Protein AF-A0A063YMW3-F1 (afdb_monomer_lite)

Secondary structure (DSSP, 8-state):
--SSEEEE-S--HHHHHHIIIIIS-TTSSS-TTEEEEEEEEE--GGGHHHH---STT---EEEEEEEEEEEEEE-TTS-EEEEEEEEEEEEEEEEEHHHHHHHHHHHHHHHHHHTPEEEEEETTEEEEEETTEEEEEEEES--HHHHHTT----TTEEEEEEEEEETT----HHHHHHHHHHHHT-PPPPPPPPS--EE--HHHHGGG-SEEEEE-SHHHHTTTPPPHHHHHHHTT-B-TTT--B--STTT--HHHHHHHTHHHHHHHHHHHHHHHHH----HHHHHHHHHHHTT-B-SPEEES--S-HHHHTT--EEE---GGGTT--------TT--EEEEES----TT-HHHHHHHTTPEEEEE--SEEEETTEEEE---SS--TT-EEE-S-HHHHHHHHHHHHHHHHHHH--

Sequence (417 aa):
MKFPFIVYSNLSPKLIERWEKYYNNPTNEYERKVEEGLWRRTQNEENKEESGWKSDLDARRRMLHYRHHYDVITDSNGNRHLALVSTYLWLHLCFPEDELEDYKKSISVGLEMGGWNLLSSSPRLSFYEKGDLLLKIELFNQKEQDIKSSRTFPESYRILEATIHNKAYTIDQEFESRPWAILDSGIRKKDVRSEKFEEISYQKILDYLPAQFEIGCGPSIEAGIPPLHFLHHVYYVTNKKDHTFILGSKEDRLLYEILSNTEGKYINMVEMYLKCFISEPTPFYKGLKILEEMGCLVGPIITNNFDGLVTRVGLKEKYIRRFEETHIIPEIDFHPDARSLIVVGSHADRRKVRAAARKKGLKIIYIDPEGYSEDEEFIPYPLESLEADDILIRESASIAMENIIAAIKGKRALINV

pLDDT: mean 92.22, std 7.63, range [45.25, 98.69]

Foldseek 3Di:
DAPQAFLFWQDDPVLVCLCVPFQVDPPDPDRLQKDKDKFKDWQDPVCCLQNVHDDLQGTKIKMKIKMWGWDWDADPVRGITITGHKIKMKIKIKDQQVLVVVLVVLLVVLQVLQVWAWPDDDPAWTWTDDHQKIKIKGKAQDDPLCVVLVNDHPSRMIMIMMMMIGNPDDDDPVNVCLRSVVVSVDDDDFFAADPAEDADALLVVVVQFLAEEEEECQQVVVQVQDDPVLVCVLQVQADPPSRHGRRTSVSGCNSSCCRNPVSVSVSSVCVNSVSLSPTARDLLLLLQLVCVVVRRYDDAHEYCDSSCNNVVNVGHYDHDNDNSPQPDLDPDDTDPPGQAYEYEAHQGPSSCPVVVCVVVVHAYEYEELQFDDDPNDTDGHHRRHHDNHHYYDNHGSNVSSVSNVVSVVVVVVVVVD

Radius of gyration: 23.58 Å; chains: 1; bounding box: 58×45×70 Å

Structure (mmCIF, N/CA/C/O backbone):
data_AF-A0A063YMW3-F1
#
_entry.id   AF-A0A063YMW3-F1
#
loop_
_atom_site.group_PDB
_atom_site.id
_atom_site.type_symbol
_atom_site.label_atom_id
_atom_site.label_alt_id
_atom_site.label_comp_id
_atom_site.label_asym_id
_atom_site.label_entity_id
_atom_site.label_seq_id
_atom_site.pdbx_PDB_ins_code
_atom_site.Cartn_x
_atom_site.Cartn_y
_atom_site.Cartn_z
_atom_site.occupancy
_atom_site.B_iso_or_equiv
_atom_site.auth_seq_id
_atom_site.auth_comp_id
_atom_site.auth_asym_id
_atom_site.auth_atom_id
_atom_site.pdbx_PDB_model_num
ATOM 1 N N . MET A 1 1 ? 20.290 11.398 -7.989 1.00 91.31 1 MET A N 1
ATOM 2 C CA . MET A 1 1 ? 19.791 11.286 -6.608 1.00 91.31 1 MET A CA 1
ATOM 3 C C . MET A 1 1 ? 20.896 10.796 -5.692 1.00 91.31 1 MET A C 1
ATOM 5 O O . MET A 1 1 ? 21.609 9.866 -6.059 1.00 91.31 1 MET A O 1
ATOM 9 N N . LYS A 1 2 ? 21.073 11.453 -4.545 1.00 94.50 2 LYS A N 1
ATOM 10 C CA . LYS A 1 2 ? 22.000 11.022 -3.492 1.00 94.50 2 LYS A CA 1
ATOM 11 C C . LYS A 1 2 ? 21.218 10.399 -2.346 1.00 94.50 2 LYS A C 1
ATOM 13 O O . LYS A 1 2 ? 20.095 10.828 -2.084 1.00 94.50 2 LYS A O 1
ATOM 18 N N . PHE A 1 3 ? 21.824 9.422 -1.688 1.00 95.75 3 PHE A N 1
ATOM 19 C CA . PHE A 1 3 ? 21.297 8.785 -0.494 1.00 95.75 3 PHE A CA 1
ATOM 20 C C . PHE A 1 3 ? 22.179 9.142 0.712 1.00 95.75 3 PHE A C 1
ATOM 22 O O . PHE A 1 3 ? 23.401 9.215 0.576 1.00 95.75 3 PHE A O 1
ATOM 29 N N . PRO A 1 4 ? 21.590 9.377 1.895 1.00 96.50 4 PRO A N 1
ATOM 30 C CA . PRO A 1 4 ? 20.153 9.371 2.183 1.00 96.50 4 PRO A CA 1
ATOM 31 C C . PRO A 1 4 ? 19.411 10.554 1.529 1.00 96.50 4 PRO A C 1
ATOM 33 O O . PRO A 1 4 ? 19.926 11.670 1.470 1.00 96.50 4 PRO A O 1
ATOM 36 N N . PHE A 1 5 ? 18.200 10.308 1.023 1.00 97.12 5 PHE A N 1
ATOM 37 C CA . PHE A 1 5 ? 17.360 11.334 0.399 1.00 97.12 5 PHE A CA 1
ATOM 38 C C . PHE A 1 5 ? 16.386 11.910 1.424 1.00 97.12 5 PHE A C 1
ATOM 40 O O . PHE A 1 5 ? 15.543 11.186 1.950 1.00 97.12 5 PHE A O 1
ATOM 47 N N . ILE A 1 6 ? 16.510 13.203 1.730 1.00 97.56 6 ILE A N 1
ATOM 48 C CA . ILE A 1 6 ? 15.676 13.865 2.740 1.00 97.56 6 ILE A CA 1
ATOM 49 C C . ILE A 1 6 ? 14.231 13.935 2.240 1.00 97.56 6 ILE A C 1
ATOM 51 O O . ILE A 1 6 ? 13.938 14.608 1.257 1.00 97.56 6 ILE A O 1
ATOM 55 N N . VAL A 1 7 ? 13.339 13.257 2.960 1.00 96.81 7 VAL A N 1
ATOM 56 C CA . VAL A 1 7 ? 11.892 13.238 2.708 1.00 96.81 7 VAL A CA 1
ATOM 57 C C . VAL A 1 7 ? 11.208 14.356 3.486 1.00 96.81 7 VAL A C 1
ATOM 59 O O . VAL A 1 7 ? 10.283 14.991 2.990 1.00 96.81 7 VAL A O 1
ATOM 62 N N . TYR A 1 8 ? 11.672 14.616 4.710 1.00 98.00 8 TYR A N 1
ATOM 63 C CA . TYR A 1 8 ? 11.142 15.685 5.544 1.00 98.00 8 TYR A CA 1
ATOM 64 C C . TYR A 1 8 ? 12.231 16.268 6.436 1.00 98.00 8 TYR A C 1
ATOM 66 O O . TYR A 1 8 ? 12.837 15.567 7.252 1.00 98.00 8 TYR A O 1
ATOM 74 N N . SER A 1 9 ? 12.476 17.564 6.275 1.00 97.25 9 SER A N 1
ATOM 75 C CA . SER A 1 9 ? 13.552 18.265 6.967 1.00 97.25 9 SER A CA 1
ATOM 76 C C . SER A 1 9 ? 13.128 18.822 8.323 1.00 97.25 9 SER A C 1
ATOM 78 O O . SER A 1 9 ? 11.982 19.236 8.484 1.00 97.25 9 SER A O 1
ATOM 80 N N . ASN A 1 10 ? 14.085 18.957 9.243 1.00 96.88 10 ASN A N 1
ATOM 81 C CA . ASN A 1 10 ? 13.942 19.674 10.514 1.00 96.88 10 ASN A CA 1
ATOM 82 C C . ASN A 1 10 ? 12.792 19.132 11.376 1.00 96.88 10 ASN A C 1
ATOM 84 O O . ASN A 1 10 ? 11.813 19.821 11.672 1.00 96.88 10 ASN A O 1
ATOM 88 N N . LEU A 1 11 ? 12.912 17.867 11.775 1.00 98.31 11 LEU A N 1
ATOM 89 C CA . LEU A 1 11 ? 11.939 17.208 12.635 1.00 98.31 11 LEU A CA 1
ATOM 90 C C . LEU A 1 11 ? 11.804 17.931 13.976 1.00 98.31 11 LEU A C 1
ATOM 92 O O . LEU A 1 11 ? 12.788 18.228 14.654 1.00 98.31 11 LEU A O 1
ATOM 96 N N . SER A 1 12 ? 10.557 18.149 14.392 1.00 98.12 12 SER A N 1
ATOM 97 C CA . SER A 1 12 ? 10.262 18.634 15.736 1.00 98.12 12 SER A CA 1
ATOM 98 C C . SER A 1 12 ? 10.591 17.563 16.787 1.00 98.12 12 SER A C 1
ATOM 100 O O . SER A 1 12 ? 10.556 16.366 16.474 1.00 98.12 12 SER A O 1
ATOM 102 N N . PRO A 1 13 ? 10.817 17.946 18.059 1.00 97.62 13 PRO A N 1
ATOM 103 C CA . PRO A 1 13 ? 11.012 16.984 19.147 1.00 97.62 13 PRO A CA 1
ATOM 104 C C . PRO A 1 13 ? 9.906 15.922 19.221 1.00 97.62 13 PRO A C 1
ATOM 106 O O . PRO A 1 13 ? 10.190 14.743 19.407 1.00 97.62 13 PRO A O 1
ATOM 109 N N . LYS A 1 14 ? 8.651 16.322 18.966 1.00 97.00 14 LYS A N 1
ATOM 110 C CA . LYS A 1 14 ? 7.491 15.420 18.924 1.00 97.00 14 LYS A CA 1
ATOM 111 C C . LYS A 1 14 ? 7.609 14.356 17.825 1.00 97.00 14 LYS A C 1
ATOM 113 O O . LYS A 1 14 ? 7.249 13.202 18.044 1.00 97.00 14 LYS A O 1
ATOM 118 N N . LEU A 1 15 ? 8.084 14.728 16.633 1.00 97.62 15 LEU A N 1
ATOM 119 C CA . LEU A 1 15 ? 8.264 13.785 15.523 1.00 97.62 15 LEU A CA 1
ATOM 120 C C . LEU A 1 15 ? 9.456 12.851 15.753 1.00 97.62 15 LEU A C 1
ATOM 122 O O . LEU A 1 15 ? 9.390 11.682 15.385 1.00 97.62 15 LEU A O 1
ATOM 126 N N . ILE A 1 16 ? 10.511 13.341 16.406 1.00 97.75 16 ILE A N 1
ATOM 127 C CA . ILE A 1 16 ? 11.649 12.510 16.815 1.00 97.75 16 ILE A CA 1
ATOM 128 C C . ILE A 1 16 ? 11.195 11.469 17.845 1.00 97.75 16 ILE A C 1
ATOM 130 O O . ILE A 1 16 ? 11.444 10.283 17.661 1.00 97.75 16 ILE A O 1
ATOM 134 N N . GLU A 1 17 ? 10.465 11.876 18.887 1.00 96.56 17 GLU A N 1
ATOM 135 C CA . GLU A 1 17 ? 9.915 10.942 19.878 1.00 96.56 17 GLU A CA 1
ATOM 136 C C . GLU A 1 17 ? 8.990 9.906 19.222 1.00 96.56 17 GLU A C 1
ATOM 138 O O . GLU A 1 17 ? 9.068 8.713 19.516 1.00 96.56 17 GLU A O 1
ATOM 143 N N . ARG A 1 18 ? 8.143 10.345 18.282 1.00 95.69 18 ARG A N 1
ATOM 144 C CA . ARG A 1 18 ? 7.286 9.449 17.495 1.00 95.69 18 ARG A CA 1
ATOM 145 C C . ARG A 1 18 ? 8.101 8.405 16.737 1.00 95.69 18 ARG A C 1
ATOM 147 O O . ARG A 1 18 ? 7.703 7.240 16.731 1.00 95.69 18 ARG A O 1
ATOM 154 N N . TRP A 1 19 ? 9.193 8.814 16.093 1.00 96.62 19 TRP A N 1
ATOM 155 C CA . TRP A 1 19 ? 10.081 7.899 15.384 1.00 96.62 19 TRP A CA 1
ATOM 156 C C . TRP A 1 19 ? 10.616 6.820 16.323 1.00 96.62 19 TRP A C 1
ATOM 158 O O . TRP A 1 19 ? 10.386 5.637 16.079 1.00 96.62 19 TRP A O 1
ATOM 168 N N . GLU A 1 20 ? 11.239 7.222 17.431 1.00 95.56 20 GLU A N 1
ATOM 169 C CA . GLU A 1 20 ? 11.846 6.279 18.375 1.00 95.56 20 GLU A CA 1
ATOM 170 C C . GLU A 1 20 ? 10.815 5.324 18.980 1.00 95.56 20 GLU A C 1
ATOM 172 O O . GLU A 1 20 ? 11.039 4.121 19.078 1.00 95.56 20 GLU A O 1
ATOM 177 N N . LYS A 1 21 ? 9.643 5.850 19.342 1.00 94.25 21 LYS A N 1
ATOM 178 C CA . LYS A 1 21 ? 8.621 5.071 20.039 1.00 94.25 21 LYS A CA 1
ATOM 179 C C . LYS A 1 21 ? 7.894 4.075 19.137 1.00 94.25 21 LYS A C 1
ATOM 181 O O . LYS A 1 21 ? 7.566 2.977 19.591 1.00 94.25 21 LYS A O 1
ATOM 186 N N . TYR A 1 22 ? 7.589 4.464 17.898 1.00 93.06 22 TYR A N 1
ATOM 187 C CA . TYR A 1 22 ? 6.651 3.717 17.051 1.00 93.06 22 TYR A CA 1
ATOM 188 C C . TYR A 1 22 ? 7.260 3.152 15.771 1.00 93.06 22 TYR A C 1
ATOM 190 O O . TYR A 1 22 ? 6.701 2.192 15.249 1.00 93.06 22 TYR A O 1
ATOM 198 N N . TYR A 1 23 ? 8.357 3.712 15.261 1.00 93.56 23 TYR A N 1
ATOM 199 C CA . TYR A 1 23 ? 8.994 3.272 14.013 1.00 93.56 23 TYR A CA 1
ATOM 200 C C . TYR A 1 23 ? 10.288 2.508 14.288 1.00 93.56 23 TYR A C 1
ATOM 202 O O . TYR A 1 23 ? 10.460 1.394 13.804 1.00 93.56 23 TYR A O 1
ATOM 210 N N . ASN A 1 24 ? 11.160 3.064 15.129 1.00 92.56 24 ASN A N 1
ATOM 211 C CA . ASN A 1 24 ? 12.429 2.469 15.546 1.00 92.56 24 ASN A CA 1
ATOM 212 C C . ASN A 1 24 ? 12.289 1.558 16.776 1.00 92.56 24 ASN A C 1
ATOM 214 O O . ASN A 1 24 ? 13.146 1.546 17.656 1.00 92.56 24 ASN A O 1
ATOM 218 N N . ASN A 1 25 ? 11.190 0.807 16.854 1.00 86.12 25 ASN A N 1
ATOM 219 C CA . ASN A 1 25 ? 10.915 -0.057 17.992 1.00 86.12 25 ASN A CA 1
ATOM 220 C C . ASN A 1 25 ? 11.035 -1.537 17.589 1.00 86.12 25 ASN A C 1
ATOM 222 O O . ASN A 1 25 ? 10.212 -2.013 16.802 1.00 86.12 25 ASN A O 1
ATOM 226 N N . PRO A 1 26 ? 12.018 -2.284 18.126 1.00 81.19 26 PRO A N 1
ATOM 227 C CA . PRO A 1 26 ? 12.240 -3.683 17.762 1.00 81.19 26 PRO A CA 1
ATOM 228 C C . PRO A 1 26 ? 11.132 -4.626 18.255 1.00 81.19 26 PRO A C 1
ATOM 230 O O . PRO A 1 26 ? 11.107 -5.782 17.850 1.00 81.19 26 PRO A O 1
ATOM 233 N N . THR A 1 27 ? 10.222 -4.167 19.124 1.00 81.88 27 THR A N 1
ATOM 234 C CA . THR A 1 27 ? 9.083 -4.976 19.593 1.00 81.88 27 THR A CA 1
ATOM 235 C C . THR A 1 27 ? 7.857 -4.887 18.685 1.00 81.88 27 THR A C 1
ATOM 237 O O . THR A 1 27 ? 6.845 -5.533 18.961 1.00 81.88 27 THR A O 1
ATOM 240 N N . ASN A 1 28 ? 7.925 -4.101 17.608 1.00 81.69 28 ASN A N 1
ATOM 241 C CA . ASN A 1 28 ? 6.852 -4.032 16.626 1.00 81.69 28 ASN A CA 1
ATOM 242 C C . ASN A 1 28 ? 6.639 -5.399 15.950 1.00 81.69 28 ASN A C 1
ATOM 244 O O . ASN A 1 28 ? 7.594 -6.081 15.591 1.00 81.69 28 ASN A O 1
ATOM 248 N N . GLU A 1 29 ? 5.375 -5.767 15.710 1.00 77.12 29 GLU A N 1
ATOM 249 C CA . GLU A 1 29 ? 5.016 -7.009 14.998 1.00 77.12 29 GLU A CA 1
ATOM 250 C C . GLU A 1 29 ? 5.511 -7.013 13.534 1.00 77.12 29 GLU A C 1
ATOM 252 O O . GLU A 1 29 ? 5.629 -8.069 12.917 1.00 77.12 29 GLU A O 1
ATOM 257 N N . TYR A 1 30 ? 5.797 -5.835 12.972 1.00 82.12 30 TYR A N 1
ATOM 258 C CA . TYR A 1 30 ? 6.327 -5.645 11.624 1.00 82.12 30 TYR A CA 1
ATOM 259 C C . TYR A 1 30 ? 7.257 -4.427 11.551 1.00 82.12 30 TYR A C 1
ATOM 261 O O . TYR A 1 30 ? 7.187 -3.504 12.368 1.00 82.12 30 TYR A O 1
ATOM 269 N N . GLU A 1 31 ? 8.121 -4.409 10.537 1.00 86.81 31 GLU A N 1
ATOM 270 C CA . GLU A 1 31 ? 9.111 -3.354 10.329 1.00 86.81 31 GLU A CA 1
ATOM 271 C C . GLU A 1 31 ? 8.466 -2.077 9.766 1.00 86.81 31 GLU A C 1
ATOM 273 O O . GLU A 1 31 ? 8.335 -1.888 8.561 1.00 86.81 31 GLU A O 1
ATOM 278 N N . ARG A 1 32 ? 8.075 -1.157 10.651 1.00 91.19 32 ARG A N 1
ATOM 279 C CA . ARG A 1 32 ? 7.428 0.116 10.275 1.00 91.19 32 ARG A CA 1
ATOM 280 C C . ARG A 1 32 ? 8.331 1.109 9.554 1.00 91.19 32 ARG A C 1
ATOM 282 O O . ARG A 1 32 ? 7.823 2.072 8.993 1.00 91.19 32 ARG A O 1
ATOM 289 N N . LYS A 1 33 ? 9.647 0.892 9.577 1.00 93.50 33 LYS A N 1
ATOM 290 C CA . LYS A 1 33 ? 10.616 1.672 8.796 1.00 93.50 33 LYS A CA 1
ATOM 291 C C . LYS A 1 33 ? 10.616 1.307 7.314 1.00 93.50 33 LYS A C 1
ATOM 293 O O . LYS A 1 33 ? 11.285 1.976 6.528 1.00 93.50 33 LYS A O 1
ATOM 298 N N . VAL A 1 34 ? 9.911 0.241 6.944 1.00 91.62 34 VAL A N 1
ATOM 299 C CA . VAL A 1 34 ? 9.884 -0.287 5.589 1.00 91.62 34 VAL A CA 1
ATOM 300 C C . VAL A 1 34 ? 8.491 -0.133 5.003 1.00 91.62 34 VAL A C 1
ATOM 302 O O . VAL A 1 34 ? 7.492 -0.557 5.578 1.00 91.62 34 VAL A O 1
ATOM 305 N N . GLU A 1 35 ? 8.445 0.455 3.815 1.00 92.00 35 GLU A N 1
ATOM 306 C CA . GLU A 1 35 ? 7.287 0.401 2.938 1.00 92.00 35 GLU A CA 1
ATOM 307 C C . GLU A 1 35 ? 7.589 -0.579 1.805 1.00 92.00 35 GLU A C 1
ATOM 309 O O . GLU A 1 35 ? 8.560 -0.405 1.071 1.00 92.00 35 GLU A O 1
ATOM 314 N N . GLU A 1 36 ? 6.764 -1.609 1.656 1.00 90.38 36 GLU A N 1
ATOM 315 C CA . GLU A 1 36 ? 6.907 -2.617 0.608 1.00 90.38 36 GLU A CA 1
ATOM 316 C C . GLU A 1 36 ? 5.560 -2.866 -0.072 1.00 90.38 36 GLU A C 1
ATOM 318 O O . GLU A 1 36 ? 4.517 -2.952 0.584 1.00 90.38 36 GLU A O 1
ATOM 323 N N . GLY A 1 37 ? 5.578 -3.006 -1.397 1.00 90.25 37 GLY A N 1
ATOM 324 C CA . GLY A 1 37 ? 4.369 -3.268 -2.165 1.00 90.25 37 GLY A CA 1
ATOM 325 C C . GLY A 1 37 ? 4.624 -3.994 -3.478 1.00 90.25 37 GLY A C 1
ATOM 326 O O . GLY A 1 37 ? 5.678 -3.860 -4.094 1.00 90.25 37 GLY A O 1
ATOM 327 N N . LEU A 1 38 ? 3.610 -4.736 -3.929 1.00 91.00 38 LEU A N 1
ATOM 328 C CA . LEU A 1 38 ? 3.552 -5.336 -5.260 1.00 91.00 38 LEU A CA 1
ATOM 329 C C . LEU A 1 38 ? 2.245 -4.988 -5.942 1.00 91.00 38 LEU A C 1
ATOM 331 O O . LEU A 1 38 ? 1.151 -5.214 -5.415 1.00 91.00 38 LEU A O 1
ATOM 335 N N . TRP A 1 39 ? 2.376 -4.573 -7.187 1.00 92.06 39 TRP A N 1
ATOM 336 C CA . TRP A 1 39 ? 1.275 -4.408 -8.108 1.00 92.06 39 TRP A CA 1
ATOM 337 C C . TRP A 1 39 ? 1.460 -5.388 -9.249 1.00 92.06 39 TRP A C 1
ATOM 339 O O . TRP A 1 39 ? 2.444 -5.316 -9.970 1.00 92.06 39 TRP A O 1
ATOM 349 N N . ARG A 1 40 ? 0.514 -6.310 -9.422 1.00 91.75 40 ARG A N 1
ATOM 350 C CA . ARG A 1 40 ? 0.514 -7.248 -10.548 1.00 91.75 40 ARG A CA 1
ATOM 351 C C . ARG A 1 40 ? -0.785 -7.162 -11.322 1.00 91.75 40 ARG A C 1
ATOM 353 O O . ARG A 1 40 ? -1.855 -7.099 -10.711 1.00 91.75 40 ARG A O 1
ATOM 360 N N . ARG A 1 41 ? -0.686 -7.169 -12.645 1.00 92.88 41 ARG A N 1
ATOM 361 C CA . ARG A 1 41 ? -1.796 -7.213 -13.594 1.00 92.88 41 ARG A CA 1
ATOM 362 C C . ARG A 1 41 ? -1.426 -8.152 -14.736 1.00 92.88 41 ARG A C 1
ATOM 364 O O . ARG A 1 41 ? -0.303 -8.119 -15.235 1.00 92.88 41 ARG A O 1
ATOM 371 N N . THR A 1 42 ? -2.373 -8.994 -15.113 1.00 93.50 42 THR A N 1
ATOM 372 C CA . THR A 1 42 ? -2.286 -9.915 -16.249 1.00 93.50 42 THR A CA 1
ATOM 373 C C . THR A 1 42 ? -3.493 -9.681 -17.139 1.00 93.50 42 THR A C 1
ATOM 375 O O . THR A 1 42 ? -4.542 -9.276 -16.639 1.00 93.50 42 THR A O 1
ATOM 378 N N . GLN A 1 43 ? -3.347 -9.912 -18.434 1.00 93.94 43 GLN A N 1
ATOM 379 C CA . GLN A 1 43 ? -4.427 -9.816 -19.401 1.00 93.94 43 GLN A CA 1
ATOM 380 C C . GLN A 1 43 ? -4.956 -11.212 -19.704 1.00 93.94 43 GLN A C 1
ATOM 382 O O . GLN A 1 43 ? -4.375 -11.915 -20.521 1.00 93.94 43 GLN A O 1
ATOM 387 N N . ASN A 1 44 ? -6.020 -11.620 -19.010 1.00 91.69 44 ASN A N 1
ATOM 388 C CA . ASN A 1 44 ? -6.574 -12.970 -19.092 1.00 91.69 44 ASN A CA 1
ATOM 389 C C . ASN A 1 44 ? -8.112 -12.912 -19.157 1.00 91.69 44 ASN A C 1
ATOM 391 O O . ASN A 1 44 ? -8.721 -11.913 -18.777 1.00 91.69 44 ASN A O 1
ATOM 395 N N . GLU A 1 45 ? -8.757 -14.019 -19.530 1.00 92.38 45 GLU A N 1
ATOM 396 C CA . GLU A 1 45 ? -10.225 -14.109 -19.573 1.00 92.38 45 GLU A CA 1
ATOM 397 C C . GLU A 1 45 ? -10.890 -13.786 -18.219 1.00 92.38 45 GLU A C 1
ATOM 399 O O . GLU A 1 45 ? -11.877 -13.051 -18.167 1.00 92.38 45 GLU A O 1
ATOM 404 N N . GLU A 1 46 ? -10.314 -14.266 -17.109 1.00 89.94 46 GLU A N 1
ATOM 405 C CA . GLU A 1 46 ? -10.845 -14.081 -15.746 1.00 89.94 46 GLU A CA 1
ATOM 406 C C . GLU A 1 46 ? -10.995 -12.610 -15.318 1.00 89.94 46 GLU A C 1
ATOM 408 O O . GLU A 1 46 ? -11.741 -12.315 -14.385 1.00 89.94 46 GLU A O 1
ATOM 413 N N . ASN A 1 47 ? -10.273 -11.690 -15.962 1.00 90.94 47 ASN A N 1
ATOM 414 C CA . ASN A 1 47 ? -10.296 -10.259 -15.659 1.00 90.94 47 ASN A CA 1
ATOM 415 C C . ASN A 1 47 ? -10.542 -9.400 -16.903 1.00 90.94 47 ASN A C 1
ATOM 417 O O . ASN A 1 47 ? -10.084 -8.261 -16.959 1.00 90.94 47 ASN A O 1
ATOM 421 N N . LYS A 1 48 ? -11.232 -9.950 -17.910 1.00 94.00 48 LYS A N 1
ATOM 422 C CA . LYS A 1 48 ? -11.436 -9.308 -19.216 1.00 94.00 48 LYS A CA 1
ATOM 423 C C . LYS A 1 48 ? -12.041 -7.904 -19.150 1.00 94.00 48 LYS A C 1
ATOM 425 O O . LYS A 1 48 ? -11.681 -7.067 -19.970 1.00 94.00 48 LYS A O 1
ATOM 430 N N . GLU A 1 49 ? -12.907 -7.638 -18.171 1.00 92.00 49 GLU A N 1
ATOM 431 C CA . GLU A 1 49 ? -13.550 -6.329 -18.002 1.00 92.00 49 GLU A CA 1
ATOM 432 C C . GLU A 1 49 ? -12.525 -5.260 -17.603 1.00 92.00 49 GLU A C 1
ATOM 434 O O . GLU A 1 49 ? -12.526 -4.158 -18.143 1.00 92.00 49 GLU A O 1
ATOM 439 N N . GLU A 1 50 ? -11.600 -5.591 -16.698 1.00 92.88 50 GLU A N 1
ATOM 440 C CA . GLU A 1 50 ? -10.553 -4.664 -16.273 1.00 92.88 50 GLU A CA 1
ATOM 441 C C . GLU A 1 50 ? -9.311 -4.688 -17.180 1.00 92.88 50 GLU A C 1
ATOM 443 O O . GLU A 1 50 ? -8.618 -3.678 -17.285 1.00 92.88 50 GLU A O 1
ATOM 448 N N . SER A 1 51 ? -8.990 -5.818 -17.815 1.00 93.75 51 SER A N 1
ATOM 449 C CA . SER A 1 51 ? -7.768 -5.998 -18.616 1.00 93.75 51 SER A CA 1
ATOM 450 C C . SER A 1 51 ? -7.950 -5.780 -20.119 1.00 93.75 51 SER A C 1
ATOM 452 O O . SER A 1 51 ? -6.962 -5.719 -20.856 1.00 93.75 51 SER A O 1
ATOM 454 N N . GLY A 1 52 ? -9.196 -5.697 -20.591 1.00 93.62 52 GLY A N 1
ATOM 455 C CA . GLY A 1 52 ? -9.523 -5.581 -22.010 1.00 93.62 52 GLY A CA 1
ATOM 456 C C . GLY A 1 52 ? -9.166 -6.822 -22.833 1.00 93.62 52 GLY A C 1
ATOM 457 O O . GLY A 1 52 ? -8.963 -6.696 -24.040 1.00 93.62 52 GLY A O 1
ATOM 458 N N . TRP A 1 53 ? -9.034 -7.991 -22.198 1.00 95.62 53 TRP A N 1
ATOM 459 C CA . TRP A 1 53 ? -8.756 -9.264 -22.870 1.00 95.62 53 TRP A CA 1
ATOM 460 C C . TRP A 1 53 ? -9.846 -9.613 -23.894 1.00 95.62 53 TRP A C 1
ATOM 462 O O . TRP A 1 53 ? -11.039 -9.494 -23.602 1.00 95.62 53 TRP A O 1
ATOM 472 N N . LYS A 1 54 ? -9.442 -10.065 -25.089 1.00 95.50 54 LYS A N 1
ATOM 473 C CA . LYS A 1 54 ? -10.361 -10.465 -26.170 1.00 95.50 54 LYS A CA 1
ATOM 474 C C . LYS A 1 54 ? -10.175 -11.906 -26.631 1.00 95.50 54 LYS A C 1
ATOM 476 O O . LYS A 1 54 ? -11.121 -12.488 -27.157 1.00 95.50 54 LYS A O 1
ATOM 481 N N . SER A 1 55 ? -8.967 -12.452 -26.518 1.00 93.75 55 SER A N 1
ATOM 482 C CA . SER A 1 55 ? -8.640 -13.809 -26.971 1.00 93.75 55 SER A CA 1
ATOM 483 C C . SER A 1 55 ? -7.334 -14.305 -26.357 1.00 93.75 55 SER A C 1
ATOM 485 O O . SER A 1 55 ? -6.569 -13.509 -25.825 1.00 93.75 55 SER A O 1
ATOM 487 N N . ASP A 1 56 ? -7.010 -15.585 -26.533 1.00 90.25 56 ASP A N 1
ATOM 488 C CA . ASP A 1 56 ? -5.747 -16.190 -26.071 1.00 90.25 56 ASP A CA 1
ATOM 489 C C . ASP A 1 56 ? -4.477 -15.593 -26.712 1.00 90.25 56 ASP A C 1
ATOM 491 O O . ASP A 1 56 ? -3.359 -15.914 -26.312 1.00 90.25 56 ASP A O 1
ATOM 495 N N . LEU A 1 57 ? -4.629 -14.711 -27.706 1.00 91.88 57 LEU A N 1
ATOM 496 C CA . LEU A 1 57 ? -3.531 -13.918 -28.262 1.00 91.88 57 LEU A CA 1
ATOM 497 C C . LEU A 1 57 ? -3.192 -12.684 -27.408 1.00 91.88 57 LEU A C 1
ATOM 499 O O . LEU A 1 57 ? -2.154 -12.064 -27.626 1.00 91.88 57 LEU A O 1
ATOM 503 N N . ASP A 1 58 ? -4.041 -12.325 -26.446 1.00 93.75 58 ASP A N 1
ATOM 504 C CA . ASP A 1 58 ? -3.791 -11.266 -25.476 1.00 93.75 58 ASP A CA 1
ATOM 505 C C . ASP A 1 58 ? -3.149 -11.856 -24.221 1.00 93.75 58 ASP A C 1
ATOM 507 O O . ASP A 1 58 ? -3.774 -12.628 -23.497 1.00 93.75 58 ASP A O 1
ATOM 511 N N . ALA A 1 59 ? -1.903 -11.470 -23.947 1.00 94.50 59 ALA A N 1
ATOM 512 C CA . ALA A 1 59 ? -1.158 -11.999 -22.805 1.00 94.50 59 ALA A CA 1
ATOM 513 C C . ALA A 1 59 ? -0.286 -10.943 -22.108 1.00 94.50 59 ALA A C 1
ATOM 515 O O . ALA A 1 59 ? 0.780 -11.253 -21.568 1.00 94.50 59 ALA A O 1
ATOM 516 N N . ARG A 1 60 ? -0.704 -9.665 -22.131 1.00 95.56 60 ARG A N 1
ATOM 517 C CA . ARG A 1 60 ? 0.062 -8.592 -21.479 1.00 95.56 60 ARG A CA 1
ATOM 518 C C . ARG A 1 60 ? 0.212 -8.864 -19.985 1.00 95.56 60 ARG A C 1
ATOM 520 O O . ARG A 1 60 ? -0.735 -9.259 -19.302 1.00 95.56 60 ARG A O 1
ATOM 527 N N . ARG A 1 61 ? 1.405 -8.603 -19.454 1.00 95.31 61 ARG A N 1
ATOM 528 C CA . ARG A 1 61 ? 1.684 -8.698 -18.017 1.00 95.31 61 ARG A CA 1
ATOM 529 C C . ARG A 1 61 ? 2.478 -7.499 -17.547 1.00 95.31 61 ARG A C 1
ATOM 531 O O . ARG A 1 61 ? 3.489 -7.146 -18.145 1.00 95.31 61 ARG A O 1
ATOM 538 N N . ARG A 1 62 ? 2.065 -6.947 -16.411 1.00 96.19 62 ARG A N 1
ATOM 539 C CA . ARG A 1 62 ? 2.787 -5.907 -15.687 1.00 96.19 62 ARG A CA 1
ATOM 540 C C . ARG A 1 62 ? 2.901 -6.287 -14.222 1.00 96.19 62 ARG A C 1
ATOM 542 O O . ARG A 1 62 ? 1.890 -6.521 -13.559 1.00 96.19 62 ARG A O 1
ATOM 549 N N . MET A 1 63 ? 4.121 -6.331 -13.711 1.00 95.88 63 MET A N 1
ATOM 550 C CA . MET A 1 63 ? 4.401 -6.552 -12.298 1.00 95.88 63 MET A CA 1
ATOM 551 C C . MET A 1 63 ? 5.390 -5.508 -11.810 1.00 95.88 63 MET A C 1
ATOM 553 O O . MET A 1 63 ? 6.384 -5.246 -12.470 1.00 95.88 63 MET A O 1
ATOM 557 N N . LEU A 1 64 ? 5.108 -4.920 -10.659 1.00 96.06 64 LEU A N 1
ATOM 558 C CA . LEU A 1 64 ? 5.943 -3.922 -10.017 1.00 96.06 64 LEU A CA 1
ATOM 559 C C . LEU A 1 64 ? 6.091 -4.286 -8.552 1.00 96.06 64 LEU A C 1
ATOM 561 O O . LEU A 1 64 ? 5.100 -4.234 -7.831 1.00 96.06 64 LEU A O 1
ATOM 565 N N . HIS A 1 65 ? 7.301 -4.596 -8.113 1.00 95.56 65 HIS A N 1
ATOM 566 C CA . HIS A 1 65 ? 7.650 -4.786 -6.708 1.00 95.56 65 HIS A CA 1
ATOM 567 C C . HIS A 1 65 ? 8.548 -3.638 -6.273 1.00 95.56 65 HIS A C 1
ATOM 569 O O . HIS A 1 65 ? 9.473 -3.283 -6.994 1.00 95.56 65 HIS A O 1
ATOM 575 N N . TYR A 1 66 ? 8.282 -3.037 -5.123 1.00 94.75 66 TYR A N 1
ATOM 576 C CA . TYR A 1 66 ? 9.138 -1.996 -4.572 1.00 94.75 66 TYR A CA 1
ATOM 577 C C . TYR A 1 66 ? 9.304 -2.173 -3.071 1.00 94.75 66 TYR A C 1
ATOM 579 O O . TYR A 1 66 ? 8.420 -2.705 -2.397 1.00 94.75 66 TYR A O 1
ATOM 587 N N . ARG A 1 67 ? 10.440 -1.699 -2.560 1.00 94.00 67 ARG A N 1
ATOM 588 C CA . ARG A 1 67 ? 10.752 -1.653 -1.136 1.00 94.00 67 ARG A CA 1
ATOM 589 C C . ARG A 1 67 ? 11.561 -0.400 -0.820 1.00 94.00 67 ARG A C 1
ATOM 591 O O . ARG A 1 67 ? 12.608 -0.152 -1.415 1.00 94.00 67 ARG A O 1
ATOM 598 N N . HIS A 1 68 ? 11.076 0.383 0.129 1.00 95.44 68 HIS A N 1
ATOM 599 C CA . HIS A 1 68 ? 11.673 1.631 0.583 1.00 95.44 68 HIS A CA 1
ATOM 600 C C . HIS A 1 68 ? 11.965 1.530 2.075 1.00 95.44 68 HIS A C 1
ATOM 602 O O . HIS A 1 68 ? 11.095 1.142 2.850 1.00 95.44 68 HIS A O 1
ATOM 608 N N . HIS A 1 69 ? 13.188 1.869 2.475 1.00 95.56 69 HIS A N 1
ATOM 609 C CA . HIS A 1 69 ? 13.598 1.912 3.875 1.00 95.56 69 HIS A CA 1
ATOM 610 C C . HIS A 1 69 ? 13.863 3.359 4.271 1.00 95.56 69 HIS A C 1
ATOM 612 O O . HIS A 1 69 ? 14.621 4.071 3.603 1.00 95.56 69 HIS A O 1
ATOM 618 N N . TYR A 1 70 ? 13.257 3.772 5.374 1.00 97.38 70 TYR A N 1
ATOM 619 C CA . TYR A 1 70 ? 13.371 5.102 5.938 1.00 97.38 70 TYR A CA 1
ATOM 620 C C . TYR A 1 70 ? 14.145 5.089 7.259 1.00 97.38 70 TYR A C 1
ATOM 622 O O . TYR A 1 70 ? 14.014 4.159 8.052 1.00 97.38 70 TYR A O 1
ATOM 630 N N . ASP A 1 71 ? 14.901 6.152 7.528 1.00 97.56 71 ASP A N 1
ATOM 631 C CA . ASP A 1 71 ? 15.471 6.398 8.853 1.00 97.56 71 ASP A CA 1
ATOM 632 C C . ASP A 1 71 ? 15.506 7.884 9.211 1.00 97.56 71 ASP A C 1
ATOM 634 O O . ASP A 1 71 ? 15.347 8.756 8.351 1.00 97.56 71 ASP A O 1
ATOM 638 N N . VAL A 1 72 ? 15.726 8.175 10.494 1.00 98.06 72 VAL A N 1
ATOM 639 C CA . VAL A 1 72 ? 16.026 9.533 10.951 1.00 98.06 72 VAL A CA 1
ATOM 640 C C . VAL A 1 72 ? 17.532 9.751 10.941 1.00 98.06 72 VAL A C 1
ATOM 642 O O . VAL A 1 72 ? 18.273 9.132 11.700 1.00 98.06 72 VAL A O 1
ATOM 645 N N . ILE A 1 73 ? 17.981 10.676 10.097 1.00 97.56 73 ILE A N 1
ATOM 646 C CA . ILE A 1 73 ? 19.389 11.061 9.975 1.00 97.56 73 ILE A CA 1
ATOM 647 C C . ILE A 1 73 ? 19.647 12.382 10.698 1.00 97.56 73 ILE A C 1
ATOM 649 O O . ILE A 1 73 ? 18.748 13.213 10.825 1.00 97.56 73 ILE A O 1
ATOM 653 N N . THR A 1 74 ? 20.881 12.589 11.158 1.00 97.44 74 THR A N 1
ATOM 654 C CA . THR A 1 74 ? 21.319 13.851 11.775 1.00 97.44 74 THR A CA 1
ATOM 655 C C . THR A 1 74 ? 22.321 14.541 10.854 1.00 97.44 74 THR A C 1
ATOM 657 O O . THR A 1 74 ? 23.271 13.902 10.404 1.00 97.44 74 THR A O 1
ATOM 660 N N . ASP A 1 75 ? 22.101 15.819 10.546 1.00 94.94 75 ASP A N 1
ATOM 661 C CA . ASP A 1 75 ? 23.039 16.615 9.750 1.00 94.94 75 ASP A CA 1
AT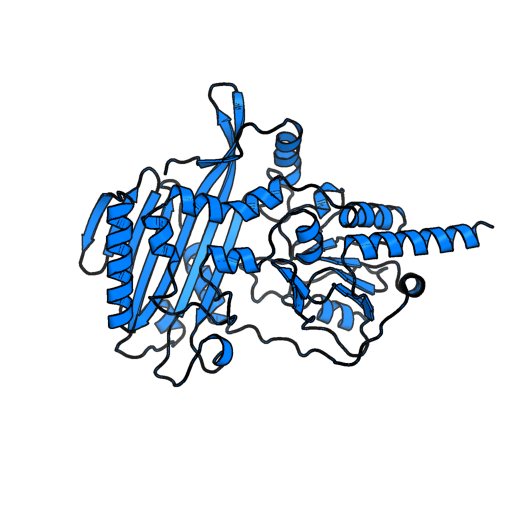OM 662 C C . ASP A 1 75 ? 24.220 17.144 10.585 1.00 94.94 75 ASP A C 1
ATOM 664 O O . ASP A 1 75 ? 24.285 16.973 11.804 1.00 94.94 75 ASP A O 1
ATOM 668 N N . SER A 1 76 ? 25.171 17.814 9.929 1.00 94.12 76 SER A N 1
ATOM 669 C CA . SER A 1 76 ? 26.358 18.381 10.584 1.00 94.12 76 SER A CA 1
ATOM 670 C C . SER A 1 76 ? 26.047 19.463 11.624 1.00 94.12 76 SER A C 1
ATOM 672 O O . SER A 1 76 ? 26.896 19.754 12.461 1.00 94.12 76 SER A O 1
ATOM 674 N N . ASN A 1 77 ? 24.856 20.064 11.574 1.00 93.81 77 ASN A N 1
ATOM 675 C CA . ASN A 1 77 ? 24.398 21.085 12.514 1.00 93.81 77 ASN A CA 1
ATOM 676 C C . ASN A 1 77 ? 23.577 20.480 13.667 1.00 93.81 77 ASN A C 1
ATOM 678 O O . ASN A 1 77 ? 23.074 21.218 14.513 1.00 93.81 77 ASN A O 1
ATOM 682 N N . GLY A 1 78 ? 23.427 19.152 13.710 1.00 94.75 78 GLY A N 1
ATOM 683 C CA . GLY A 1 78 ? 22.644 18.449 14.720 1.00 94.75 78 GLY A CA 1
ATOM 684 C C . GLY A 1 78 ? 21.138 18.415 14.447 1.00 94.75 78 GLY A C 1
ATOM 685 O O . GLY A 1 78 ? 20.396 17.894 15.282 1.00 94.75 78 GLY A O 1
ATOM 686 N N . ASN A 1 79 ? 20.658 18.924 13.304 1.00 96.75 79 ASN A N 1
ATOM 687 C CA . ASN A 1 79 ? 19.238 18.828 12.968 1.00 96.75 79 ASN A CA 1
ATOM 688 C C . ASN A 1 79 ? 18.907 17.413 12.500 1.00 96.75 79 ASN A C 1
ATOM 690 O O . ASN A 1 79 ? 19.677 16.784 11.770 1.00 96.75 79 ASN A O 1
ATOM 694 N N . ARG A 1 80 ? 17.730 16.923 12.897 1.00 98.25 80 ARG A N 1
ATOM 695 C CA . ARG A 1 80 ? 17.237 15.600 12.510 1.00 98.25 80 ARG A CA 1
ATOM 696 C C . ARG A 1 80 ? 16.252 15.693 11.353 1.00 98.25 80 ARG A C 1
ATOM 698 O O . ARG A 1 80 ? 15.378 16.557 11.350 1.00 98.25 80 ARG A O 1
ATOM 705 N N . HIS A 1 81 ? 16.361 14.764 10.411 1.00 98.38 81 HIS A N 1
ATOM 706 C CA . HIS A 1 81 ? 15.559 14.706 9.188 1.00 98.38 81 HIS A CA 1
ATOM 707 C C . HIS A 1 81 ? 15.033 13.288 8.985 1.00 98.38 81 HIS A C 1
ATOM 709 O O . HIS A 1 81 ? 15.763 12.334 9.239 1.00 98.38 81 HIS A O 1
ATOM 715 N N . LEU A 1 82 ? 13.801 13.137 8.498 1.00 98.44 82 LEU A N 1
ATOM 716 C CA . LEU A 1 82 ? 13.337 11.851 7.974 1.00 98.44 82 LEU A CA 1
ATOM 717 C C . LEU A 1 82 ? 13.899 11.688 6.562 1.00 98.44 82 LEU A C 1
ATOM 719 O O . LEU A 1 82 ? 13.728 12.578 5.722 1.00 98.44 82 LEU A O 1
ATOM 723 N N . ALA A 1 83 ? 14.532 10.554 6.286 1.00 98.19 83 ALA A N 1
ATOM 724 C CA . ALA A 1 83 ? 15.135 10.285 4.994 1.00 98.19 83 ALA A CA 1
ATOM 725 C C . ALA A 1 83 ? 14.817 8.881 4.479 1.00 98.19 83 ALA A C 1
ATOM 727 O O . ALA A 1 83 ? 14.707 7.930 5.246 1.00 98.19 83 ALA A O 1
ATOM 728 N N . LEU A 1 84 ? 14.727 8.760 3.157 1.00 97.81 84 LEU A N 1
ATOM 729 C CA . LEU A 1 84 ? 14.792 7.495 2.443 1.00 97.81 84 LEU A CA 1
ATOM 730 C C . LEU A 1 84 ? 16.268 7.077 2.387 1.00 97.81 84 LEU A C 1
ATOM 732 O O . LEU A 1 84 ? 17.085 7.724 1.726 1.00 97.81 84 LEU A O 1
ATOM 736 N N . VAL A 1 85 ? 16.616 6.019 3.115 1.00 97.00 85 VAL A N 1
ATOM 737 C CA . VAL A 1 85 ? 17.999 5.533 3.251 1.00 97.00 85 VAL A CA 1
ATOM 738 C C . VAL A 1 85 ? 18.315 4.395 2.287 1.00 97.00 85 VAL A C 1
ATOM 740 O O . VAL A 1 85 ? 19.473 4.203 1.923 1.00 97.00 85 VAL A O 1
ATOM 743 N N . SER A 1 86 ? 17.292 3.667 1.837 1.00 95.94 86 SER A N 1
ATOM 744 C CA . SER A 1 86 ? 17.443 2.563 0.893 1.00 95.94 86 SER A CA 1
ATOM 745 C C . SER A 1 86 ? 16.208 2.416 0.014 1.00 95.94 86 SER A C 1
ATOM 747 O O . SER A 1 86 ? 15.089 2.643 0.473 1.00 95.94 86 SER A O 1
ATOM 749 N N . THR A 1 87 ? 16.398 2.031 -1.244 1.00 96.56 87 THR A N 1
ATOM 750 C CA . THR A 1 87 ? 15.309 1.807 -2.195 1.00 96.56 87 THR A CA 1
ATOM 751 C C . THR A 1 87 ? 15.602 0.642 -3.125 1.00 96.56 87 THR A C 1
ATOM 753 O O . THR A 1 87 ? 16.736 0.451 -3.565 1.00 96.56 87 THR A O 1
ATOM 756 N N . TYR A 1 88 ? 14.543 -0.076 -3.465 1.00 96.31 88 TYR A N 1
ATOM 757 C CA . TYR A 1 88 ? 14.476 -1.091 -4.496 1.00 96.31 88 TYR A CA 1
ATOM 758 C C . TYR A 1 88 ? 13.158 -0.947 -5.253 1.00 96.31 88 TYR A C 1
ATOM 760 O O . TYR A 1 88 ? 12.104 -0.715 -4.658 1.00 96.31 88 TYR A O 1
ATOM 768 N N . LEU A 1 89 ? 13.220 -1.118 -6.566 1.00 97.12 89 LEU A N 1
ATOM 769 C CA . LEU A 1 89 ? 12.081 -1.197 -7.459 1.00 97.12 89 LEU A CA 1
ATOM 770 C C . LEU A 1 89 ? 12.414 -2.174 -8.582 1.00 97.12 89 LEU A C 1
ATOM 772 O O . LEU A 1 89 ? 13.434 -2.031 -9.246 1.00 97.12 89 LEU A O 1
ATOM 776 N N . TRP A 1 90 ? 11.532 -3.130 -8.826 1.00 97.44 90 TRP A N 1
ATOM 777 C CA . TRP A 1 90 ? 11.588 -4.061 -9.940 1.00 97.44 90 TRP A CA 1
ATOM 778 C C . TRP A 1 90 ? 10.297 -3.978 -10.735 1.00 97.44 90 TRP A C 1
ATOM 780 O O . TRP A 1 90 ? 9.206 -4.144 -10.191 1.00 97.44 90 TRP A O 1
ATOM 790 N N . LEU A 1 91 ? 10.433 -3.713 -12.027 1.00 97.88 91 LEU A N 1
ATOM 791 C CA . LEU A 1 91 ? 9.349 -3.659 -12.989 1.00 97.88 91 LEU A CA 1
ATOM 792 C C . LEU A 1 91 ? 9.552 -4.773 -14.011 1.00 97.88 91 LEU A C 1
ATOM 794 O O . LEU A 1 91 ? 10.563 -4.802 -14.702 1.00 97.88 91 LEU A O 1
ATOM 798 N N . HIS A 1 92 ? 8.568 -5.650 -14.138 1.00 97.50 92 HIS A N 1
ATOM 799 C CA . HIS A 1 92 ? 8.496 -6.675 -15.165 1.00 97.50 92 HIS A CA 1
ATOM 800 C C . HIS A 1 92 ? 7.333 -6.373 -16.106 1.00 97.50 92 HIS A C 1
ATOM 802 O O . HIS A 1 92 ? 6.170 -6.336 -15.691 1.00 97.50 92 HIS A O 1
ATOM 808 N N . LEU A 1 93 ? 7.632 -6.296 -17.398 1.00 97.19 93 LEU A N 1
ATOM 809 C CA . LEU A 1 93 ? 6.679 -6.074 -18.481 1.00 97.19 93 LEU A CA 1
ATOM 810 C C . LEU A 1 93 ? 6.734 -7.235 -19.472 1.00 97.19 93 LEU A C 1
ATOM 812 O O . LEU A 1 93 ? 7.816 -7.689 -19.824 1.00 97.19 93 LEU A O 1
ATOM 816 N N . CYS A 1 94 ? 5.580 -7.707 -19.931 1.00 96.38 94 CYS A N 1
ATOM 817 C CA . CYS A 1 94 ? 5.453 -8.618 -21.065 1.00 96.38 94 CYS A CA 1
ATOM 818 C C . CYS A 1 94 ? 4.451 -8.022 -22.045 1.00 96.38 94 CYS A C 1
ATOM 820 O O . CYS A 1 94 ? 3.269 -7.936 -21.709 1.00 96.38 94 CYS A O 1
ATOM 822 N N . PHE A 1 95 ? 4.928 -7.604 -23.216 1.00 95.31 95 PHE A N 1
ATOM 823 C CA . PHE A 1 95 ? 4.153 -6.911 -24.250 1.00 95.31 95 PHE A CA 1
ATOM 824 C C . PHE A 1 95 ? 4.419 -7.530 -25.628 1.00 95.31 95 PHE A C 1
ATOM 826 O O . PHE A 1 95 ? 5.440 -8.209 -25.792 1.00 95.31 95 PHE A O 1
ATOM 833 N N . PRO A 1 96 ? 3.556 -7.259 -26.626 1.00 96.12 96 PRO A N 1
ATOM 834 C CA . PRO A 1 96 ? 3.929 -7.388 -28.030 1.00 96.12 96 PRO A CA 1
ATOM 835 C C . PRO A 1 96 ? 5.254 -6.668 -28.331 1.00 96.12 96 PRO A C 1
ATOM 837 O O . PRO A 1 96 ? 5.557 -5.625 -27.750 1.00 96.12 96 PRO A O 1
ATOM 840 N N . GLU A 1 97 ? 6.067 -7.239 -29.218 1.00 95.19 97 GLU A N 1
ATOM 841 C CA . GLU A 1 97 ? 7.419 -6.759 -29.527 1.00 95.19 97 GLU A CA 1
ATOM 842 C C . GLU A 1 97 ? 7.432 -5.314 -30.050 1.00 95.19 97 GLU A C 1
ATOM 844 O O . GLU A 1 97 ? 8.278 -4.526 -29.636 1.00 95.19 97 GLU A O 1
ATOM 849 N N . ASP A 1 98 ? 6.463 -4.928 -30.880 1.00 94.62 98 ASP A N 1
ATOM 850 C CA . ASP A 1 98 ? 6.304 -3.559 -31.384 1.00 94.62 98 ASP A CA 1
ATOM 851 C C . ASP A 1 98 ? 5.973 -2.555 -30.267 1.00 94.62 98 ASP A C 1
ATOM 853 O O . ASP A 1 98 ? 6.603 -1.498 -30.173 1.00 94.62 98 ASP A O 1
ATOM 857 N N . GLU A 1 99 ? 5.053 -2.908 -29.363 1.00 95.75 99 GLU A N 1
ATOM 858 C CA . GLU A 1 99 ? 4.740 -2.101 -28.177 1.00 95.75 99 GLU A CA 1
ATOM 859 C C . GLU A 1 99 ? 5.945 -1.964 -27.240 1.00 95.75 99 GLU A C 1
ATOM 861 O O . GLU A 1 99 ? 6.149 -0.901 -26.641 1.00 95.75 99 GLU A O 1
ATOM 866 N N . LEU A 1 100 ? 6.753 -3.020 -27.111 1.00 94.62 100 LEU A N 1
ATOM 867 C CA . LEU A 1 100 ? 7.952 -2.998 -26.284 1.00 94.62 100 LEU A CA 1
ATOM 868 C C . LEU A 1 100 ? 9.047 -2.105 -26.882 1.00 94.62 100 LEU A C 1
ATOM 870 O O . LEU A 1 100 ? 9.727 -1.400 -26.136 1.00 94.62 100 LEU A O 1
ATOM 874 N N . GLU A 1 101 ? 9.204 -2.080 -28.208 1.00 94.56 101 GLU A N 1
ATOM 875 C CA . GLU A 1 101 ? 10.120 -1.145 -28.870 1.00 94.56 101 GLU A CA 1
ATOM 876 C C . GLU A 1 101 ? 9.701 0.314 -28.658 1.00 94.56 101 GLU A C 1
ATOM 878 O O . GLU A 1 101 ? 10.553 1.170 -28.402 1.00 94.56 101 GLU A O 1
ATOM 883 N N . ASP A 1 102 ? 8.402 0.613 -28.675 1.00 94.38 102 ASP A N 1
ATOM 884 C CA . ASP A 1 102 ? 7.903 1.944 -28.315 1.00 94.38 102 ASP A CA 1
ATOM 885 C C . ASP A 1 102 ? 8.179 2.287 -26.843 1.00 94.38 102 ASP A C 1
ATOM 887 O O . ASP A 1 102 ? 8.645 3.391 -26.536 1.00 94.38 102 ASP A O 1
ATOM 891 N N . TYR A 1 103 ? 8.002 1.326 -25.930 1.00 96.00 103 TYR A N 1
ATOM 892 C CA . TYR A 1 103 ? 8.358 1.509 -24.522 1.00 96.00 103 TYR A CA 1
ATOM 893 C C . TYR A 1 103 ? 9.859 1.789 -24.349 1.00 96.00 103 TYR A C 1
ATOM 895 O O . TYR A 1 103 ? 10.249 2.713 -23.634 1.00 96.00 103 TYR A O 1
ATOM 903 N N . LYS A 1 104 ? 10.724 1.058 -25.061 1.00 95.81 104 LYS A N 1
ATOM 904 C CA . LYS A 1 104 ? 12.181 1.270 -25.048 1.00 95.81 104 LYS A CA 1
ATOM 905 C C . LYS A 1 104 ? 12.576 2.656 -25.545 1.00 95.81 104 LYS A C 1
ATOM 907 O O . LYS A 1 104 ? 13.446 3.271 -24.934 1.00 95.81 104 LYS A O 1
ATOM 912 N N . LYS A 1 105 ? 11.919 3.190 -26.582 1.00 95.88 105 LYS A N 1
ATOM 913 C CA . LYS A 1 105 ? 12.142 4.581 -27.021 1.00 95.88 105 LYS A CA 1
ATOM 914 C C . LYS A 1 105 ? 11.842 5.565 -25.892 1.00 95.88 105 LYS A C 1
ATOM 916 O O . LYS A 1 105 ? 12.634 6.474 -25.656 1.00 95.88 105 LYS A O 1
ATOM 921 N N . SER A 1 106 ? 10.744 5.360 -25.159 1.00 96.38 106 SER A N 1
ATOM 922 C CA . SER A 1 106 ? 10.414 6.203 -24.004 1.00 96.38 106 SER A CA 1
ATOM 923 C C . SER A 1 106 ? 11.484 6.112 -22.909 1.00 96.38 106 SER A C 1
ATOM 925 O O . SER A 1 106 ? 11.913 7.141 -22.391 1.00 96.38 106 SER A O 1
ATOM 927 N N . ILE A 1 107 ? 12.002 4.910 -22.626 1.00 97.31 107 ILE A N 1
ATOM 928 C CA . ILE A 1 107 ? 13.109 4.709 -21.684 1.00 97.31 107 ILE A CA 1
ATOM 929 C C . ILE A 1 107 ? 14.348 5.480 -22.143 1.00 97.31 107 ILE A C 1
ATOM 931 O O . ILE A 1 107 ? 14.927 6.209 -21.344 1.00 97.31 107 ILE A O 1
ATOM 935 N N . SER A 1 108 ? 14.738 5.368 -23.415 1.00 97.56 108 SER A N 1
ATOM 936 C CA . SER A 1 108 ? 15.897 6.083 -23.961 1.00 97.56 108 SER A CA 1
ATOM 937 C C . SER A 1 108 ? 15.770 7.597 -23.797 1.00 97.56 108 SER A C 1
ATOM 939 O O . SER A 1 108 ? 16.704 8.229 -23.309 1.00 97.56 108 SER A O 1
ATOM 941 N N . VAL A 1 109 ? 14.600 8.163 -24.111 1.00 98.12 109 VAL A N 1
ATOM 942 C CA . VAL A 1 109 ? 14.321 9.592 -23.894 1.00 98.12 109 VAL A CA 1
ATOM 943 C C . VAL A 1 109 ? 14.417 9.946 -22.406 1.00 98.12 109 VAL A C 1
ATOM 945 O O . VAL A 1 109 ? 15.025 10.950 -22.047 1.00 98.12 109 VAL A O 1
ATOM 948 N N . GLY A 1 110 ? 13.854 9.117 -21.522 1.00 98.38 110 GLY A N 1
ATOM 949 C CA . GLY A 1 110 ? 13.916 9.336 -20.077 1.00 98.38 110 GLY A CA 1
ATOM 950 C C . GLY A 1 110 ? 15.342 9.291 -19.519 1.00 98.38 110 GLY A C 1
ATOM 951 O O . GLY A 1 110 ? 15.697 10.127 -18.690 1.00 98.38 110 GLY A O 1
ATOM 952 N N . LEU A 1 111 ? 16.173 8.358 -19.994 1.00 98.56 111 LEU A N 1
ATOM 953 C CA . LEU A 1 111 ? 17.586 8.242 -19.615 1.00 98.56 111 LEU A CA 1
ATOM 954 C C . LEU A 1 111 ? 18.379 9.490 -20.009 1.00 98.56 111 LEU A C 1
ATOM 956 O O . LEU A 1 111 ? 19.126 10.016 -19.183 1.00 98.56 111 LEU A O 1
ATOM 960 N N . GLU A 1 112 ? 18.187 9.968 -21.242 1.00 98.12 112 GLU A N 1
ATOM 961 C CA . GLU A 1 112 ? 18.846 11.167 -21.764 1.00 98.12 112 GLU A CA 1
ATOM 962 C C . GLU A 1 112 ? 18.418 12.415 -20.986 1.00 98.12 112 GLU A C 1
ATOM 964 O O . GLU A 1 112 ? 19.261 13.104 -20.412 1.00 98.12 112 GLU A O 1
ATOM 969 N N . MET A 1 113 ? 17.108 12.663 -20.881 1.00 98.19 113 MET A N 1
ATOM 970 C CA . MET A 1 113 ? 16.563 13.804 -20.135 1.00 98.19 113 MET A CA 1
ATOM 971 C C . MET A 1 113 ? 16.989 13.792 -18.664 1.00 98.19 113 MET A C 1
ATOM 973 O O . MET A 1 113 ? 17.240 14.838 -18.068 1.00 98.19 113 MET A O 1
ATOM 977 N N . GLY A 1 114 ? 17.058 12.600 -18.072 1.00 97.69 114 GLY A N 1
ATOM 978 C CA . GLY A 1 114 ? 17.449 12.402 -16.688 1.00 97.69 114 GLY A CA 1
ATOM 979 C C . GLY A 1 114 ? 18.949 12.490 -16.429 1.00 97.69 114 GLY A C 1
ATOM 980 O O . GLY A 1 114 ? 19.336 12.533 -15.260 1.00 97.69 114 GLY A O 1
ATOM 981 N N . GLY A 1 115 ? 19.795 12.482 -17.460 1.00 97.50 115 GLY A N 1
ATOM 982 C CA . GLY A 1 115 ? 21.249 12.443 -17.302 1.00 97.50 115 GLY A CA 1
ATOM 983 C C . GLY A 1 115 ? 21.746 11.165 -16.615 1.00 97.50 115 GLY A C 1
ATOM 984 O O . GLY A 1 115 ? 22.571 11.235 -15.703 1.00 97.50 115 GLY A O 1
ATOM 985 N N . TRP A 1 116 ? 21.207 10.005 -16.998 1.00 98.44 116 TRP A N 1
ATOM 986 C CA . TRP A 1 116 ? 21.716 8.706 -16.548 1.00 98.44 116 TRP A CA 1
ATOM 987 C C . TRP A 1 116 ? 22.975 8.325 -17.327 1.00 98.44 116 TRP A C 1
ATOM 989 O O . TRP A 1 116 ? 23.003 8.394 -18.555 1.00 98.44 116 TRP A O 1
ATOM 999 N N . ASN A 1 117 ? 24.005 7.866 -16.621 1.00 98.12 117 ASN A N 1
ATOM 1000 C CA . ASN A 1 117 ? 25.258 7.443 -17.235 1.00 98.12 117 ASN A CA 1
ATOM 1001 C C . ASN A 1 117 ? 25.190 5.961 -17.587 1.00 98.12 117 ASN A C 1
ATOM 1003 O O . ASN A 1 117 ? 24.909 5.135 -16.721 1.00 98.12 117 ASN A O 1
ATOM 1007 N N . LEU A 1 118 ? 25.475 5.616 -18.840 1.00 98.25 118 LEU A N 1
ATOM 1008 C CA . LEU A 1 118 ? 25.615 4.226 -19.262 1.00 98.25 118 LEU A CA 1
ATOM 1009 C C . LEU A 1 118 ? 26.936 3.652 -18.734 1.00 98.25 118 LEU A C 1
ATOM 1011 O O . LEU A 1 118 ? 28.002 4.190 -19.021 1.00 98.25 118 LEU A O 1
ATOM 1015 N N . LEU A 1 119 ? 26.859 2.545 -17.998 1.00 97.81 119 LEU A N 1
ATOM 1016 C CA . LEU A 1 119 ? 28.025 1.831 -17.472 1.00 97.81 119 LEU A CA 1
ATOM 1017 C C . LEU A 1 119 ? 28.475 0.714 -18.414 1.00 97.81 119 LEU A C 1
ATOM 1019 O O . LEU A 1 119 ? 29.659 0.576 -18.711 1.00 97.81 119 LEU A O 1
ATOM 1023 N N . SER A 1 120 ? 27.528 -0.094 -18.885 1.00 97.19 120 SER A N 1
ATOM 1024 C CA . SER A 1 120 ? 27.780 -1.172 -19.840 1.00 97.19 120 SER A CA 1
ATOM 1025 C C . SER A 1 120 ? 26.495 -1.565 -20.558 1.00 97.19 120 SER A C 1
ATOM 1027 O O . SER A 1 120 ? 25.395 -1.418 -20.028 1.00 97.19 120 SER A O 1
ATOM 1029 N N . SER A 1 121 ? 26.625 -2.044 -21.792 1.00 96.25 121 SER A N 1
ATOM 1030 C CA . SER A 1 121 ? 25.484 -2.430 -22.616 1.00 96.25 121 SER A CA 1
ATOM 1031 C C . SER A 1 121 ? 25.831 -3.612 -23.510 1.00 96.25 121 SER A C 1
ATOM 1033 O O . SER A 1 121 ? 26.953 -3.752 -23.995 1.00 96.25 121 SER A O 1
ATOM 1035 N N . SER A 1 122 ? 24.840 -4.464 -23.710 1.00 95.44 122 SER A N 1
ATOM 1036 C CA . SER A 1 122 ? 24.812 -5.595 -24.623 1.00 95.44 122 SER A CA 1
ATOM 1037 C C . SER A 1 122 ? 23.404 -5.683 -25.228 1.00 95.44 122 SER A C 1
ATOM 1039 O O . SER A 1 122 ? 22.480 -5.053 -24.709 1.00 95.44 122 SER A O 1
ATOM 1041 N N . PRO A 1 123 ? 23.176 -6.497 -26.274 1.00 92.00 123 PRO A N 1
ATOM 1042 C CA . PRO A 1 123 ? 21.871 -6.558 -26.937 1.00 92.00 123 PRO A CA 1
ATOM 1043 C C . PRO A 1 123 ? 20.674 -6.881 -26.026 1.00 92.00 123 PRO A C 1
ATOM 1045 O O . PRO A 1 123 ? 19.545 -6.558 -26.382 1.00 92.00 123 PRO A O 1
ATOM 1048 N N . ARG A 1 124 ? 20.894 -7.535 -24.876 1.00 95.12 124 ARG A N 1
ATOM 1049 C CA . ARG A 1 124 ? 19.828 -7.958 -23.949 1.00 95.12 124 ARG A CA 1
ATOM 1050 C C . ARG A 1 124 ? 19.978 -7.438 -22.525 1.00 95.12 124 ARG A C 1
ATOM 1052 O O . ARG A 1 124 ? 19.153 -7.777 -21.685 1.00 95.12 124 ARG A O 1
ATOM 1059 N N . LEU A 1 125 ? 21.025 -6.672 -22.240 1.00 97.81 125 LEU A N 1
ATOM 1060 C CA . LEU A 1 125 ? 21.334 -6.232 -20.886 1.00 97.81 125 LEU A CA 1
ATOM 1061 C C . LEU A 1 125 ? 22.071 -4.901 -20.925 1.00 97.81 125 LEU A C 1
ATOM 1063 O O . LEU A 1 125 ? 23.125 -4.810 -21.555 1.00 97.81 125 LEU A O 1
ATOM 1067 N N . SER A 1 126 ? 21.545 -3.923 -20.197 1.00 98.19 126 SER A N 1
ATOM 1068 C CA . SER A 1 126 ? 22.147 -2.602 -20.035 1.00 98.19 126 SER A CA 1
ATOM 1069 C C . SER A 1 126 ? 22.175 -2.195 -18.567 1.00 98.19 126 SER A C 1
ATOM 1071 O O . SER A 1 126 ? 21.220 -2.440 -17.828 1.00 98.19 126 SER A O 1
ATOM 1073 N N . PHE A 1 127 ? 23.255 -1.529 -18.169 1.00 98.44 127 PHE A N 1
ATOM 1074 C CA . PHE A 1 127 ? 23.445 -0.975 -16.835 1.00 98.44 127 PHE A CA 1
ATOM 1075 C C . PHE A 1 127 ? 23.668 0.528 -16.907 1.00 98.44 127 PHE A C 1
ATOM 1077 O O . PHE A 1 127 ? 24.480 1.010 -17.701 1.00 98.44 127 PHE A O 1
ATOM 1084 N N . TYR A 1 128 ? 22.987 1.256 -16.031 1.00 98.62 128 TYR A N 1
ATOM 1085 C CA . TYR A 1 128 ? 23.103 2.700 -15.899 1.00 98.62 128 TYR A CA 1
ATOM 1086 C C . TYR A 1 128 ? 23.273 3.097 -14.437 1.00 98.62 128 TYR A C 1
ATOM 1088 O O . TYR A 1 128 ? 22.874 2.366 -13.528 1.00 98.62 128 TYR A O 1
ATOM 1096 N N . GLU A 1 129 ? 23.801 4.293 -14.208 1.00 98.06 129 GLU A N 1
ATOM 1097 C CA . GLU A 1 129 ? 23.828 4.911 -12.887 1.00 98.06 129 GLU A CA 1
ATOM 1098 C C . GLU A 1 129 ? 23.389 6.376 -12.904 1.00 98.06 129 GLU A C 1
ATOM 1100 O O . GLU A 1 129 ? 23.551 7.092 -13.895 1.00 98.06 129 GLU A O 1
ATOM 1105 N N . LYS A 1 130 ? 22.864 6.834 -11.763 1.00 97.44 130 LYS A N 1
ATOM 1106 C CA . LYS A 1 130 ? 22.574 8.246 -11.495 1.00 97.44 130 LYS A CA 1
ATOM 1107 C C . LYS A 1 130 ? 22.787 8.563 -10.018 1.00 97.44 130 LYS A C 1
ATOM 1109 O O . LYS A 1 130 ? 21.908 8.356 -9.178 1.00 97.44 130 LYS A O 1
ATOM 1114 N N . GLY A 1 131 ? 23.949 9.131 -9.699 1.00 96.44 131 GLY A N 1
ATOM 1115 C CA . GLY A 1 131 ? 24.366 9.353 -8.313 1.00 96.44 131 GLY A CA 1
ATOM 1116 C C . GLY A 1 131 ? 24.535 8.020 -7.585 1.00 96.44 131 GLY A C 1
ATOM 1117 O O . GLY A 1 131 ? 25.379 7.208 -7.970 1.00 96.44 131 GLY A O 1
ATOM 1118 N N . ASP A 1 132 ? 23.707 7.788 -6.570 1.00 97.31 132 ASP A N 1
ATOM 1119 C CA . ASP A 1 132 ? 23.745 6.552 -5.780 1.00 97.31 132 ASP A CA 1
ATOM 1120 C C . ASP A 1 132 ? 22.759 5.488 -6.273 1.00 97.31 132 ASP A C 1
ATOM 1122 O O . ASP A 1 132 ? 22.682 4.418 -5.674 1.00 97.31 132 ASP A O 1
ATOM 1126 N N . LEU A 1 133 ? 22.011 5.754 -7.349 1.00 98.06 133 LEU A N 1
ATOM 1127 C CA . LEU A 1 133 ? 21.111 4.784 -7.971 1.00 98.06 133 LEU A CA 1
ATOM 1128 C C . LEU A 1 133 ? 21.805 4.001 -9.083 1.00 98.06 133 LEU A C 1
ATOM 1130 O O . LEU A 1 133 ? 22.554 4.568 -9.881 1.00 98.06 133 LEU A O 1
ATOM 1134 N N . LEU A 1 134 ? 21.472 2.717 -9.158 1.00 98.00 134 LEU A N 1
ATOM 1135 C CA . LEU A 1 134 ? 21.789 1.805 -10.245 1.00 98.00 134 LEU A CA 1
ATOM 1136 C C . LEU A 1 134 ? 20.493 1.386 -10.935 1.00 98.00 134 LEU A C 1
ATOM 1138 O O . LEU A 1 134 ? 19.477 1.175 -10.275 1.00 98.00 134 LEU A O 1
ATOM 1142 N N . LEU A 1 135 ? 20.547 1.259 -12.256 1.00 98.56 135 LEU A N 1
ATOM 1143 C CA . LEU A 1 135 ? 19.478 0.721 -13.086 1.00 98.56 135 LEU A CA 1
ATOM 1144 C C . LEU A 1 135 ? 20.032 -0.435 -13.917 1.00 98.56 135 LEU A C 1
ATOM 1146 O O . LEU A 1 135 ? 21.022 -0.273 -14.629 1.00 98.56 135 LEU A O 1
ATOM 1150 N N . LYS A 1 136 ? 19.345 -1.571 -13.872 1.00 98.06 136 LYS A N 1
ATOM 1151 C CA . LYS A 1 136 ? 19.562 -2.728 -14.741 1.00 98.06 136 LYS A CA 1
ATOM 1152 C C . LYS A 1 136 ? 18.340 -2.899 -15.633 1.00 98.06 136 LYS A C 1
ATOM 1154 O O . LYS A 1 136 ? 17.230 -2.907 -15.112 1.00 98.06 136 LYS A O 1
ATOM 1159 N N . ILE A 1 137 ? 18.535 -3.038 -16.942 1.00 98.44 137 ILE A N 1
ATOM 1160 C CA . ILE A 1 137 ? 17.469 -3.364 -17.901 1.00 98.44 137 ILE A CA 1
ATOM 1161 C C . ILE A 1 137 ? 17.831 -4.661 -18.610 1.00 98.44 137 ILE A C 1
ATOM 1163 O O . ILE A 1 137 ? 18.905 -4.748 -19.202 1.00 98.44 137 ILE A O 1
ATOM 1167 N N . GLU A 1 138 ? 16.926 -5.633 -18.587 1.00 97.94 138 GLU A N 1
ATOM 1168 C CA . GLU A 1 138 ? 17.088 -6.946 -19.205 1.00 97.94 138 GLU A CA 1
ATOM 1169 C C . GLU A 1 138 ? 15.955 -7.268 -20.171 1.00 97.94 138 GLU A C 1
ATOM 1171 O O . GLU A 1 138 ? 14.798 -6.929 -19.927 1.00 97.94 138 GLU A O 1
ATOM 1176 N N . LEU A 1 139 ? 16.297 -7.962 -21.257 1.00 97.69 139 LEU A N 1
ATOM 1177 C CA . LEU A 1 139 ? 15.353 -8.425 -22.266 1.00 97.69 139 LEU A CA 1
ATOM 1178 C C . LEU A 1 139 ? 15.343 -9.949 -22.339 1.00 97.69 139 LEU A C 1
ATOM 1180 O O . LEU A 1 139 ? 16.387 -10.590 -22.496 1.00 97.69 139 LEU A O 1
ATOM 1184 N N . PHE A 1 140 ? 14.144 -10.523 -22.312 1.00 96.44 140 PHE A N 1
ATOM 1185 C CA . PHE A 1 140 ? 13.939 -11.963 -22.396 1.00 96.44 140 PHE A CA 1
ATOM 1186 C C . PHE A 1 140 ? 12.891 -12.311 -23.447 1.00 96.44 140 PHE A C 1
ATOM 1188 O O . PHE A 1 140 ? 11.924 -11.585 -23.667 1.00 96.44 140 PHE A O 1
ATOM 1195 N N . ASN A 1 141 ? 13.061 -13.485 -24.051 1.00 93.94 141 ASN A N 1
ATOM 1196 C CA . ASN A 1 141 ? 11.989 -14.119 -24.815 1.00 93.94 141 ASN A CA 1
ATOM 1197 C C . ASN A 1 141 ? 11.028 -14.860 -23.871 1.00 93.94 141 ASN A C 1
ATOM 1199 O O . ASN A 1 141 ? 9.831 -14.896 -24.112 1.00 93.94 141 ASN A O 1
ATOM 1203 N N . GLN A 1 142 ? 11.562 -15.437 -22.789 1.00 92.00 142 GLN A N 1
ATOM 1204 C CA . GLN A 1 142 ? 10.816 -16.173 -21.772 1.00 92.00 142 GLN A CA 1
ATOM 1205 C C . GLN A 1 142 ? 11.626 -16.210 -20.466 1.00 92.00 142 GLN A C 1
ATOM 1207 O O . GLN A 1 142 ? 12.860 -16.223 -20.512 1.00 92.00 142 GLN A O 1
ATOM 1212 N N . LYS A 1 143 ? 10.950 -16.236 -19.311 1.00 94.19 143 LYS A N 1
ATOM 1213 C CA . LYS A 1 143 ? 11.575 -16.392 -17.986 1.00 94.19 143 LYS A CA 1
ATOM 1214 C C . LYS A 1 143 ? 11.514 -17.844 -17.512 1.00 94.19 143 LYS A C 1
ATOM 1216 O O . LYS A 1 143 ? 10.564 -18.565 -17.804 1.00 94.19 143 LYS A O 1
ATOM 1221 N N . GLU A 1 144 ? 12.492 -18.260 -16.711 1.00 92.81 144 GLU A N 1
ATOM 1222 C CA . GLU A 1 144 ? 12.515 -19.599 -16.103 1.00 92.81 144 GLU A CA 1
ATOM 1223 C C . GLU A 1 144 ? 11.273 -19.856 -15.232 1.00 92.81 144 GLU A C 1
ATOM 1225 O O . GLU A 1 144 ? 10.710 -20.948 -15.245 1.00 92.81 144 GLU A O 1
ATOM 1230 N N . GLN A 1 145 ? 10.806 -18.833 -14.514 1.00 94.12 145 GLN A N 1
ATOM 1231 C CA . GLN A 1 145 ? 9.605 -18.888 -13.682 1.00 94.12 145 GLN A CA 1
ATOM 1232 C C . GLN A 1 145 ? 8.339 -19.139 -14.510 1.00 94.12 145 GLN A C 1
ATOM 1234 O O . GLN A 1 145 ? 7.442 -19.848 -14.062 1.00 94.12 145 GLN A O 1
ATOM 1239 N N . ASP A 1 146 ? 8.274 -18.616 -15.735 1.00 94.06 146 ASP A N 1
ATOM 1240 C CA . ASP A 1 146 ? 7.157 -18.893 -16.638 1.00 94.06 146 ASP A CA 1
ATOM 1241 C C . ASP A 1 146 ? 7.172 -20.342 -17.117 1.00 94.06 146 ASP A C 1
ATOM 1243 O O . ASP A 1 146 ? 6.127 -20.986 -17.125 1.00 94.06 146 ASP A O 1
ATOM 1247 N N . ILE A 1 147 ? 8.353 -20.882 -17.432 1.00 92.69 147 ILE A N 1
ATOM 1248 C CA . ILE A 1 147 ? 8.518 -22.294 -17.804 1.00 92.69 147 ILE A CA 1
ATOM 1249 C C . ILE A 1 147 ? 8.073 -23.200 -16.647 1.00 92.69 147 ILE A C 1
ATOM 1251 O O . ILE A 1 147 ? 7.285 -24.121 -16.856 1.00 92.69 147 ILE A O 1
ATOM 1255 N N . LYS A 1 148 ? 8.523 -22.912 -15.418 1.00 92.88 148 LYS A N 1
ATOM 1256 C CA . LYS A 1 148 ? 8.156 -23.674 -14.210 1.00 92.88 148 LYS A CA 1
ATOM 1257 C C . LYS A 1 148 ? 6.647 -23.684 -13.961 1.00 92.88 148 LYS A C 1
ATOM 1259 O O . LYS A 1 148 ? 6.096 -24.736 -13.651 1.00 92.88 148 LYS A O 1
ATOM 1264 N N . SER A 1 149 ? 5.981 -22.546 -14.145 1.00 90.81 149 SER A N 1
ATOM 1265 C CA . SER A 1 149 ? 4.531 -22.416 -13.953 1.00 90.81 149 SER A CA 1
ATOM 1266 C C . SER A 1 149 ? 3.717 -22.704 -15.223 1.00 90.81 149 SER A C 1
ATOM 1268 O O . SER A 1 149 ? 2.525 -22.408 -15.253 1.00 90.81 149 SER A O 1
ATOM 1270 N N . SER A 1 150 ? 4.337 -23.265 -16.274 1.00 91.31 150 SER A N 1
ATOM 1271 C CA . SER A 1 150 ? 3.696 -23.586 -17.563 1.00 91.31 150 SER A CA 1
ATOM 1272 C C . SER A 1 150 ? 2.935 -22.410 -18.195 1.00 91.31 150 SER A C 1
ATOM 1274 O O . SER A 1 150 ? 1.898 -22.592 -18.829 1.00 91.31 150 SER A O 1
ATOM 1276 N N . ARG A 1 151 ? 3.443 -21.185 -18.022 1.00 90.12 151 ARG A N 1
ATOM 1277 C CA . ARG A 1 151 ? 2.879 -19.978 -18.633 1.00 90.12 151 ARG A CA 1
ATOM 1278 C C . ARG A 1 151 ? 3.431 -19.800 -20.040 1.00 90.12 151 ARG A C 1
ATOM 1280 O O . ARG A 1 151 ? 4.646 -19.736 -20.239 1.00 90.12 151 ARG A O 1
ATOM 1287 N N . THR A 1 152 ? 2.531 -19.671 -21.004 1.00 86.06 152 THR A N 1
ATOM 1288 C CA . THR A 1 152 ? 2.858 -19.438 -22.413 1.00 86.06 152 THR A CA 1
ATOM 1289 C C . THR A 1 152 ? 2.424 -18.045 -22.843 1.00 86.06 152 THR A C 1
ATOM 1291 O O . THR A 1 152 ? 1.376 -17.563 -22.419 1.00 86.06 152 THR A O 1
ATOM 1294 N N . PHE A 1 153 ? 3.211 -17.428 -23.721 1.00 89.62 153 PHE A N 1
ATOM 1295 C CA . PHE A 1 153 ? 2.888 -16.163 -24.380 1.00 89.62 153 PHE A CA 1
ATOM 1296 C C . PHE A 1 153 ? 2.927 -16.370 -25.897 1.00 89.62 153 PHE A C 1
ATOM 1298 O O . PHE A 1 153 ? 3.652 -17.260 -26.356 1.00 89.62 153 PHE A O 1
ATOM 1305 N N . PRO A 1 154 ? 2.198 -15.564 -26.686 1.00 92.62 154 PRO A N 1
ATOM 1306 C CA . PRO A 1 154 ? 2.350 -15.573 -28.136 1.00 92.62 154 PRO A CA 1
ATOM 1307 C C . PRO A 1 154 ? 3.804 -15.292 -28.544 1.00 92.62 154 PRO A C 1
ATOM 1309 O O . PRO A 1 154 ? 4.499 -14.516 -27.890 1.00 92.62 154 PRO A O 1
ATOM 1312 N N . GLU A 1 155 ? 4.272 -15.878 -29.650 1.00 91.50 155 GLU A N 1
ATOM 1313 C CA . GLU A 1 155 ? 5.674 -15.750 -30.101 1.00 91.50 155 GLU A CA 1
ATOM 1314 C C . GLU A 1 155 ? 6.111 -14.302 -30.372 1.00 91.50 155 GLU A C 1
ATOM 1316 O O . GLU A 1 155 ? 7.303 -13.987 -30.322 1.00 91.50 155 GLU A O 1
ATOM 1321 N N . SER A 1 156 ? 5.155 -13.412 -30.645 1.00 94.06 156 SER A N 1
ATOM 1322 C CA . SER A 1 156 ? 5.377 -11.980 -30.841 1.00 94.06 156 SER A CA 1
ATOM 1323 C C . SER A 1 156 ? 5.611 -11.208 -29.542 1.00 94.06 156 SER A C 1
ATOM 1325 O O . SER A 1 156 ? 5.866 -10.011 -29.604 1.00 94.06 156 SER A O 1
ATOM 1327 N N . TYR A 1 157 ? 5.516 -11.842 -28.371 1.00 96.19 157 TYR A N 1
ATOM 1328 C CA . TYR A 1 157 ? 5.721 -11.174 -27.091 1.00 96.19 157 TYR A CA 1
ATOM 1329 C C . TYR A 1 157 ? 7.181 -11.226 -26.650 1.00 96.19 157 TYR A C 1
ATOM 1331 O O . TYR A 1 157 ? 7.925 -12.178 -26.904 1.00 96.19 157 TYR A O 1
ATOM 1339 N N . ARG A 1 158 ? 7.591 -10.178 -25.943 1.00 96.19 158 ARG A N 1
ATOM 1340 C CA . ARG A 1 158 ? 8.905 -10.058 -25.312 1.00 96.19 158 ARG A CA 1
ATOM 1341 C C . ARG A 1 158 ? 8.738 -9.557 -23.890 1.00 96.19 158 ARG A C 1
ATOM 1343 O O . ARG A 1 158 ? 7.737 -8.928 -23.543 1.00 96.19 158 ARG A O 1
ATOM 1350 N N . ILE A 1 159 ? 9.736 -9.846 -23.067 1.00 97.19 159 ILE A N 1
ATOM 1351 C CA . ILE A 1 159 ? 9.782 -9.432 -21.671 1.00 97.19 159 ILE A CA 1
ATOM 1352 C C . ILE A 1 159 ? 10.884 -8.395 -21.495 1.00 97.19 159 ILE A C 1
ATOM 1354 O O . ILE A 1 159 ? 12.006 -8.596 -21.962 1.00 97.19 159 ILE A O 1
ATOM 1358 N N . LEU A 1 160 ? 10.562 -7.323 -20.777 1.00 97.75 160 LEU A N 1
ATOM 1359 C CA . LEU A 1 160 ? 11.523 -6.358 -20.260 1.00 97.75 160 LEU A CA 1
ATOM 1360 C C . LEU A 1 160 ? 11.438 -6.348 -18.741 1.00 97.75 160 LEU A C 1
ATOM 1362 O O . LEU A 1 160 ? 10.362 -6.162 -18.173 1.00 97.75 160 LEU A O 1
ATOM 1366 N N . GLU A 1 161 ? 12.582 -6.514 -18.092 1.00 97.75 161 GLU A N 1
ATOM 1367 C CA . GLU A 1 161 ? 12.727 -6.296 -16.658 1.00 97.75 161 GLU A CA 1
ATOM 1368 C C . GLU A 1 161 ? 13.616 -5.081 -16.416 1.00 97.75 161 GLU A C 1
ATOM 1370 O O . GLU A 1 161 ? 14.670 -4.940 -17.034 1.00 97.75 161 GLU A O 1
ATOM 1375 N N . ALA A 1 162 ? 13.187 -4.196 -15.523 1.00 98.19 162 ALA A N 1
ATOM 1376 C CA . ALA A 1 162 ? 13.962 -3.056 -15.071 1.00 98.19 162 ALA A CA 1
ATOM 1377 C C . ALA A 1 162 ? 14.062 -3.080 -13.546 1.00 98.19 162 ALA A C 1
ATOM 1379 O O . ALA A 1 162 ? 13.042 -3.040 -12.858 1.00 98.19 162 ALA A O 1
ATOM 1380 N N . THR A 1 163 ? 15.284 -3.098 -13.023 1.00 97.94 163 THR A N 1
ATOM 1381 C CA . THR A 1 163 ? 15.553 -3.041 -11.582 1.00 97.94 163 THR A CA 1
ATOM 1382 C C . THR A 1 163 ? 16.287 -1.751 -11.258 1.00 97.94 163 THR A C 1
ATOM 1384 O O . THR A 1 163 ? 17.356 -1.499 -11.810 1.00 97.94 163 THR A O 1
ATOM 1387 N N . ILE A 1 164 ? 15.730 -0.947 -10.356 1.00 97.94 164 ILE A N 1
ATOM 1388 C CA . ILE A 1 164 ? 16.336 0.270 -9.817 1.00 97.94 164 ILE A CA 1
ATOM 1389 C C . ILE A 1 164 ? 16.565 0.071 -8.329 1.00 97.94 164 ILE A C 1
ATOM 1391 O O . ILE A 1 164 ? 15.635 -0.247 -7.595 1.00 97.94 164 ILE A O 1
ATOM 1395 N N . HIS A 1 165 ? 17.781 0.308 -7.861 1.00 97.25 165 HIS A N 1
ATOM 1396 C CA . HIS A 1 165 ? 18.072 0.302 -6.432 1.00 97.25 165 HIS A CA 1
ATOM 1397 C C . HIS A 1 165 ? 19.228 1.242 -6.111 1.00 97.25 165 HIS A C 1
ATOM 1399 O O . HIS A 1 165 ? 20.001 1.617 -6.996 1.00 97.25 165 HIS A O 1
ATOM 1405 N N . ASN A 1 166 ? 19.365 1.649 -4.850 1.00 95.56 166 ASN A N 1
ATOM 1406 C CA . ASN A 1 166 ? 20.574 2.358 -4.438 1.00 95.56 166 ASN A CA 1
ATOM 1407 C C . ASN A 1 166 ? 21.756 1.384 -4.283 1.00 95.56 166 ASN A C 1
ATOM 1409 O O . ASN A 1 166 ? 21.575 0.199 -4.004 1.00 95.56 166 ASN A O 1
ATOM 1413 N N . LYS A 1 167 ? 22.985 1.893 -4.426 1.00 92.75 167 LYS A N 1
ATOM 1414 C CA . LYS A 1 167 ? 24.242 1.115 -4.391 1.00 92.75 167 LYS A CA 1
ATOM 1415 C C . LYS A 1 167 ? 24.440 0.276 -3.120 1.00 92.75 167 LYS A C 1
ATOM 1417 O O . LYS A 1 167 ? 25.159 -0.713 -3.165 1.00 92.75 167 LYS A O 1
ATOM 1422 N N . ALA A 1 168 ? 23.818 0.663 -2.006 1.00 85.06 168 ALA A N 1
ATOM 1423 C CA . ALA A 1 168 ? 23.902 -0.054 -0.732 1.00 85.06 168 ALA A CA 1
ATOM 1424 C C . ALA A 1 168 ? 22.818 -1.136 -0.555 1.00 85.06 168 ALA A C 1
ATOM 1426 O O . ALA A 1 168 ? 22.846 -1.871 0.431 1.00 85.06 168 ALA A O 1
ATOM 1427 N N . TYR A 1 169 ? 21.849 -1.232 -1.470 1.00 86.81 169 TYR A N 1
ATOM 1428 C CA . TYR A 1 169 ? 20.795 -2.237 -1.389 1.00 86.81 169 TYR A CA 1
ATOM 1429 C C . TYR A 1 169 ? 21.346 -3.613 -1.769 1.00 86.81 169 TYR A C 1
ATOM 1431 O O . TYR A 1 169 ? 21.989 -3.762 -2.808 1.00 86.81 169 TYR A O 1
ATOM 1439 N N . THR A 1 170 ? 21.053 -4.624 -0.950 1.00 80.81 170 THR A N 1
ATOM 1440 C CA . THR A 1 170 ? 21.417 -6.017 -1.238 1.00 80.81 170 THR A CA 1
ATOM 1441 C C . THR A 1 170 ? 20.156 -6.783 -1.611 1.00 80.81 170 THR A C 1
ATOM 1443 O O . THR A 1 170 ? 19.166 -6.722 -0.887 1.00 80.81 170 THR A O 1
ATOM 1446 N N . ILE A 1 171 ? 20.185 -7.469 -2.751 1.00 78.12 171 ILE A N 1
ATOM 1447 C CA . ILE A 1 171 ? 19.078 -8.292 -3.237 1.00 78.12 171 ILE A CA 1
ATOM 1448 C C . ILE A 1 171 ? 19.485 -9.753 -3.045 1.00 78.12 171 ILE A C 1
ATOM 1450 O O . ILE A 1 171 ? 20.506 -10.177 -3.587 1.00 78.12 171 ILE A O 1
ATOM 1454 N N . ASP A 1 172 ? 18.717 -10.510 -2.264 1.00 82.12 172 ASP A N 1
ATOM 1455 C CA . ASP A 1 172 ? 18.873 -11.961 -2.168 1.00 82.12 172 ASP A CA 1
ATOM 1456 C C . ASP A 1 172 ? 17.865 -12.697 -3.071 1.00 82.12 172 ASP A C 1
ATOM 1458 O O . ASP A 1 172 ? 16.871 -12.132 -3.533 1.00 82.12 172 ASP A O 1
ATOM 1462 N N . GLN A 1 173 ? 18.146 -13.972 -3.357 1.00 78.50 173 GLN A N 1
ATOM 1463 C CA . GLN A 1 173 ? 17.323 -14.781 -4.263 1.00 78.50 173 GLN A CA 1
ATOM 1464 C C . GLN A 1 173 ? 15.914 -15.044 -3.723 1.00 78.50 173 GLN A C 1
ATOM 1466 O O . GLN A 1 173 ? 14.970 -15.175 -4.505 1.00 78.50 173 GLN A O 1
ATOM 1471 N N . GLU A 1 174 ? 15.758 -15.143 -2.400 1.00 81.19 174 GLU A N 1
ATOM 1472 C CA . GLU A 1 174 ? 14.448 -15.355 -1.791 1.00 81.19 174 GLU A CA 1
ATOM 1473 C C . GLU A 1 174 ? 13.554 -14.147 -2.078 1.00 81.19 174 GLU A C 1
ATOM 1475 O O . GLU A 1 174 ? 12.436 -14.306 -2.570 1.00 81.19 174 GLU A O 1
ATOM 1480 N N . PHE A 1 175 ? 14.084 -12.941 -1.880 1.00 83.94 175 PHE A N 1
ATOM 1481 C CA . PHE A 1 175 ? 13.414 -11.680 -2.148 1.00 83.94 175 PHE A CA 1
ATOM 1482 C C . PHE A 1 175 ? 12.986 -11.542 -3.617 1.00 83.94 175 PHE A C 1
ATOM 1484 O O . PHE A 1 175 ? 11.829 -11.205 -3.879 1.00 83.94 175 PHE A O 1
ATOM 1491 N N . GLU A 1 176 ? 13.855 -11.888 -4.575 1.00 84.31 176 GLU A N 1
ATOM 1492 C CA . GLU A 1 176 ? 13.530 -11.859 -6.015 1.00 84.31 176 GLU A CA 1
ATOM 1493 C C . GLU A 1 176 ? 12.423 -12.845 -6.414 1.00 84.31 176 GLU A C 1
ATOM 1495 O O . GLU A 1 176 ? 11.718 -12.634 -7.404 1.00 84.31 176 GLU A O 1
ATOM 1500 N N . SER A 1 177 ? 12.251 -13.935 -5.663 1.00 86.12 177 SER A N 1
ATOM 1501 C CA . SER A 1 177 ? 11.254 -14.963 -5.974 1.00 86.12 177 SER A CA 1
ATOM 1502 C C . SER A 1 177 ? 9.829 -14.592 -5.535 1.00 86.12 177 SER A C 1
ATOM 1504 O O . SER A 1 177 ? 8.854 -15.095 -6.102 1.00 86.12 177 SER A O 1
ATOM 1506 N N . ARG A 1 178 ? 9.679 -13.676 -4.568 1.00 86.56 178 ARG A N 1
ATOM 1507 C CA . ARG A 1 178 ? 8.384 -13.341 -3.942 1.00 86.56 178 ARG A CA 1
ATOM 1508 C C . ARG A 1 178 ? 7.321 -12.862 -4.933 1.00 86.56 178 ARG A C 1
ATOM 1510 O O . ARG A 1 178 ? 6.188 -13.348 -4.851 1.00 86.56 178 ARG A O 1
ATOM 1517 N N . PRO A 1 179 ? 7.619 -11.962 -5.895 1.00 90.94 179 PRO A N 1
ATOM 1518 C CA . PRO A 1 179 ? 6.605 -11.526 -6.849 1.00 90.94 179 PRO A CA 1
ATOM 1519 C C . PRO A 1 179 ? 6.050 -12.677 -7.693 1.00 90.94 179 PRO A C 1
ATOM 1521 O O . PRO A 1 179 ? 4.862 -12.675 -8.023 1.00 90.94 179 PRO A O 1
ATOM 1524 N N . TRP A 1 180 ? 6.882 -13.673 -8.006 1.00 91.56 180 TRP A N 1
ATOM 1525 C CA . TRP A 1 180 ? 6.499 -14.845 -8.791 1.00 91.56 180 TRP A CA 1
ATOM 1526 C C . TRP A 1 180 ? 5.573 -15.778 -8.022 1.00 91.56 180 TRP A C 1
ATOM 1528 O O . TRP A 1 180 ? 4.524 -16.135 -8.554 1.00 91.56 180 TRP A O 1
ATOM 1538 N N . ALA A 1 181 ? 5.881 -16.065 -6.754 1.00 87.88 181 ALA A N 1
ATOM 1539 C CA . ALA A 1 181 ? 4.996 -16.845 -5.886 1.00 87.88 181 ALA A CA 1
ATOM 1540 C C . ALA A 1 181 ? 3.600 -16.203 -5.785 1.00 87.88 181 ALA A C 1
ATOM 1542 O O . ALA A 1 181 ? 2.569 -16.871 -5.830 1.00 87.88 181 ALA A O 1
ATOM 1543 N N . ILE A 1 182 ? 3.546 -14.870 -5.733 1.00 86.31 182 ILE A N 1
ATOM 1544 C CA . ILE A 1 182 ? 2.276 -14.142 -5.714 1.00 86.31 182 ILE A CA 1
ATOM 1545 C C . ILE A 1 182 ? 1.607 -14.141 -7.090 1.00 86.31 182 ILE A C 1
ATOM 1547 O O . ILE A 1 182 ? 0.382 -14.126 -7.167 1.00 86.31 182 ILE A O 1
ATOM 1551 N N . LEU A 1 183 ? 2.346 -14.173 -8.195 1.00 89.31 183 LEU A N 1
ATOM 1552 C CA . LEU A 1 183 ? 1.742 -14.384 -9.509 1.00 89.31 183 LEU A CA 1
ATOM 1553 C C . LEU A 1 183 ? 1.109 -15.783 -9.621 1.00 89.31 183 LEU A C 1
ATOM 1555 O O . LEU A 1 183 ? 0.019 -15.898 -10.183 1.00 89.31 183 LEU A O 1
ATOM 1559 N N . ASP A 1 184 ? 1.748 -16.815 -9.058 1.00 87.69 184 ASP A N 1
ATOM 1560 C CA . ASP A 1 184 ? 1.237 -18.196 -9.023 1.00 87.69 184 ASP A CA 1
ATOM 1561 C C . ASP A 1 184 ? -0.087 -18.308 -8.250 1.00 87.69 184 ASP A C 1
ATOM 1563 O O . ASP A 1 184 ? -0.908 -19.167 -8.558 1.00 87.69 184 ASP A O 1
ATOM 1567 N N . SER A 1 185 ? -0.352 -17.380 -7.323 1.00 80.50 185 SER A N 1
ATOM 1568 C CA . SER A 1 185 ? -1.580 -17.350 -6.516 1.00 80.50 185 SER A CA 1
ATOM 1569 C C . SER A 1 185 ? -2.900 -17.188 -7.283 1.00 80.50 185 SER A C 1
ATOM 1571 O O . SER A 1 185 ? -3.970 -17.385 -6.703 1.00 80.50 185 SER A O 1
ATOM 1573 N N . GLY A 1 186 ? -2.851 -16.800 -8.562 1.00 80.62 186 GLY A N 1
ATOM 1574 C CA . GLY A 1 186 ? -4.041 -16.500 -9.366 1.00 80.62 186 GLY A CA 1
ATOM 1575 C C . GLY A 1 186 ? -4.678 -15.153 -9.015 1.00 80.62 186 GLY A C 1
ATOM 1576 O O . GLY A 1 186 ? -4.095 -14.345 -8.296 1.00 80.62 186 GLY A O 1
ATOM 1577 N N . ILE A 1 187 ? -5.845 -14.839 -9.574 1.00 77.69 187 ILE A N 1
ATOM 1578 C CA . ILE A 1 187 ? -6.529 -13.556 -9.347 1.00 77.69 187 ILE A CA 1
ATOM 1579 C C . ILE A 1 187 ? -7.436 -13.656 -8.113 1.00 77.69 187 ILE A C 1
ATOM 1581 O O . ILE A 1 187 ? -8.059 -14.684 -7.847 1.00 77.69 187 ILE A O 1
ATOM 1585 N N . ARG A 1 188 ? -7.527 -12.567 -7.334 1.00 78.56 188 ARG A N 1
ATOM 1586 C CA . ARG A 1 188 ? -8.446 -12.503 -6.189 1.00 78.56 188 ARG A CA 1
ATOM 1587 C C . ARG A 1 188 ? -9.889 -12.611 -6.680 1.00 78.56 188 ARG A C 1
ATOM 1589 O O . ARG A 1 188 ? -10.344 -11.753 -7.433 1.00 78.56 188 ARG A O 1
ATOM 1596 N N . LYS A 1 189 ? -10.632 -13.577 -6.148 1.00 79.06 189 LYS A N 1
ATOM 1597 C CA . LYS A 1 189 ? -12.087 -13.650 -6.312 1.00 79.06 189 LYS A CA 1
ATOM 1598 C C . LYS A 1 189 ? -12.759 -12.589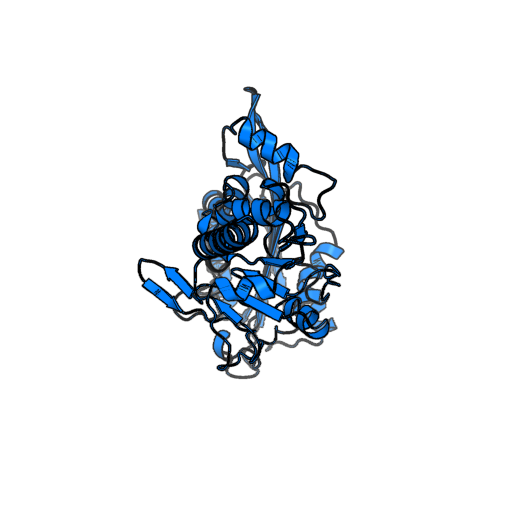 -5.440 1.00 79.06 189 LYS A C 1
ATOM 1600 O O . LYS A 1 189 ? -12.466 -12.508 -4.244 1.00 79.06 189 LYS A O 1
ATOM 1605 N N . LYS A 1 190 ? -13.601 -11.753 -6.054 1.00 81.56 190 LYS A N 1
ATOM 1606 C CA . LYS A 1 190 ? -14.423 -10.774 -5.333 1.00 81.56 190 LYS A CA 1
ATOM 1607 C C . LYS A 1 190 ? -15.504 -11.519 -4.533 1.00 81.56 190 LYS A C 1
ATOM 1609 O O . LYS A 1 190 ? -16.004 -12.540 -5.003 1.00 81.56 190 LYS A O 1
ATOM 1614 N N . ASP A 1 191 ? -15.818 -11.039 -3.335 1.00 84.81 191 ASP A N 1
ATOM 1615 C CA . ASP A 1 191 ? -16.964 -11.519 -2.559 1.00 84.81 191 ASP A CA 1
ATOM 1616 C C . ASP A 1 191 ? -18.280 -11.042 -3.199 1.00 84.81 191 ASP A C 1
ATOM 1618 O O . ASP A 1 191 ? -18.293 -10.128 -4.029 1.00 84.81 191 ASP A O 1
ATOM 1622 N N . VAL A 1 192 ? -19.386 -11.706 -2.852 1.00 85.12 192 VAL A N 1
ATOM 1623 C CA . VAL A 1 192 ? -20.722 -11.363 -3.353 1.00 85.12 192 VAL A CA 1
ATOM 1624 C C . VAL A 1 192 ? -21.452 -10.567 -2.285 1.00 85.12 192 VAL A C 1
ATOM 1626 O O . VAL A 1 192 ? -21.707 -11.075 -1.194 1.00 85.12 192 VAL A O 1
ATOM 1629 N N . ARG A 1 193 ? -21.811 -9.333 -2.630 1.00 90.38 193 ARG A N 1
ATOM 1630 C CA . ARG A 1 193 ? -22.611 -8.450 -1.787 1.00 90.38 193 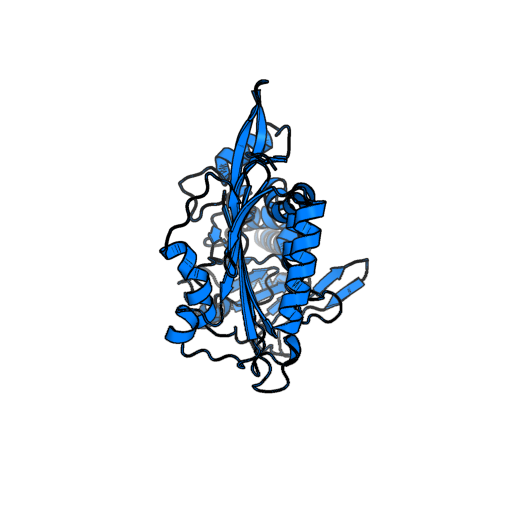ARG A CA 1
ATOM 1631 C C . ARG A 1 193 ? -24.068 -8.919 -1.732 1.00 90.38 193 ARG A C 1
ATOM 1633 O O . ARG A 1 193 ? -24.665 -9.245 -2.756 1.00 90.38 193 ARG A O 1
ATOM 1640 N N . SER A 1 194 ? -24.653 -8.885 -0.541 1.00 89.31 194 SER A N 1
ATOM 1641 C CA . SER A 1 194 ? -26.094 -8.969 -0.315 1.00 89.31 194 SER A CA 1
ATOM 1642 C C . SER A 1 194 ? -26.749 -7.589 -0.418 1.00 89.31 194 SER A C 1
ATOM 1644 O O . SER A 1 194 ? -26.301 -6.631 0.206 1.00 89.31 194 SER A O 1
ATOM 1646 N N . GLU A 1 195 ? -27.870 -7.510 -1.137 1.00 88.38 195 GLU A N 1
ATOM 1647 C CA . GLU A 1 195 ? -28.743 -6.322 -1.168 1.00 88.38 195 GLU A CA 1
ATOM 1648 C C . GLU A 1 195 ? -29.691 -6.238 0.040 1.00 88.38 195 GLU A C 1
ATOM 1650 O O . GLU A 1 195 ? -30.417 -5.265 0.218 1.00 88.38 195 GLU A O 1
ATOM 1655 N N . LYS A 1 196 ? -29.715 -7.280 0.875 1.00 88.06 196 LYS A N 1
ATOM 1656 C CA . LYS A 1 196 ? -30.433 -7.299 2.152 1.00 88.06 196 LYS A CA 1
ATOM 1657 C C . LYS A 1 196 ? -29.408 -7.087 3.262 1.00 88.06 196 LYS A C 1
ATOM 1659 O O . LYS A 1 196 ? -28.385 -7.758 3.238 1.00 88.06 196 LYS A O 1
ATOM 1664 N N . PHE A 1 197 ? -29.664 -6.160 4.174 1.00 86.94 197 PHE A N 1
ATOM 1665 C CA . PHE A 1 197 ? -28.880 -5.896 5.385 1.00 86.94 197 PHE A CA 1
ATOM 1666 C C . PHE A 1 197 ? -29.740 -5.063 6.346 1.00 86.94 197 PHE A C 1
ATOM 1668 O O . PHE A 1 197 ? -30.760 -4.498 5.938 1.00 86.94 197 PHE A O 1
ATOM 1675 N N . GLU A 1 198 ? -29.358 -4.995 7.621 1.00 89.00 198 GLU A N 1
ATOM 1676 C CA . GLU A 1 198 ? -30.054 -4.173 8.615 1.00 89.00 198 GLU A CA 1
ATOM 1677 C C . GLU A 1 198 ? -29.369 -2.804 8.752 1.00 89.00 198 GLU A C 1
ATOM 1679 O O . GLU A 1 198 ? -28.159 -2.713 8.955 1.00 89.00 198 GLU A O 1
ATOM 1684 N N . GLU A 1 199 ? -30.145 -1.725 8.706 1.00 86.25 199 GLU A N 1
ATOM 1685 C CA . GLU A 1 199 ? -29.704 -0.416 9.192 1.00 86.25 199 GLU A CA 1
ATOM 1686 C C . GLU A 1 199 ? -30.306 -0.195 10.583 1.00 86.25 199 GLU A C 1
ATOM 1688 O O . GLU A 1 199 ? -31.506 -0.393 10.803 1.00 86.25 199 GLU A O 1
ATOM 1693 N N . ILE A 1 200 ? -29.471 0.183 11.552 1.00 83.12 200 ILE A N 1
ATOM 1694 C CA . ILE A 1 200 ? -29.887 0.354 12.949 1.00 83.12 200 ILE A CA 1
ATOM 1695 C C . ILE A 1 200 ? -29.562 1.746 13.471 1.00 83.12 200 ILE A C 1
ATOM 1697 O O . ILE A 1 200 ? -28.665 2.425 12.982 1.00 83.12 200 ILE A O 1
ATOM 1701 N N . SER A 1 201 ? -30.250 2.144 14.542 1.00 83.75 201 SER A N 1
ATOM 1702 C CA . SER A 1 201 ? -29.849 3.309 15.325 1.00 83.75 201 SER A CA 1
ATOM 1703 C C . SER A 1 201 ? -28.641 2.998 16.214 1.00 83.75 201 SER A C 1
ATOM 1705 O O . SER A 1 201 ? -28.449 1.866 16.667 1.00 83.75 201 SER A O 1
ATOM 1707 N N . TYR A 1 202 ? -27.886 4.039 16.569 1.00 87.06 202 TYR A N 1
ATOM 1708 C CA . TYR A 1 202 ? -26.752 3.946 17.495 1.00 87.06 202 TYR A CA 1
ATOM 1709 C C . TYR A 1 202 ? -27.095 3.307 18.846 1.00 87.06 202 TYR A C 1
ATOM 1711 O O . TYR A 1 202 ? -26.259 2.637 19.447 1.00 87.06 202 TYR A O 1
ATOM 1719 N N . GLN A 1 203 ? -28.339 3.445 19.309 1.00 85.75 203 GLN A N 1
ATOM 1720 C CA . GLN A 1 203 ? -28.775 2.847 20.569 1.00 85.75 203 GLN A CA 1
ATOM 1721 C C . GLN A 1 203 ? -28.764 1.312 20.527 1.00 85.75 203 GLN A C 1
ATOM 1723 O O . GLN A 1 203 ? -28.444 0.680 21.533 1.00 85.75 203 GLN A O 1
ATOM 1728 N N . LYS A 1 204 ? -29.074 0.711 19.370 1.00 87.56 204 LYS A N 1
ATOM 1729 C CA . LYS A 1 204 ? -29.062 -0.748 19.192 1.00 87.56 204 LYS A CA 1
ATOM 1730 C C . LYS A 1 204 ? -27.645 -1.330 19.154 1.00 87.56 204 LYS A C 1
ATOM 1732 O O . LYS A 1 204 ? -27.468 -2.498 19.479 1.00 87.56 204 LYS A O 1
ATOM 1737 N N . ILE A 1 205 ? -26.621 -0.534 18.823 1.00 89.19 205 ILE A N 1
ATOM 1738 C CA . ILE A 1 205 ? -25.215 -0.992 18.842 1.00 89.19 205 ILE A CA 1
ATOM 1739 C C . ILE A 1 205 ? -24.819 -1.481 20.237 1.00 89.19 205 ILE A C 1
ATOM 1741 O O . ILE A 1 205 ? -24.022 -2.405 20.372 1.00 89.19 205 ILE A O 1
ATOM 1745 N N . LEU A 1 206 ? -25.410 -0.898 21.282 1.00 91.62 206 LEU A N 1
ATOM 1746 C CA . LEU A 1 206 ? -25.099 -1.218 22.673 1.00 91.62 206 LEU A CA 1
ATOM 1747 C C . LEU A 1 206 ? -25.391 -2.677 23.043 1.00 91.62 206 LEU A C 1
ATOM 1749 O O . LEU A 1 206 ? -24.801 -3.176 24.001 1.00 91.62 206 LEU A O 1
ATOM 1753 N N . ASP A 1 207 ? -26.270 -3.358 22.307 1.00 94.19 207 ASP A N 1
ATOM 1754 C CA . ASP A 1 207 ? -26.585 -4.773 22.529 1.00 94.19 207 ASP A CA 1
ATOM 1755 C C . ASP A 1 207 ? -25.456 -5.692 22.023 1.00 94.19 207 ASP A C 1
ATOM 1757 O O . ASP A 1 207 ? -25.268 -6.804 22.524 1.00 94.19 207 ASP A O 1
ATOM 1761 N N . TYR A 1 208 ? -24.634 -5.176 21.107 1.00 96.50 208 TYR A N 1
ATOM 1762 C CA . TYR A 1 208 ? -23.513 -5.863 20.471 1.00 96.50 208 TYR A CA 1
ATOM 1763 C C . TYR A 1 208 ? -22.147 -5.525 21.092 1.00 96.50 208 TYR A C 1
ATOM 1765 O O . TYR A 1 208 ? -21.118 -5.954 20.567 1.00 96.50 208 TYR A O 1
ATOM 1773 N N . LEU A 1 209 ? -22.119 -4.782 22.206 1.00 96.31 209 LEU A N 1
ATOM 1774 C CA . LEU A 1 209 ? -20.906 -4.483 22.975 1.00 96.31 209 LEU A CA 1
ATOM 1775 C C . LEU A 1 209 ? -20.732 -5.463 24.159 1.00 96.31 209 LEU A C 1
ATOM 1777 O O . LEU A 1 209 ? -21.731 -5.863 24.764 1.00 96.31 209 LEU A O 1
ATOM 1781 N N . PRO A 1 210 ? -19.490 -5.819 24.545 1.00 97.81 210 PRO A N 1
ATOM 1782 C CA . PRO A 1 210 ? -18.230 -5.335 23.980 1.00 97.81 210 PRO A CA 1
ATOM 1783 C C . PRO A 1 210 ? -17.912 -5.943 22.608 1.00 97.81 210 PRO A C 1
ATOM 1785 O O . PRO A 1 210 ? -18.359 -7.042 22.280 1.00 97.81 210 PRO A O 1
ATOM 1788 N N . ALA A 1 211 ? -17.140 -5.213 21.809 1.00 98.19 211 ALA A N 1
ATOM 1789 C CA . ALA A 1 211 ? -16.803 -5.578 20.437 1.00 98.19 211 ALA A CA 1
ATOM 1790 C C . ALA A 1 211 ? -15.294 -5.540 20.195 1.00 98.19 211 ALA A C 1
ATOM 1792 O O . ALA A 1 211 ? -14.566 -4.769 20.826 1.00 98.19 211 ALA A O 1
ATOM 1793 N N . GLN A 1 212 ? -14.840 -6.340 19.237 1.00 98.06 212 GLN A N 1
ATOM 1794 C CA . GLN A 1 212 ? -13.519 -6.177 18.636 1.00 98.06 212 GLN A CA 1
ATOM 1795 C C . GLN A 1 212 ? -13.653 -5.368 17.341 1.00 98.06 212 GLN A C 1
ATOM 1797 O O . GLN A 1 212 ? -14.721 -5.346 16.729 1.00 98.06 212 GLN A O 1
ATOM 1802 N N . PHE A 1 213 ? -12.586 -4.685 16.925 1.00 98.06 213 PHE A N 1
ATOM 1803 C CA . PHE A 1 213 ? -12.612 -3.795 15.763 1.00 98.06 213 PHE A CA 1
ATOM 1804 C C . PHE A 1 213 ? -11.675 -4.279 14.653 1.00 98.06 213 PHE A C 1
ATOM 1806 O O . PHE A 1 213 ? -10.522 -4.624 14.920 1.00 98.06 213 PHE A O 1
ATOM 1813 N N . GLU A 1 214 ? -12.163 -4.244 13.411 1.00 97.44 214 GLU A N 1
ATOM 1814 C CA . GLU A 1 214 ? -11.363 -4.298 12.184 1.00 97.44 214 GLU A CA 1
ATOM 1815 C C . GLU A 1 214 ? -11.342 -2.903 11.550 1.00 97.44 214 GLU A C 1
ATOM 1817 O O . GLU A 1 214 ? -12.397 -2.312 11.325 1.00 97.44 214 GLU A O 1
ATOM 1822 N N . ILE A 1 215 ? -10.162 -2.381 11.215 1.00 95.94 215 ILE A N 1
ATOM 1823 C CA . ILE A 1 215 ? -10.029 -1.092 10.529 1.00 95.94 215 ILE A CA 1
ATOM 1824 C C . ILE A 1 215 ? -9.363 -1.236 9.156 1.00 95.94 215 ILE A C 1
ATOM 1826 O O . ILE A 1 215 ? -8.379 -1.967 8.969 1.00 95.94 215 ILE A O 1
ATOM 1830 N N . GLY A 1 216 ? -9.929 -0.528 8.182 1.00 93.50 216 GLY A N 1
ATOM 1831 C CA . GLY A 1 216 ? -9.344 -0.279 6.868 1.00 93.50 216 GLY A CA 1
ATOM 1832 C C . GLY A 1 216 ? -8.894 1.172 6.733 1.00 93.50 216 GLY A C 1
ATOM 1833 O O . GLY A 1 216 ? -8.723 1.872 7.729 1.00 93.50 216 GLY A O 1
ATOM 1834 N N . CYS A 1 217 ? -8.693 1.645 5.504 1.00 90.50 217 CYS A N 1
ATOM 1835 C CA . CYS A 1 217 ? -8.126 2.971 5.257 1.00 90.50 217 CYS A CA 1
ATOM 1836 C C . CYS A 1 217 ? -9.073 4.136 5.585 1.00 90.50 217 CYS A C 1
ATOM 1838 O O . CYS A 1 217 ? -8.584 5.248 5.746 1.00 90.50 217 CYS A O 1
ATOM 1840 N N . GLY A 1 218 ? -10.390 3.911 5.694 1.00 90.31 218 GLY A N 1
ATOM 1841 C CA . GLY A 1 218 ? -11.382 4.983 5.885 1.00 90.31 218 GLY A CA 1
ATOM 1842 C C . GLY A 1 218 ? -11.044 5.966 7.017 1.00 90.31 218 GLY A C 1
ATOM 1843 O O . GLY A 1 218 ? -10.895 7.155 6.742 1.00 90.31 218 GLY A O 1
ATOM 1844 N N . PRO A 1 219 ? -10.818 5.505 8.263 1.00 93.38 219 PRO A N 1
ATOM 1845 C CA . PRO A 1 219 ? -10.419 6.390 9.360 1.00 93.38 219 PRO A CA 1
ATOM 1846 C C . PRO A 1 219 ? -9.101 7.147 9.138 1.00 93.38 219 PRO A C 1
ATOM 1848 O O . PRO A 1 219 ? -8.925 8.252 9.650 1.00 93.38 219 PRO A O 1
ATOM 1851 N N . SER A 1 220 ? -8.170 6.569 8.376 1.00 95.25 220 SER A N 1
ATOM 1852 C CA . SER A 1 220 ? -6.874 7.183 8.065 1.00 95.25 220 SER A CA 1
ATOM 1853 C C . SER A 1 220 ? -7.004 8.317 7.044 1.00 95.25 220 SER A C 1
ATOM 1855 O O . SER A 1 220 ? -6.229 9.272 7.097 1.00 95.25 220 SER A O 1
ATOM 1857 N N . ILE A 1 221 ? -8.005 8.262 6.156 1.00 93.25 221 ILE A N 1
ATOM 1858 C CA . ILE A 1 221 ? -8.300 9.340 5.197 1.00 93.25 221 ILE A CA 1
ATOM 1859 C C . ILE A 1 221 ? -8.667 10.625 5.942 1.00 93.25 221 ILE A C 1
ATOM 1861 O O . ILE A 1 221 ? -8.151 11.694 5.622 1.00 93.25 221 ILE A O 1
ATOM 1865 N N . GLU A 1 222 ? -9.467 10.520 7.007 1.00 93.94 222 GLU A N 1
ATOM 1866 C CA . GLU A 1 222 ? -9.799 11.656 7.881 1.00 93.94 222 GLU A CA 1
ATOM 1867 C C . GLU A 1 222 ? -8.556 12.253 8.572 1.00 93.94 222 GLU A C 1
ATOM 1869 O O . GLU A 1 222 ? -8.558 13.419 8.962 1.00 93.94 222 GLU A O 1
ATOM 1874 N N . ALA A 1 223 ? -7.474 11.476 8.706 1.00 95.56 223 ALA A N 1
ATOM 1875 C CA . ALA A 1 223 ? -6.186 11.924 9.239 1.00 95.56 223 ALA A CA 1
ATOM 1876 C C . ALA A 1 223 ? -5.282 12.582 8.175 1.00 95.56 223 ALA A C 1
ATOM 1878 O O . ALA A 1 223 ? -4.124 12.906 8.462 1.00 95.56 223 ALA A O 1
ATOM 1879 N N . GLY A 1 224 ? -5.772 12.741 6.942 1.00 94.56 224 GLY A N 1
ATOM 1880 C CA . GLY A 1 224 ? -5.019 13.260 5.801 1.00 94.56 224 GLY A CA 1
ATOM 1881 C C . GLY A 1 224 ? -4.074 12.244 5.152 1.00 94.56 224 GLY A C 1
ATOM 1882 O O . GLY A 1 224 ? -3.209 12.645 4.371 1.00 94.56 224 GLY A O 1
ATOM 1883 N N . ILE A 1 225 ? -4.203 10.950 5.470 1.00 95.69 225 ILE A N 1
ATOM 1884 C CA . ILE A 1 225 ? -3.434 9.888 4.811 1.00 95.69 225 ILE A CA 1
ATOM 1885 C C . ILE A 1 225 ? -4.139 9.527 3.497 1.00 95.69 225 ILE A C 1
ATOM 1887 O O . ILE A 1 225 ? -5.329 9.208 3.525 1.00 95.69 225 ILE A O 1
ATOM 1891 N N . PRO A 1 226 ? -3.446 9.556 2.342 1.00 92.38 226 PRO A N 1
ATOM 1892 C CA . PRO A 1 226 ? -4.076 9.259 1.064 1.00 92.38 226 PRO A CA 1
ATOM 1893 C C . PRO A 1 226 ? -4.710 7.855 1.021 1.00 92.38 226 PRO A C 1
ATOM 1895 O O . PRO A 1 226 ? -4.177 6.911 1.610 1.00 92.38 226 PRO A O 1
ATOM 1898 N N . PRO A 1 227 ? -5.821 7.675 0.290 1.00 89.06 227 PRO A N 1
ATOM 1899 C CA . PRO A 1 227 ? -6.425 6.363 0.061 1.00 89.06 227 PRO A CA 1
ATOM 1900 C C . PRO A 1 227 ? -5.546 5.477 -0.835 1.00 89.06 227 PRO A C 1
ATOM 1902 O O . PRO A 1 227 ? -4.685 5.958 -1.565 1.00 89.06 227 PRO A O 1
ATOM 1905 N N . LEU A 1 228 ? -5.799 4.163 -0.867 1.00 86.06 228 LEU A N 1
ATOM 1906 C CA . LEU A 1 228 ? -4.979 3.217 -1.644 1.00 86.06 228 LEU A CA 1
ATOM 1907 C C . LEU A 1 228 ? -4.927 3.529 -3.153 1.00 86.06 228 LEU A C 1
ATOM 1909 O O . LEU A 1 228 ? -3.909 3.264 -3.794 1.00 86.06 228 LEU A O 1
ATOM 1913 N N . HIS A 1 229 ? -5.992 4.099 -3.728 1.00 86.81 229 HIS A N 1
ATOM 1914 C CA . HIS A 1 229 ? -6.014 4.468 -5.147 1.00 86.81 229 HIS A CA 1
ATOM 1915 C C . HIS A 1 229 ? -4.994 5.571 -5.487 1.00 86.81 229 HIS A C 1
ATOM 1917 O O . HIS A 1 229 ? -4.552 5.649 -6.629 1.00 86.81 229 HIS A O 1
ATOM 1923 N N . PHE A 1 230 ? -4.527 6.353 -4.505 1.00 91.56 230 PHE A N 1
ATOM 1924 C CA . PHE A 1 230 ? -3.389 7.258 -4.688 1.00 91.56 230 PHE A CA 1
ATOM 1925 C C . PHE A 1 230 ? -2.160 6.500 -5.207 1.00 91.56 230 PHE A C 1
ATOM 1927 O O . PHE A 1 230 ? -1.546 6.907 -6.193 1.00 91.56 230 PHE A O 1
ATOM 1934 N N . LEU A 1 231 ? -1.848 5.337 -4.620 1.00 93.00 231 LEU A N 1
ATOM 1935 C CA . LEU A 1 231 ? -0.734 4.507 -5.082 1.00 93.00 231 LEU A CA 1
ATOM 1936 C C . LEU A 1 231 ? -0.982 3.925 -6.476 1.00 93.00 231 LEU A C 1
ATOM 1938 O O . LEU A 1 231 ? -0.026 3.712 -7.219 1.00 93.00 231 LEU A O 1
ATOM 1942 N N . HIS A 1 232 ? -2.240 3.706 -6.875 1.00 93.31 232 HIS A N 1
ATOM 1943 C CA . HIS A 1 232 ? -2.533 3.287 -8.247 1.00 93.31 232 HIS A CA 1
ATOM 1944 C C . HIS A 1 232 ? -2.126 4.363 -9.259 1.00 93.31 232 HIS A C 1
ATOM 1946 O O . HIS A 1 232 ? -1.645 4.013 -10.336 1.00 93.31 232 HIS A O 1
ATOM 1952 N N . HIS A 1 233 ? -2.267 5.644 -8.909 1.00 92.62 233 HIS A N 1
ATOM 1953 C CA . HIS A 1 233 ? -1.809 6.754 -9.746 1.00 92.62 233 HIS A CA 1
ATOM 1954 C C . HIS A 1 233 ? -0.285 6.885 -9.720 1.00 92.62 233 HIS A C 1
ATOM 1956 O O . HIS A 1 233 ? 0.340 6.963 -10.775 1.00 92.62 233 HIS A O 1
ATOM 1962 N N . VAL A 1 234 ? 0.332 6.836 -8.534 1.00 95.56 234 VAL A N 1
ATOM 1963 C CA . VAL A 1 234 ? 1.797 6.911 -8.394 1.00 95.56 234 VAL A CA 1
ATOM 1964 C C . VAL A 1 234 ? 2.487 5.816 -9.213 1.00 95.56 234 VAL A C 1
ATOM 1966 O O . VAL A 1 234 ? 3.473 6.089 -9.901 1.00 95.56 234 VAL A O 1
ATOM 1969 N N . TYR A 1 235 ? 1.954 4.595 -9.186 1.00 96.56 235 TYR A N 1
ATOM 1970 C CA . TYR A 1 235 ? 2.581 3.419 -9.788 1.00 96.56 235 TYR A CA 1
ATOM 1971 C C . TYR A 1 235 ? 1.965 2.963 -11.115 1.00 96.56 235 TYR A C 1
ATOM 1973 O O . TYR A 1 235 ? 2.328 1.888 -11.605 1.00 96.56 235 TYR A O 1
ATOM 1981 N N . TYR A 1 236 ? 1.073 3.760 -11.713 1.00 95.50 236 TYR A N 1
ATOM 1982 C CA . TYR A 1 236 ? 0.427 3.447 -12.994 1.00 95.50 236 TYR A CA 1
ATOM 1983 C C . TYR A 1 236 ? -0.210 2.046 -12.998 1.00 95.50 236 TYR A C 1
ATOM 1985 O O . TYR A 1 236 ? 0.110 1.189 -13.814 1.00 95.50 236 TYR A O 1
ATOM 1993 N N . VAL A 1 237 ? -1.068 1.772 -12.016 1.00 94.12 237 VAL A N 1
ATOM 1994 C CA . VAL A 1 237 ? -1.700 0.453 -11.826 1.00 94.12 237 VAL A CA 1
ATOM 1995 C C . VAL A 1 237 ? -3.067 0.381 -12.502 1.00 94.12 237 VAL A C 1
ATOM 1997 O O . VAL A 1 237 ? -3.464 -0.661 -13.029 1.00 94.12 237 VAL A O 1
ATOM 2000 N N . THR A 1 238 ? -3.824 1.471 -12.440 1.00 92.00 238 THR A N 1
ATOM 2001 C CA . THR A 1 238 ? -5.214 1.538 -12.897 1.00 92.00 238 THR A CA 1
ATOM 2002 C C . THR A 1 238 ? -5.482 2.927 -13.452 1.00 92.00 238 THR A C 1
ATOM 2004 O O . THR A 1 238 ? -5.021 3.916 -12.883 1.00 92.00 238 THR A O 1
ATOM 2007 N N . ASN A 1 239 ? -6.204 2.995 -14.565 1.00 89.44 239 ASN A N 1
ATOM 2008 C CA . ASN A 1 239 ? -6.632 4.243 -15.168 1.00 89.44 239 ASN A CA 1
ATOM 2009 C C . ASN A 1 239 ? -7.733 4.873 -14.305 1.00 89.44 239 ASN A C 1
ATOM 2011 O O . ASN A 1 239 ? -8.706 4.219 -13.934 1.00 89.44 239 ASN A O 1
ATOM 2015 N N . LYS A 1 240 ? -7.565 6.154 -13.968 1.00 82.62 240 LYS A N 1
ATOM 2016 C CA . LYS A 1 240 ? -8.499 6.888 -13.107 1.00 82.62 240 LYS A CA 1
ATOM 2017 C C . LYS A 1 240 ? -9.898 7.005 -13.726 1.00 82.62 240 LYS A C 1
ATOM 2019 O O . LYS A 1 240 ? -10.873 7.008 -12.992 1.00 82.62 240 LYS A O 1
ATOM 2024 N N . LYS A 1 241 ? -9.990 7.128 -15.055 1.00 83.69 241 LYS A N 1
ATOM 2025 C CA . LYS A 1 241 ? -11.239 7.477 -15.752 1.00 83.69 241 LYS A CA 1
ATOM 2026 C C . LYS A 1 241 ? -12.198 6.304 -15.911 1.00 83.69 241 LYS A C 1
ATOM 2028 O O . LYS A 1 241 ? -13.399 6.489 -15.787 1.00 83.69 241 LYS A O 1
ATOM 2033 N N . ASP A 1 242 ? -11.672 5.133 -16.246 1.00 86.81 242 ASP A N 1
ATOM 2034 C CA . ASP A 1 242 ? -12.467 3.947 -16.590 1.00 86.81 242 ASP A CA 1
ATOM 2035 C C . ASP A 1 242 ? -12.186 2.749 -15.669 1.00 86.81 242 ASP A C 1
ATOM 2037 O O . ASP A 1 242 ? -12.764 1.681 -15.846 1.00 86.81 242 ASP A O 1
ATOM 2041 N N . HIS A 1 243 ? -11.307 2.922 -14.677 1.00 85.75 243 HIS A N 1
ATOM 2042 C CA . HIS A 1 243 ? -10.903 1.901 -13.711 1.00 85.75 243 HIS A CA 1
ATOM 2043 C C . HIS A 1 243 ? -10.289 0.629 -14.327 1.00 85.75 243 HIS A C 1
ATOM 2045 O O . HIS A 1 243 ? -10.148 -0.387 -13.639 1.00 85.75 243 HIS A O 1
ATOM 2051 N N . THR A 1 244 ? -9.849 0.692 -15.588 1.00 92.69 244 THR A N 1
ATOM 2052 C CA . THR A 1 244 ? -9.161 -0.407 -16.279 1.00 92.69 244 THR A CA 1
ATOM 2053 C C . THR A 1 244 ? -7.691 -0.507 -15.874 1.00 92.69 244 THR A C 1
ATOM 2055 O O . THR A 1 244 ? -7.084 0.425 -15.335 1.00 92.69 244 THR A O 1
ATOM 2058 N N . PHE A 1 245 ? -7.082 -1.668 -16.097 1.00 94.69 245 PHE A N 1
ATOM 2059 C CA . PHE A 1 245 ? -5.670 -1.889 -15.821 1.00 94.69 245 PHE A CA 1
ATOM 2060 C C . PHE A 1 245 ? -4.785 -1.152 -16.821 1.00 94.69 245 PHE A C 1
ATOM 2062 O O . PHE A 1 245 ? -4.967 -1.241 -18.031 1.00 94.69 245 PHE A O 1
ATOM 2069 N N . ILE A 1 246 ? -3.745 -0.499 -16.306 1.00 94.25 246 ILE A N 1
ATOM 2070 C CA . ILE A 1 246 ? -2.680 0.042 -17.149 1.00 94.25 246 ILE A CA 1
ATOM 2071 C C . ILE A 1 246 ? -1.745 -1.118 -17.509 1.00 94.25 246 ILE A C 1
ATOM 2073 O O . ILE A 1 246 ? -0.947 -1.580 -16.689 1.00 94.25 246 ILE A O 1
ATOM 2077 N N . LEU A 1 247 ? -1.922 -1.633 -18.726 1.00 91.06 247 LEU A N 1
ATOM 2078 C CA . LEU A 1 247 ? -1.201 -2.786 -19.275 1.00 91.06 247 LEU A CA 1
ATOM 2079 C C . LEU A 1 247 ? -0.508 -2.492 -20.611 1.00 91.06 247 LEU A C 1
ATOM 2081 O O . LEU A 1 247 ? 0.198 -3.366 -21.094 1.00 91.06 247 LEU A O 1
ATOM 2085 N N . GLY A 1 248 ? -0.706 -1.316 -21.207 1.00 85.00 248 GLY A N 1
ATOM 2086 C CA . GLY A 1 248 ? -0.101 -0.926 -22.482 1.00 85.00 248 GLY A CA 1
ATOM 2087 C C . GLY A 1 248 ? 1.125 -0.030 -22.313 1.00 85.00 248 GLY A C 1
ATOM 2088 O O . GLY A 1 248 ? 1.284 0.671 -21.308 1.00 85.00 248 GLY A O 1
ATOM 2089 N N . SER A 1 249 ? 1.995 -0.033 -23.325 1.00 85.50 249 SER A N 1
ATOM 2090 C CA . SER A 1 249 ? 3.225 0.768 -23.333 1.00 85.50 249 SER A CA 1
ATOM 2091 C C . SER A 1 249 ? 2.986 2.278 -23.427 1.00 85.50 249 SER A C 1
ATOM 2093 O O . SER A 1 249 ? 3.866 3.056 -23.063 1.00 85.50 249 SER A O 1
ATOM 2095 N N . LYS A 1 250 ? 1.813 2.712 -23.903 1.00 87.19 250 LYS A N 1
ATOM 2096 C CA . LYS A 1 250 ? 1.475 4.137 -24.057 1.00 87.19 250 LYS A CA 1
ATOM 2097 C C . LYS A 1 250 ? 0.984 4.755 -22.752 1.00 87.19 250 LYS A C 1
ATOM 2099 O O . LYS A 1 250 ? 1.238 5.930 -22.493 1.00 87.19 250 LYS A O 1
ATOM 2104 N N . GLU A 1 251 ? 0.271 3.976 -21.947 1.00 90.06 251 GLU A N 1
ATOM 2105 C CA . GLU A 1 251 ? -0.336 4.410 -20.693 1.00 90.06 251 GLU A CA 1
ATOM 2106 C C . GLU A 1 251 ? 0.625 4.275 -19.506 1.00 90.06 251 GLU A C 1
ATOM 2108 O O . GLU A 1 251 ? 0.583 5.098 -18.589 1.00 90.06 251 GLU A O 1
ATOM 2113 N N . ASP A 1 252 ? 1.499 3.263 -19.500 1.00 94.12 252 ASP A N 1
ATOM 2114 C CA . ASP A 1 252 ? 2.487 3.088 -18.436 1.00 94.12 252 ASP A CA 1
ATOM 2115 C C . ASP A 1 252 ? 3.651 4.072 -18.592 1.00 94.12 252 ASP A C 1
ATOM 2117 O O . ASP A 1 252 ? 4.545 3.891 -19.413 1.00 94.12 252 ASP A O 1
ATOM 2121 N N . ARG A 1 253 ? 3.677 5.109 -17.752 1.00 94.88 253 ARG A N 1
ATOM 2122 C CA . ARG A 1 253 ? 4.765 6.098 -17.740 1.00 94.88 253 ARG A CA 1
ATOM 2123 C C . ARG A 1 253 ? 5.677 5.977 -16.527 1.00 94.88 253 ARG A C 1
ATOM 2125 O O . ARG A 1 253 ? 6.514 6.855 -16.317 1.00 94.88 253 ARG A O 1
ATOM 2132 N N . LEU A 1 254 ? 5.542 4.914 -15.729 1.00 97.19 254 LEU A N 1
ATOM 2133 C CA . LEU A 1 254 ? 6.259 4.791 -14.462 1.00 97.19 254 LEU A CA 1
ATOM 2134 C C . LEU A 1 254 ? 7.774 4.883 -14.654 1.00 97.19 254 LEU A C 1
ATOM 2136 O O . LEU A 1 254 ? 8.414 5.738 -14.044 1.00 97.19 254 LEU A O 1
ATOM 2140 N N . LEU A 1 255 ? 8.342 4.015 -15.497 1.00 97.69 255 LEU A N 1
ATOM 2141 C CA . LEU A 1 255 ? 9.788 3.971 -15.691 1.00 97.69 255 LEU A CA 1
ATOM 2142 C C . LEU A 1 255 ? 10.289 5.254 -16.359 1.00 97.69 255 LEU A C 1
ATOM 2144 O O . LEU A 1 255 ? 11.256 5.835 -15.883 1.00 97.69 255 LEU A O 1
ATOM 2148 N N . TYR A 1 256 ? 9.585 5.755 -17.379 1.00 97.88 256 TYR A N 1
ATOM 2149 C CA . TYR A 1 256 ? 9.900 7.043 -18.000 1.00 97.88 256 TYR A CA 1
ATOM 2150 C C . TYR A 1 256 ? 10.032 8.168 -16.962 1.00 97.88 256 TYR A C 1
ATOM 2152 O O . TYR A 1 256 ? 11.057 8.843 -16.940 1.00 97.88 256 TYR A O 1
ATOM 2160 N N . GLU A 1 257 ? 9.051 8.337 -16.067 1.00 98.06 257 GLU A N 1
ATOM 2161 C CA . GLU A 1 257 ? 9.067 9.410 -15.065 1.00 98.06 257 GLU A CA 1
ATOM 2162 C C . GLU A 1 257 ? 10.188 9.264 -14.034 1.00 98.06 257 GLU A C 1
ATOM 2164 O O . GLU A 1 257 ? 10.800 10.266 -13.658 1.00 98.06 257 GLU A O 1
ATOM 2169 N N . ILE A 1 258 ? 10.486 8.035 -13.588 1.00 98.38 258 ILE A N 1
ATOM 2170 C CA . ILE A 1 258 ? 11.629 7.783 -12.694 1.00 98.38 258 ILE A CA 1
ATOM 2171 C C . ILE A 1 258 ? 12.933 8.191 -13.386 1.00 98.38 258 ILE A C 1
ATOM 2173 O O . ILE A 1 258 ? 13.833 8.756 -12.758 1.00 98.38 258 ILE A O 1
ATOM 2177 N N . LEU A 1 259 ? 13.058 7.904 -14.680 1.00 98.69 259 LEU A N 1
ATOM 2178 C CA . LEU A 1 259 ? 14.283 8.174 -15.415 1.00 98.69 259 LEU A CA 1
ATOM 2179 C C . LEU A 1 259 ? 14.423 9.665 -15.724 1.00 98.69 259 LEU A C 1
ATOM 2181 O O . LEU A 1 259 ? 15.452 10.242 -15.376 1.00 98.69 259 LEU A O 1
ATOM 2185 N N . SER A 1 260 ? 13.380 10.304 -16.259 1.00 98.50 260 SER A N 1
ATOM 2186 C CA . SER A 1 260 ? 13.408 11.703 -16.694 1.00 98.50 260 SER A CA 1
ATOM 2187 C C . SER A 1 260 ? 13.408 12.711 -15.541 1.00 98.50 260 SER A C 1
ATOM 2189 O O . SER A 1 260 ? 13.992 13.782 -15.668 1.00 98.50 260 SER A O 1
ATOM 2191 N N . ASN A 1 261 ? 12.748 12.401 -14.418 1.00 97.94 261 ASN A N 1
ATOM 2192 C CA . ASN A 1 261 ? 12.649 13.272 -13.242 1.00 97.94 261 ASN A CA 1
ATOM 2193 C C . ASN A 1 261 ? 12.718 12.447 -11.949 1.00 97.94 261 ASN A C 1
ATOM 2195 O O . ASN A 1 261 ? 11.746 12.323 -11.203 1.00 97.94 261 ASN A O 1
ATOM 2199 N N . THR A 1 262 ? 13.891 11.870 -11.702 1.00 97.44 262 THR A N 1
ATOM 2200 C CA . THR A 1 262 ? 14.131 10.920 -10.611 1.00 97.44 262 THR A CA 1
ATOM 2201 C C . THR A 1 262 ? 13.703 11.450 -9.248 1.00 97.44 262 THR A C 1
ATOM 2203 O O . THR A 1 262 ? 12.842 10.858 -8.608 1.00 97.44 262 THR A O 1
ATOM 2206 N N . GLU A 1 263 ? 14.255 12.577 -8.806 1.00 96.94 263 GLU A N 1
ATOM 2207 C CA . GLU A 1 263 ? 13.950 13.149 -7.496 1.00 96.94 263 GLU A CA 1
ATOM 2208 C C . GLU A 1 263 ? 12.461 13.513 -7.371 1.00 96.94 263 GLU A C 1
ATOM 2210 O O . GLU A 1 263 ? 11.831 13.168 -6.372 1.00 96.94 263 GLU A O 1
ATOM 2215 N N . GLY A 1 264 ? 11.871 14.128 -8.403 1.00 96.94 264 GLY A N 1
ATOM 2216 C CA . GLY A 1 264 ? 10.448 14.477 -8.405 1.00 96.94 264 GLY A CA 1
ATOM 2217 C C . GLY A 1 264 ? 9.531 13.255 -8.335 1.00 96.94 264 GLY A C 1
ATOM 2218 O O . GLY A 1 264 ? 8.537 13.264 -7.611 1.00 96.94 264 GLY A O 1
ATOM 2219 N N . LYS A 1 265 ? 9.877 12.166 -9.029 1.00 97.62 265 LYS A N 1
ATOM 2220 C CA . LYS A 1 265 ? 9.096 10.930 -8.970 1.00 97.62 265 LYS A CA 1
ATOM 2221 C C . LYS A 1 265 ? 9.206 10.243 -7.610 1.00 97.62 265 LYS A C 1
ATOM 2223 O O . LYS A 1 265 ? 8.196 9.759 -7.103 1.00 97.62 265 LYS A O 1
ATOM 2228 N N . TYR A 1 266 ? 10.392 10.237 -7.004 1.00 97.31 266 TYR A N 1
ATOM 2229 C CA . TYR A 1 266 ? 10.583 9.680 -5.666 1.00 97.31 266 TYR A CA 1
ATOM 2230 C C . TYR A 1 266 ? 9.822 10.465 -4.591 1.00 97.31 266 TYR A C 1
ATOM 2232 O O . TYR A 1 266 ? 9.277 9.832 -3.695 1.00 97.31 266 TYR A O 1
ATOM 2240 N N . ILE A 1 267 ? 9.683 11.794 -4.710 1.00 97.19 267 ILE A N 1
ATOM 2241 C CA . ILE A 1 267 ? 8.803 12.587 -3.827 1.00 97.19 267 ILE A CA 1
ATOM 2242 C C . ILE A 1 267 ? 7.369 12.035 -3.849 1.00 97.19 267 ILE A C 1
ATOM 2244 O O . ILE A 1 267 ? 6.783 11.807 -2.795 1.00 97.19 267 ILE A O 1
ATOM 2248 N N . ASN A 1 268 ? 6.832 11.728 -5.033 1.00 96.62 268 ASN A N 1
ATOM 2249 C CA . ASN A 1 268 ? 5.486 11.158 -5.151 1.00 96.62 268 ASN A CA 1
ATOM 2250 C C . ASN A 1 268 ? 5.379 9.754 -4.530 1.00 96.62 268 ASN A C 1
ATOM 2252 O O . ASN A 1 268 ? 4.342 9.412 -3.967 1.00 96.62 268 ASN A O 1
ATOM 2256 N N . MET A 1 269 ? 6.431 8.936 -4.647 1.00 97.31 269 MET A N 1
ATOM 2257 C CA . MET A 1 269 ? 6.460 7.571 -4.102 1.00 97.31 269 MET A CA 1
ATOM 2258 C C . MET A 1 269 ? 6.497 7.549 -2.573 1.00 97.31 269 MET A C 1
ATOM 2260 O O . MET A 1 269 ? 5.795 6.746 -1.970 1.00 97.31 269 MET A O 1
ATOM 2264 N N . VAL A 1 270 ? 7.254 8.455 -1.947 1.00 97.06 270 VAL A N 1
ATOM 2265 C CA . VAL A 1 270 ? 7.393 8.508 -0.479 1.00 97.06 270 VAL A CA 1
ATOM 2266 C C . VAL A 1 270 ? 6.252 9.255 0.222 1.00 97.06 270 VAL A C 1
ATOM 2268 O O . VAL A 1 270 ? 6.154 9.216 1.448 1.00 97.06 270 VAL A O 1
ATOM 2271 N N . GLU A 1 271 ? 5.388 9.944 -0.530 1.00 97.00 271 GLU A N 1
ATOM 2272 C CA . GLU A 1 271 ? 4.343 10.826 0.007 1.00 97.00 271 GLU A CA 1
ATOM 2273 C C . GLU A 1 271 ? 3.397 10.095 0.969 1.00 97.00 271 GLU A C 1
ATOM 2275 O O . GLU A 1 271 ? 3.099 10.601 2.050 1.00 97.00 271 GLU A O 1
ATOM 2280 N N . MET A 1 272 ? 2.949 8.879 0.630 1.00 95.56 272 MET A N 1
ATOM 2281 C CA . MET A 1 272 ? 2.054 8.121 1.511 1.00 95.56 272 MET A CA 1
ATOM 2282 C C . MET A 1 272 ? 2.734 7.788 2.845 1.00 95.56 272 MET A C 1
ATOM 2284 O O . MET A 1 272 ? 2.137 8.000 3.903 1.00 95.56 272 MET A O 1
ATOM 2288 N N . TYR A 1 273 ? 3.984 7.318 2.812 1.00 96.69 273 TYR A N 1
ATOM 2289 C CA . TYR A 1 273 ? 4.750 7.039 4.026 1.00 96.69 273 TYR A CA 1
ATOM 2290 C C . TYR A 1 273 ? 4.951 8.302 4.868 1.00 96.69 273 TYR A C 1
ATOM 2292 O O . TYR A 1 273 ? 4.746 8.282 6.085 1.00 96.69 273 TYR A O 1
ATOM 2300 N N . LEU A 1 274 ? 5.292 9.423 4.223 1.00 97.50 274 LEU A N 1
ATOM 2301 C CA . LEU A 1 274 ? 5.424 10.713 4.889 1.00 97.50 274 LEU A CA 1
ATOM 2302 C C . LEU A 1 274 ? 4.121 11.110 5.594 1.00 97.50 274 LEU A C 1
ATOM 2304 O O . LEU A 1 274 ? 4.157 11.477 6.769 1.00 97.50 274 LEU A O 1
ATOM 2308 N N . LYS A 1 275 ? 2.972 10.992 4.916 1.00 97.56 275 LYS A N 1
ATOM 2309 C CA . LYS A 1 275 ? 1.655 11.285 5.501 1.00 97.56 275 LYS A CA 1
ATOM 2310 C C . LYS A 1 275 ? 1.367 10.390 6.700 1.00 97.56 275 LYS A C 1
ATOM 2312 O O . LYS A 1 275 ? 1.048 10.912 7.764 1.00 97.56 275 LYS A O 1
ATOM 2317 N N . CYS A 1 276 ? 1.603 9.081 6.594 1.00 96.19 276 CYS A N 1
ATOM 2318 C CA . CYS A 1 276 ? 1.520 8.171 7.739 1.00 96.19 276 CYS A CA 1
ATOM 2319 C C . CYS A 1 276 ? 2.382 8.657 8.918 1.00 96.19 276 CYS A C 1
ATOM 2321 O O . CYS A 1 276 ? 1.919 8.704 10.061 1.00 96.19 276 CYS A O 1
ATOM 2323 N N . PHE A 1 277 ? 3.627 9.065 8.661 1.00 97.12 277 PHE A N 1
ATOM 2324 C CA . PHE A 1 277 ? 4.543 9.533 9.699 1.00 97.12 277 PHE A CA 1
ATOM 2325 C C . PHE A 1 277 ? 4.068 10.819 10.385 1.00 97.12 277 PHE A C 1
ATOM 2327 O O . PHE A 1 277 ? 4.073 10.876 11.618 1.00 97.12 277 PHE A O 1
ATOM 2334 N N . ILE A 1 278 ? 3.618 11.831 9.639 1.00 97.12 278 ILE A N 1
ATOM 2335 C CA . ILE A 1 278 ? 3.284 13.149 10.208 1.00 97.12 278 ILE A CA 1
ATOM 2336 C C . ILE A 1 278 ? 1.853 13.252 10.750 1.00 97.12 278 ILE A C 1
ATOM 2338 O O . ILE A 1 278 ? 1.636 14.039 11.674 1.00 97.12 278 ILE A O 1
ATOM 2342 N N . SER A 1 279 ? 0.908 12.445 10.262 1.00 97.31 279 SER A N 1
ATOM 2343 C CA . SER A 1 279 ? -0.502 12.518 10.665 1.00 97.31 279 SER A CA 1
ATOM 2344 C C . SER A 1 279 ? -0.731 12.286 12.163 1.00 97.31 279 SER A C 1
ATOM 2346 O O . SER A 1 279 ? 0.003 11.567 12.851 1.00 97.31 279 SER A O 1
ATOM 2348 N N . GLU A 1 280 ? -1.786 12.908 12.683 1.00 96.62 280 GLU A N 1
ATOM 2349 C CA . GLU A 1 280 ? -2.220 12.778 14.075 1.00 96.62 280 GLU A CA 1
ATOM 2350 C C . GLU A 1 280 ? -3.473 11.898 14.174 1.00 96.62 280 GLU A C 1
ATOM 2352 O O . GLU A 1 280 ? -4.302 11.916 13.263 1.00 96.62 280 GLU A O 1
ATOM 2357 N N . PRO A 1 281 ? -3.666 11.170 15.287 1.00 97.06 281 PRO A N 1
ATOM 2358 C CA . PRO A 1 281 ? -4.912 10.453 15.534 1.00 97.06 281 PRO A CA 1
ATOM 2359 C C . PRO A 1 281 ? -6.137 11.388 15.537 1.00 97.06 281 PRO A C 1
ATOM 2361 O O . PRO A 1 281 ? -6.193 12.365 16.296 1.00 97.06 281 PRO A O 1
ATOM 2364 N N . THR A 1 282 ? -7.128 11.057 14.710 1.00 97.50 282 THR A N 1
ATOM 2365 C CA . THR A 1 282 ? -8.429 11.741 14.584 1.00 97.50 282 THR A CA 1
ATOM 2366 C C . THR A 1 282 ? -9.344 11.467 15.790 1.00 97.50 282 THR A C 1
ATOM 2368 O O . THR A 1 282 ? -8.997 10.646 16.654 1.00 97.50 282 THR A O 1
ATOM 2371 N N . PRO A 1 283 ? -10.516 12.135 15.895 1.00 97.19 283 PRO A N 1
ATOM 2372 C CA . PRO A 1 283 ? -11.525 11.804 16.903 1.00 97.19 283 PRO A CA 1
ATOM 2373 C C . PRO A 1 283 ? -11.893 10.318 16.927 1.00 97.19 283 PRO A C 1
ATOM 2375 O O . PRO A 1 283 ? -12.007 9.762 18.016 1.00 97.19 283 PRO A O 1
ATOM 2378 N N . PHE A 1 284 ? -11.952 9.648 15.770 1.00 98.12 284 PHE A N 1
ATOM 2379 C CA . PHE A 1 284 ? -12.150 8.198 15.695 1.00 98.12 284 PHE A CA 1
ATOM 2380 C C . PHE A 1 284 ? -11.154 7.406 16.561 1.00 98.12 284 PHE A C 1
ATOM 2382 O O . PHE A 1 284 ? -11.560 6.655 17.448 1.00 98.12 284 PHE A O 1
ATOM 2389 N N . TYR A 1 285 ? -9.844 7.590 16.356 1.00 98.31 285 TYR A N 1
ATOM 2390 C CA . TYR A 1 285 ? -8.823 6.826 17.089 1.00 98.31 285 TYR A CA 1
ATOM 2391 C C . TYR A 1 285 ? -8.827 7.143 18.585 1.00 98.31 285 TYR A C 1
ATOM 2393 O O . TYR A 1 285 ? -8.673 6.251 19.416 1.00 98.31 285 TYR A O 1
ATOM 2401 N N . LYS A 1 286 ? -9.034 8.413 18.947 1.00 98.25 286 LYS A N 1
ATOM 2402 C CA . LYS A 1 286 ? -9.189 8.812 20.354 1.00 98.25 286 LYS A CA 1
ATOM 2403 C C . LYS A 1 286 ? -10.436 8.171 20.967 1.00 98.25 286 LYS A C 1
ATOM 2405 O O . LYS A 1 286 ? -10.399 7.731 22.112 1.00 98.25 286 LYS A O 1
ATOM 2410 N N . GLY A 1 287 ? -11.509 8.061 20.189 1.00 98.19 287 GLY A N 1
ATOM 2411 C CA . GLY A 1 287 ? -12.730 7.367 20.564 1.00 98.19 287 GLY A CA 1
ATOM 2412 C C . GLY A 1 287 ? -12.522 5.876 20.813 1.00 98.19 287 GLY A C 1
ATOM 2413 O O . GLY A 1 287 ? -13.017 5.373 21.816 1.00 98.19 287 GLY A O 1
ATOM 2414 N N . LEU A 1 288 ? -11.706 5.187 20.005 1.00 98.44 288 LEU A N 1
ATOM 2415 C CA . LEU A 1 288 ? -11.330 3.792 20.280 1.00 98.44 288 LEU A CA 1
ATOM 2416 C C . LEU A 1 288 ? -10.691 3.639 21.665 1.00 98.44 288 LEU A C 1
ATOM 2418 O O . LEU A 1 288 ? -11.019 2.702 22.390 1.00 98.44 288 LEU A O 1
ATOM 2422 N N . LYS A 1 289 ? -9.815 4.575 22.060 1.00 98.31 289 LYS A N 1
ATOM 2423 C CA . LYS A 1 289 ? -9.207 4.553 23.396 1.00 98.31 289 LYS A CA 1
ATOM 2424 C C . LYS A 1 289 ? -10.252 4.750 24.497 1.00 98.31 289 LYS A C 1
ATOM 2426 O O . LYS A 1 289 ? -10.244 4.014 25.475 1.00 98.31 289 LYS A O 1
ATOM 2431 N N . ILE A 1 290 ? -11.202 5.662 24.298 1.00 98.19 290 ILE A N 1
ATOM 2432 C CA . ILE A 1 290 ? -12.328 5.859 25.224 1.00 98.19 290 ILE A CA 1
ATOM 2433 C C . ILE A 1 290 ? -13.182 4.584 25.335 1.00 98.19 290 ILE A C 1
ATOM 2435 O O . ILE A 1 290 ? -13.584 4.209 26.434 1.00 98.19 290 ILE A O 1
ATOM 2439 N N . LEU A 1 291 ? -13.463 3.898 24.222 1.00 98.00 291 LEU A N 1
ATOM 2440 C CA . LEU A 1 291 ? -14.229 2.648 24.237 1.00 98.00 291 LEU A CA 1
ATOM 2441 C C . LEU A 1 291 ? -13.492 1.523 24.972 1.00 98.00 291 LEU A C 1
ATOM 2443 O O . LEU A 1 291 ? -14.139 0.745 25.674 1.00 98.00 291 LEU A O 1
ATOM 2447 N N . GLU A 1 292 ? -12.168 1.441 24.838 1.00 98.12 292 GLU A N 1
ATOM 2448 C CA . GLU A 1 292 ? -11.333 0.493 25.587 1.00 98.12 292 GLU A CA 1
ATOM 2449 C C . GLU A 1 292 ? -11.382 0.787 27.092 1.00 98.12 292 GLU A C 1
ATOM 2451 O O . GLU A 1 292 ? -11.700 -0.104 27.877 1.00 98.12 292 GLU A O 1
ATOM 2456 N N . GLU A 1 293 ? -11.212 2.049 27.493 1.00 97.44 293 GLU A N 1
ATOM 2457 C CA . GLU A 1 293 ? -11.318 2.482 28.896 1.00 97.44 293 GLU A CA 1
ATOM 2458 C C . GLU A 1 293 ? -12.717 2.239 29.487 1.00 97.44 293 GLU A C 1
ATOM 2460 O O . GLU A 1 293 ? -12.873 1.998 30.684 1.00 97.44 293 GLU A O 1
ATOM 2465 N N . MET A 1 294 ? -13.757 2.266 28.649 1.00 96.31 294 MET A N 1
ATOM 2466 C CA . MET A 1 294 ? -15.126 1.930 29.038 1.00 96.31 294 MET A CA 1
ATOM 2467 C C . MET A 1 294 ? -15.398 0.420 29.099 1.00 96.31 294 MET A C 1
ATOM 2469 O O . MET A 1 294 ? -16.492 0.047 29.529 1.00 96.31 294 MET A O 1
ATOM 2473 N N . GLY A 1 295 ? -14.468 -0.440 28.674 1.00 96.75 295 GLY A N 1
ATOM 2474 C CA . GLY A 1 295 ? -14.681 -1.885 28.548 1.00 96.75 295 GLY A CA 1
ATOM 2475 C C . GLY A 1 295 ? -15.643 -2.267 27.417 1.00 96.75 295 GLY A C 1
ATOM 2476 O O . GLY A 1 295 ? -16.236 -3.340 27.448 1.00 96.75 295 GLY A O 1
ATOM 2477 N N . CYS A 1 296 ? -15.853 -1.374 26.446 1.00 97.94 296 CYS A N 1
ATOM 2478 C CA . CYS A 1 296 ? -16.703 -1.595 25.273 1.00 97.94 296 CYS A CA 1
ATOM 2479 C C . CYS A 1 296 ? -15.907 -2.086 24.055 1.00 97.94 296 CYS A C 1
ATOM 2481 O O . CYS A 1 296 ? -16.487 -2.694 23.158 1.00 97.94 296 CYS A O 1
ATOM 2483 N N . LEU A 1 297 ? -14.599 -1.837 24.034 1.00 98.19 297 LEU A N 1
ATOM 2484 C CA . LEU A 1 297 ? -13.662 -2.385 23.062 1.00 98.19 297 LEU A CA 1
ATOM 2485 C C . LEU A 1 297 ? -12.816 -3.466 23.734 1.00 98.19 297 LEU A C 1
ATOM 2487 O O . LEU A 1 297 ? -12.238 -3.221 24.792 1.00 98.19 297 LEU A O 1
ATOM 2491 N N . VAL A 1 298 ? -12.735 -4.644 23.115 1.00 98.00 298 VAL A N 1
ATOM 2492 C CA . VAL A 1 298 ? -11.952 -5.786 23.612 1.00 98.00 298 VAL A CA 1
ATOM 2493 C C . VAL A 1 298 ? -10.999 -6.330 22.552 1.00 98.00 298 VAL A C 1
ATOM 2495 O O . VAL A 1 298 ? -11.269 -6.270 21.353 1.00 98.00 298 VAL A O 1
ATOM 2498 N N . GLY A 1 299 ? -9.886 -6.902 23.014 1.00 96.12 299 GLY A N 1
ATOM 2499 C CA . GLY A 1 299 ? -8.839 -7.448 22.151 1.00 96.12 299 GLY A CA 1
ATOM 2500 C C . GLY A 1 299 ? -8.012 -6.384 21.412 1.00 96.12 299 GLY A C 1
ATOM 2501 O O . GLY A 1 299 ? -8.246 -5.182 21.550 1.00 96.12 299 GLY A O 1
ATOM 2502 N N . PRO A 1 300 ? -6.994 -6.810 20.643 1.00 95.56 300 PRO A N 1
ATOM 2503 C CA . PRO A 1 300 ? -6.251 -5.915 19.763 1.00 95.56 300 PRO A CA 1
ATOM 2504 C C . PRO A 1 300 ? -7.116 -5.457 18.580 1.00 95.56 300 PRO A C 1
ATOM 2506 O O . PRO A 1 300 ? -7.958 -6.212 18.085 1.00 95.56 300 PRO A O 1
ATOM 2509 N N . ILE A 1 301 ? -6.855 -4.246 18.081 1.00 96.88 301 ILE A N 1
ATOM 2510 C CA . ILE A 1 301 ? -7.460 -3.745 16.841 1.00 96.88 301 ILE A CA 1
ATOM 2511 C C . ILE A 1 301 ? -6.869 -4.505 15.658 1.00 96.88 301 ILE A C 1
ATOM 2513 O O . ILE A 1 301 ? -5.661 -4.461 15.429 1.00 96.88 301 ILE A O 1
ATOM 2517 N N . ILE A 1 302 ? -7.709 -5.167 14.875 1.00 95.62 302 ILE A N 1
ATOM 2518 C CA . ILE A 1 302 ? -7.291 -5.826 13.640 1.00 95.62 302 ILE A CA 1
ATOM 2519 C C . ILE A 1 302 ? -7.157 -4.741 12.569 1.00 95.62 302 ILE A C 1
ATOM 2521 O O . ILE A 1 302 ? -8.114 -4.021 12.299 1.00 95.62 302 ILE A O 1
ATOM 2525 N N . THR A 1 303 ? -5.980 -4.576 11.966 1.00 92.94 303 THR A N 1
ATOM 2526 C CA . THR A 1 303 ? -5.731 -3.456 11.044 1.00 92.94 303 THR A CA 1
ATOM 2527 C C . THR A 1 303 ? -5.116 -3.895 9.723 1.00 92.94 303 THR A C 1
ATOM 2529 O O . THR A 1 303 ? -4.170 -4.687 9.666 1.00 92.94 303 THR A O 1
ATOM 2532 N N . ASN A 1 304 ? -5.651 -3.329 8.640 1.00 88.00 304 ASN A N 1
ATOM 2533 C CA . ASN A 1 304 ? -5.079 -3.422 7.299 1.00 88.00 304 ASN A CA 1
ATOM 2534 C C . ASN A 1 304 ? -4.075 -2.296 7.000 1.00 88.00 304 ASN A C 1
ATOM 2536 O O . ASN A 1 304 ? -3.464 -2.302 5.928 1.00 88.00 304 ASN A O 1
ATOM 2540 N N . ASN A 1 305 ? -3.928 -1.331 7.910 1.00 90.06 305 ASN A N 1
ATOM 2541 C CA . ASN A 1 305 ? -3.147 -0.119 7.696 1.00 90.06 305 ASN A CA 1
ATOM 2542 C C . ASN A 1 305 ? -1.788 -0.218 8.386 1.00 90.06 305 ASN A C 1
ATOM 2544 O O . ASN A 1 305 ? -1.687 -0.725 9.500 1.00 90.06 305 ASN A O 1
ATOM 2548 N N . PHE A 1 306 ? -0.764 0.335 7.740 1.00 88.56 306 PHE A N 1
ATOM 2549 C CA . PHE A 1 306 ? 0.602 0.418 8.267 1.00 88.56 306 PHE A CA 1
ATOM 2550 C C . PHE A 1 306 ? 0.911 1.782 8.923 1.00 88.56 306 PHE A C 1
ATOM 2552 O O . PHE A 1 306 ? 2.054 2.067 9.267 1.00 88.56 306 PHE A O 1
ATOM 2559 N N . ASP A 1 307 ? -0.093 2.653 9.084 1.00 92.31 307 ASP A N 1
ATOM 2560 C CA . ASP A 1 307 ? 0.080 4.037 9.556 1.00 92.31 307 ASP A CA 1
ATOM 2561 C C . ASP A 1 307 ? 0.452 4.164 11.050 1.00 92.31 307 ASP A C 1
ATOM 2563 O O . ASP A 1 307 ? 1.012 5.176 11.492 1.00 92.31 307 ASP A O 1
ATOM 2567 N N . GLY A 1 308 ? 0.163 3.129 11.840 1.00 92.00 308 GLY A N 1
ATOM 2568 C CA . GLY A 1 308 ? 0.423 3.068 13.274 1.00 92.00 308 GLY A CA 1
ATOM 2569 C C . GLY A 1 308 ? -0.427 4.016 14.129 1.00 92.00 308 GLY A C 1
ATOM 2570 O O . GLY A 1 308 ? -0.110 4.193 15.310 1.00 92.00 308 GLY A O 1
ATOM 2571 N N . LEU A 1 309 ? -1.493 4.628 13.599 1.00 95.88 309 LEU A N 1
ATOM 2572 C CA . LEU A 1 309 ? -2.340 5.574 14.341 1.00 95.88 309 LEU A CA 1
ATOM 2573 C C . LEU A 1 309 ? -3.030 4.925 15.553 1.00 95.88 309 LEU A C 1
ATOM 2575 O O . LEU A 1 309 ? -3.166 5.573 16.591 1.00 95.88 309 LEU A O 1
ATOM 2579 N N . VAL A 1 310 ? -3.361 3.631 15.473 1.00 95.69 310 VAL A N 1
ATOM 2580 C CA . VAL A 1 310 ? -3.880 2.837 16.603 1.00 95.69 310 VAL A CA 1
ATOM 2581 C C . VAL A 1 310 ? -2.877 2.797 17.756 1.00 95.69 310 VAL A C 1
ATOM 2583 O O . VAL A 1 310 ? -3.195 3.163 18.887 1.00 95.69 310 VAL A O 1
ATOM 2586 N N . THR A 1 311 ? -1.629 2.417 17.479 1.00 94.31 311 THR A N 1
ATOM 2587 C CA . THR A 1 311 ? -0.601 2.367 18.532 1.00 94.31 311 THR A CA 1
ATOM 2588 C C . THR A 1 311 ? -0.287 3.734 19.134 1.00 94.31 311 THR A C 1
ATOM 2590 O O . THR A 1 311 ? 0.066 3.819 20.310 1.00 94.31 311 THR A O 1
ATOM 2593 N N . ARG A 1 312 ? -0.468 4.825 18.375 1.00 94.81 312 ARG A N 1
ATOM 2594 C CA . ARG A 1 312 ? -0.237 6.193 18.869 1.00 94.81 312 ARG A CA 1
ATOM 2595 C C . ARG A 1 312 ? -1.240 6.635 19.931 1.00 94.81 312 ARG A C 1
ATOM 2597 O O . ARG A 1 312 ? -0.902 7.514 20.719 1.00 94.81 312 ARG A O 1
ATOM 2604 N N . VAL A 1 313 ? -2.425 6.024 19.984 1.00 96.81 313 VAL A N 1
ATOM 2605 C CA . VAL A 1 313 ? -3.407 6.233 21.066 1.00 96.81 313 VAL A CA 1
ATOM 2606 C C . VAL A 1 313 ? -3.285 5.196 22.191 1.00 96.81 313 VAL A C 1
ATOM 2608 O O . VAL A 1 313 ? -4.131 5.139 23.077 1.00 96.81 313 VAL A O 1
ATOM 2611 N N . GLY A 1 314 ? -2.216 4.392 22.190 1.00 95.06 314 GLY A N 1
ATOM 2612 C CA . GLY A 1 314 ? -1.915 3.433 23.254 1.00 95.06 314 GLY A CA 1
ATOM 2613 C C . GLY A 1 314 ? -2.673 2.109 23.158 1.00 95.06 314 GLY A C 1
ATOM 2614 O O . GLY A 1 314 ? -2.702 1.367 24.136 1.00 95.06 314 GLY A O 1
ATOM 2615 N N . LEU A 1 315 ? -3.276 1.805 22.007 1.00 95.88 315 LEU A N 1
ATOM 2616 C CA . LEU A 1 315 ? -3.972 0.542 21.768 1.00 95.88 315 LEU A CA 1
ATOM 2617 C C . LEU A 1 315 ? -3.042 -0.486 21.117 1.00 95.88 315 LEU A C 1
ATOM 2619 O O . LEU A 1 315 ? -2.138 -0.141 20.354 1.00 95.88 315 LEU A O 1
ATOM 2623 N N . LYS A 1 316 ? -3.288 -1.768 21.398 1.00 93.75 316 LYS A N 1
ATOM 2624 C CA . LYS A 1 316 ? -2.629 -2.874 20.695 1.00 93.75 316 LYS A CA 1
ATOM 2625 C C . LYS A 1 316 ? -3.263 -3.050 19.318 1.00 93.75 316 LYS A C 1
ATOM 2627 O O . LYS A 1 316 ? -4.485 -2.990 19.192 1.00 93.75 316 LYS A O 1
ATOM 2632 N N . GLU A 1 317 ? -2.446 -3.325 18.312 1.00 92.25 317 GLU A N 1
ATOM 2633 C CA . GLU A 1 317 ? -2.910 -3.671 16.969 1.00 92.25 317 GLU A CA 1
ATOM 2634 C C . GLU A 1 317 ? -2.441 -5.074 16.574 1.00 92.25 317 GLU A C 1
ATOM 2636 O O . GLU A 1 317 ? -1.422 -5.554 17.068 1.00 92.25 317 GLU A O 1
ATOM 2641 N N . LYS A 1 318 ? -3.200 -5.713 15.686 1.00 91.69 318 LYS A N 1
ATOM 2642 C CA . LYS A 1 318 ? -2.849 -6.939 14.977 1.00 91.69 318 LYS A CA 1
ATOM 2643 C C . LYS A 1 318 ? -2.793 -6.602 13.492 1.00 91.69 318 LYS A C 1
ATOM 2645 O O . LYS A 1 318 ? -3.836 -6.395 12.865 1.00 91.69 318 LYS A O 1
ATOM 2650 N N . TYR A 1 319 ? -1.588 -6.504 12.938 1.00 89.38 319 TYR A N 1
ATOM 2651 C CA . TYR A 1 319 ? -1.409 -6.135 11.533 1.00 89.38 319 TYR A CA 1
ATOM 2652 C C . TYR A 1 319 ? -1.542 -7.357 10.623 1.00 89.38 319 TYR A C 1
ATOM 2654 O O . TYR A 1 319 ? -0.761 -8.304 10.713 1.00 89.38 319 TYR A O 1
ATOM 2662 N N . ILE A 1 320 ? -2.526 -7.323 9.723 1.00 87.00 320 ILE A N 1
ATOM 2663 C CA . ILE A 1 320 ? -2.907 -8.476 8.884 1.00 87.00 320 ILE A CA 1
ATOM 2664 C C . ILE A 1 320 ? -2.596 -8.288 7.394 1.00 87.00 320 ILE A C 1
ATOM 2666 O O . ILE A 1 320 ? -2.787 -9.196 6.580 1.00 87.00 320 ILE A O 1
ATOM 2670 N N . ARG A 1 321 ? -2.115 -7.108 6.989 1.00 78.31 321 ARG A N 1
ATOM 2671 C CA . ARG A 1 321 ? -1.796 -6.819 5.586 1.00 78.31 321 ARG A CA 1
ATOM 2672 C C . ARG A 1 321 ? -0.323 -7.088 5.281 1.00 78.31 321 ARG A C 1
ATOM 2674 O O . ARG A 1 321 ? 0.433 -6.196 4.921 1.00 78.31 321 ARG A O 1
ATOM 2681 N N . ARG A 1 322 ? 0.093 -8.346 5.365 1.00 71.31 322 ARG A N 1
ATOM 2682 C CA . ARG A 1 322 ? 1.465 -8.730 5.010 1.00 71.31 322 ARG A CA 1
ATOM 2683 C C . ARG A 1 322 ? 1.548 -9.100 3.535 1.00 71.31 322 ARG A C 1
ATOM 2685 O O . ARG A 1 322 ? 0.745 -9.888 3.036 1.00 71.31 322 ARG A O 1
ATOM 2692 N N . PHE A 1 323 ? 2.460 -8.455 2.818 1.00 64.81 323 PHE A N 1
ATOM 2693 C CA . PHE A 1 323 ? 2.580 -8.570 1.367 1.00 64.81 323 PHE A CA 1
ATOM 2694 C C . PHE A 1 323 ? 2.905 -10.009 0.917 1.00 64.81 323 PHE A C 1
ATOM 2696 O O . PHE A 1 323 ? 2.273 -10.519 -0.004 1.00 64.81 323 PHE A O 1
ATOM 2703 N N . GLU A 1 324 ? 3.800 -10.689 1.631 1.00 58.69 324 GLU A N 1
ATOM 2704 C CA . GLU A 1 324 ? 4.233 -12.069 1.356 1.00 58.69 324 GLU A CA 1
ATOM 2705 C C . GLU A 1 324 ? 3.135 -13.112 1.633 1.00 58.69 324 GLU A C 1
ATOM 2707 O O . GLU A 1 324 ? 3.142 -14.220 1.108 1.00 58.69 324 GLU A O 1
ATOM 2712 N N . GLU A 1 325 ? 2.120 -12.738 2.409 1.00 59.34 325 GLU A N 1
ATOM 2713 C CA . GLU A 1 325 ? 1.110 -13.644 2.944 1.00 59.34 325 GLU A CA 1
ATOM 2714 C C . GLU A 1 325 ? -0.170 -13.666 2.093 1.00 59.34 325 GLU A C 1
ATOM 2716 O O . GLU A 1 325 ? -1.275 -13.777 2.616 1.00 59.34 325 GLU A O 1
ATOM 2721 N N . THR A 1 326 ? -0.093 -13.515 0.766 1.00 52.94 326 THR A N 1
ATOM 2722 C CA . THR A 1 326 ? -1.303 -13.509 -0.098 1.00 52.94 326 THR A CA 1
ATOM 2723 C C . THR A 1 326 ? -2.161 -14.780 0.015 1.00 52.94 326 THR A C 1
ATOM 2725 O O . THR A 1 326 ? -3.364 -14.709 -0.231 1.00 52.94 326 THR A O 1
ATOM 2728 N N . HIS A 1 327 ? -1.581 -15.891 0.481 1.00 52.41 327 HIS A N 1
ATOM 2729 C CA . HIS A 1 327 ? -2.257 -17.169 0.736 1.00 52.41 327 HIS A CA 1
ATOM 2730 C C . HIS A 1 327 ? -2.520 -17.499 2.199 1.00 52.41 327 HIS A C 1
ATOM 2732 O O . HIS A 1 327 ? -3.216 -18.473 2.487 1.00 52.41 327 HIS A O 1
ATOM 2738 N N . ILE A 1 328 ? -1.965 -16.721 3.122 1.00 59.72 328 ILE A N 1
ATOM 2739 C CA . ILE A 1 328 ? -2.182 -16.966 4.538 1.00 59.72 328 ILE A CA 1
ATOM 2740 C C . ILE A 1 328 ? -3.405 -16.143 4.910 1.00 59.72 328 ILE A C 1
ATOM 2742 O O . ILE A 1 328 ? -3.376 -14.912 4.949 1.00 59.72 328 ILE A O 1
ATOM 2746 N N . ILE A 1 329 ? -4.521 -16.839 5.105 1.00 66.00 329 ILE A N 1
ATOM 2747 C CA . ILE A 1 329 ? -5.593 -16.305 5.935 1.00 66.00 329 ILE A CA 1
ATOM 2748 C C . ILE A 1 329 ? -4.984 -16.272 7.336 1.00 66.00 329 ILE A C 1
ATOM 2750 O O . ILE A 1 329 ? -4.705 -17.349 7.868 1.00 66.00 329 ILE A O 1
ATOM 2754 N N . PRO A 1 330 ? -4.683 -15.087 7.895 1.00 71.69 330 PRO A N 1
ATOM 2755 C CA . PRO A 1 330 ? -4.114 -15.025 9.228 1.00 71.69 330 PRO A CA 1
ATOM 2756 C C . PRO A 1 330 ? -5.086 -15.705 10.187 1.00 71.69 330 PRO A C 1
ATOM 2758 O O . PRO A 1 330 ? -6.299 -15.501 10.099 1.00 71.69 330 PRO A O 1
ATOM 2761 N N . GLU A 1 331 ? -4.563 -16.519 11.097 1.00 76.00 331 GLU A N 1
ATOM 2762 C CA . GLU A 1 331 ? -5.374 -16.993 12.206 1.00 76.00 331 GLU A CA 1
ATOM 2763 C C . GLU A 1 331 ? -5.757 -15.773 13.050 1.00 76.00 331 GLU A C 1
ATOM 2765 O O . GLU A 1 331 ? -4.898 -15.022 13.526 1.00 76.00 331 GLU A O 1
ATOM 2770 N N . ILE A 1 332 ? -7.063 -15.513 13.130 1.00 83.81 332 ILE A N 1
ATOM 2771 C CA . ILE A 1 332 ? -7.608 -14.408 13.909 1.00 83.81 332 ILE A CA 1
ATOM 2772 C C . ILE A 1 332 ? -8.155 -14.975 15.210 1.00 83.81 332 ILE A C 1
ATOM 2774 O O . ILE A 1 332 ? -9.230 -15.580 15.244 1.00 83.81 332 ILE A O 1
ATOM 2778 N N . ASP A 1 333 ? -7.423 -14.716 16.286 1.00 86.94 333 ASP A N 1
ATOM 2779 C CA . ASP A 1 333 ? -7.880 -14.973 17.643 1.00 86.94 333 ASP A CA 1
ATOM 2780 C C . ASP A 1 333 ? -8.820 -13.849 18.082 1.00 86.94 333 ASP A C 1
ATOM 2782 O O . ASP A 1 333 ? -8.400 -12.804 18.590 1.00 86.94 333 ASP A O 1
ATOM 2786 N N . PHE A 1 334 ? -10.117 -14.054 17.846 1.00 95.19 334 PHE A N 1
ATOM 2787 C CA . PHE A 1 334 ? -11.141 -13.154 18.365 1.00 95.19 334 PHE A CA 1
ATOM 2788 C C . PHE A 1 334 ? -11.191 -13.224 19.890 1.00 95.19 334 PHE A C 1
ATOM 2790 O O . PHE A 1 334 ? -11.132 -14.308 20.476 1.00 95.19 334 PHE A O 1
ATOM 2797 N N . HIS A 1 335 ? -11.326 -12.065 20.533 1.00 96.81 335 HIS A N 1
ATOM 2798 C CA . HIS A 1 335 ? -11.430 -12.006 21.987 1.00 96.81 335 HIS A CA 1
ATOM 2799 C C . HIS A 1 335 ? -12.675 -12.779 22.466 1.00 96.81 335 HIS A C 1
ATOM 2801 O O . HIS A 1 335 ? -13.753 -12.561 21.911 1.00 96.81 335 HIS A O 1
ATOM 2807 N N . PRO A 1 336 ? -12.580 -13.638 23.500 1.00 96.12 336 PRO A N 1
ATOM 2808 C CA . PRO A 1 336 ? -13.694 -14.495 23.927 1.00 96.12 336 PRO A CA 1
ATOM 2809 C C . PRO A 1 336 ? -14.934 -13.715 24.383 1.00 96.12 336 PRO A C 1
ATOM 2811 O O . PRO A 1 336 ? -16.051 -14.194 24.222 1.00 96.12 336 PRO A O 1
ATOM 2814 N N . ASP A 1 337 ? -14.740 -12.505 24.912 1.00 97.00 337 ASP A N 1
ATOM 2815 C CA . ASP A 1 337 ? -15.845 -11.643 25.352 1.00 97.00 337 ASP A CA 1
ATOM 2816 C C . ASP A 1 337 ? -16.492 -10.833 24.216 1.00 97.00 337 ASP A C 1
ATOM 2818 O O . ASP A 1 337 ? -17.515 -10.184 24.440 1.00 97.00 337 ASP A O 1
ATOM 2822 N N . ALA A 1 338 ? -15.905 -10.817 23.012 1.00 97.88 338 ALA A N 1
ATOM 2823 C CA . ALA A 1 338 ? -16.448 -10.043 21.901 1.00 97.88 338 ALA A CA 1
ATOM 2824 C C . ALA A 1 338 ? -17.815 -10.603 21.482 1.00 97.88 338 ALA A C 1
ATOM 2826 O O . ALA A 1 338 ? -17.958 -11.791 21.208 1.00 97.88 338 ALA A O 1
ATOM 2827 N N . ARG A 1 339 ? -18.824 -9.732 21.395 1.00 97.94 339 ARG A N 1
ATOM 2828 C CA . ARG A 1 339 ? -20.161 -10.079 20.877 1.00 97.94 339 ARG A CA 1
ATOM 2829 C C . ARG A 1 339 ? -20.310 -9.780 19.391 1.00 97.94 339 ARG A C 1
ATOM 2831 O O . ARG A 1 339 ? -21.175 -10.336 18.716 1.00 97.94 339 ARG A O 1
ATOM 2838 N N . SER A 1 340 ? -19.481 -8.876 18.886 1.00 98.19 340 SER A N 1
ATOM 2839 C CA . SER A 1 340 ? -19.484 -8.445 17.495 1.00 98.19 340 SER A CA 1
ATOM 2840 C C . SER A 1 340 ? -18.085 -8.074 17.014 1.00 98.19 340 SER A C 1
ATOM 2842 O O . SER A 1 340 ? -17.173 -7.821 17.811 1.00 98.19 340 SER A O 1
ATOM 2844 N N . LEU A 1 341 ? -17.943 -8.042 15.689 1.00 98.25 341 LEU A N 1
ATOM 2845 C CA . LEU A 1 341 ? -16.839 -7.402 14.990 1.00 98.25 341 LEU A CA 1
ATOM 2846 C C . LEU A 1 341 ? -17.358 -6.111 14.346 1.00 98.25 341 LEU A C 1
ATOM 2848 O O . LEU A 1 341 ? -18.201 -6.161 13.447 1.00 98.25 341 LEU A O 1
ATOM 2852 N N . ILE A 1 342 ? -16.835 -4.966 14.786 1.00 97.88 342 ILE A N 1
ATOM 2853 C CA . ILE A 1 342 ? -17.118 -3.666 14.172 1.00 97.88 342 ILE A CA 1
ATOM 2854 C C . ILE A 1 342 ? -16.049 -3.385 13.112 1.00 97.88 342 ILE A C 1
ATOM 2856 O O . ILE A 1 342 ? -14.865 -3.259 13.421 1.00 97.88 342 ILE A O 1
ATOM 2860 N N . VAL A 1 343 ? -16.470 -3.300 11.855 1.00 97.56 343 VAL A N 1
ATOM 2861 C CA . VAL A 1 343 ? -15.624 -3.105 10.678 1.00 97.56 343 VAL A CA 1
ATOM 2862 C C . VAL A 1 343 ? -15.737 -1.656 10.225 1.00 97.56 343 VAL A C 1
ATOM 2864 O O . VAL A 1 343 ? -16.812 -1.220 9.823 1.00 97.56 343 VAL A O 1
ATOM 2867 N N . VAL A 1 344 ? -14.635 -0.910 10.254 1.00 97.00 344 VAL A N 1
ATOM 2868 C CA . VAL A 1 344 ? -14.640 0.527 9.948 1.00 97.00 344 VAL A CA 1
ATOM 2869 C C . VAL A 1 344 ? -13.789 0.834 8.721 1.00 97.00 344 VAL A C 1
ATOM 2871 O O . VAL A 1 344 ? -12.580 0.586 8.717 1.00 97.00 344 VAL A O 1
ATOM 2874 N N . GLY A 1 345 ? -14.410 1.404 7.685 1.00 93.88 345 GLY A N 1
ATOM 2875 C CA . GLY A 1 345 ? -13.713 1.927 6.506 1.00 93.88 345 GLY A CA 1
ATOM 2876 C C . GLY A 1 345 ? -12.897 0.883 5.739 1.00 93.88 345 GLY A C 1
ATOM 2877 O O . GLY A 1 345 ? -11.770 1.165 5.316 1.00 93.88 345 GLY A O 1
ATOM 2878 N N . SER A 1 346 ? -13.405 -0.348 5.647 1.00 91.69 346 SER A N 1
ATOM 2879 C CA . SER A 1 346 ? -12.717 -1.493 5.046 1.00 91.69 346 SER A CA 1
ATOM 2880 C C . SER A 1 346 ? -13.631 -2.192 4.035 1.00 91.69 346 SER A C 1
ATOM 2882 O O . SER A 1 346 ? -14.447 -3.043 4.387 1.00 91.69 346 SER A O 1
ATOM 2884 N N . HIS A 1 347 ? -13.470 -1.879 2.748 1.00 87.94 347 HIS A N 1
ATOM 2885 C CA . HIS A 1 347 ? -14.428 -2.297 1.714 1.00 87.94 347 HIS A CA 1
ATOM 2886 C C . HIS A 1 347 ? -14.482 -3.801 1.418 1.00 87.94 347 HIS A C 1
ATOM 2888 O O . HIS A 1 347 ? -15.552 -4.329 1.123 1.00 87.94 347 HIS A O 1
ATOM 2894 N N . ALA A 1 348 ? -13.353 -4.507 1.498 1.00 87.75 348 ALA A N 1
ATOM 2895 C CA . ALA A 1 348 ? -13.253 -5.901 1.066 1.00 87.75 348 ALA A CA 1
ATOM 2896 C C . ALA A 1 348 ? -12.625 -6.785 2.144 1.00 87.75 348 ALA A C 1
ATOM 2898 O O . ALA A 1 348 ? -11.600 -6.423 2.721 1.00 87.75 348 ALA A O 1
ATOM 2899 N N . ASP A 1 349 ? -13.167 -7.989 2.338 1.00 88.94 349 ASP A N 1
ATOM 2900 C CA . ASP A 1 349 ? -12.645 -8.967 3.299 1.00 88.94 349 ASP A CA 1
ATOM 2901 C C . ASP A 1 349 ? -11.518 -9.822 2.694 1.00 88.94 349 ASP A C 1
ATOM 2903 O O . ASP A 1 349 ? -11.581 -11.049 2.583 1.00 88.94 349 ASP A O 1
ATOM 2907 N N . ARG A 1 350 ? -10.446 -9.152 2.254 1.00 83.12 350 ARG A N 1
ATOM 2908 C CA . ARG A 1 350 ? -9.329 -9.799 1.537 1.00 83.12 350 ARG A CA 1
ATOM 2909 C C . ARG A 1 350 ? -8.582 -10.830 2.383 1.00 83.12 350 ARG A C 1
ATOM 2911 O O . ARG A 1 350 ? -7.923 -11.700 1.823 1.00 83.12 350 ARG A O 1
ATOM 2918 N N . ARG A 1 351 ? -8.662 -10.712 3.710 1.00 85.56 351 ARG A N 1
ATOM 2919 C CA . ARG A 1 351 ? -7.997 -11.588 4.685 1.00 85.56 351 ARG A CA 1
ATOM 2920 C C . ARG A 1 351 ? -8.957 -12.525 5.409 1.00 85.56 351 ARG A C 1
ATOM 2922 O O . ARG A 1 351 ? -8.525 -13.220 6.317 1.00 85.56 351 ARG A O 1
ATOM 2929 N N . LYS A 1 352 ? -10.224 -12.577 4.986 1.00 89.31 352 LYS A N 1
ATOM 2930 C CA . LYS A 1 352 ? -11.252 -13.466 5.544 1.00 89.31 352 LYS A CA 1
ATOM 2931 C C . LYS A 1 352 ? -11.462 -13.293 7.053 1.00 89.31 352 LYS A C 1
ATOM 2933 O O . LYS A 1 352 ? -11.873 -14.234 7.727 1.00 89.31 352 LYS A O 1
ATOM 2938 N N . VAL A 1 353 ? -11.226 -12.084 7.568 1.00 92.50 353 VAL A N 1
ATOM 2939 C CA . VAL A 1 353 ? -11.458 -11.720 8.972 1.00 92.50 353 VAL A CA 1
ATOM 2940 C C . VAL A 1 353 ? -12.949 -11.790 9.271 1.00 92.50 353 VAL A C 1
ATOM 2942 O O . VAL A 1 353 ? -13.354 -12.415 10.245 1.00 92.50 353 VAL A O 1
ATOM 2945 N N . ARG A 1 354 ? -13.788 -11.215 8.407 1.00 94.19 354 ARG A N 1
ATOM 2946 C CA . ARG A 1 354 ? -15.245 -11.163 8.619 1.00 94.19 354 ARG A CA 1
ATOM 2947 C C . ARG A 1 354 ? -15.852 -12.538 8.435 1.00 94.19 354 ARG A C 1
ATOM 2949 O O . ARG A 1 354 ? -16.634 -12.978 9.270 1.00 94.19 354 ARG A O 1
ATOM 2956 N N . ALA A 1 355 ? -15.404 -13.269 7.416 1.00 92.31 355 ALA A N 1
ATOM 2957 C CA . ALA A 1 355 ? -15.770 -14.670 7.243 1.00 92.31 355 ALA A CA 1
ATOM 2958 C C . ALA A 1 355 ? -15.401 -15.526 8.476 1.00 92.31 355 ALA A C 1
ATOM 2960 O O . ALA A 1 355 ? -16.183 -16.383 8.889 1.00 92.31 355 ALA A O 1
ATOM 2961 N N . ALA A 1 356 ? -14.234 -15.301 9.092 1.00 93.06 356 ALA A N 1
ATOM 2962 C CA . ALA A 1 356 ? -13.836 -15.984 10.323 1.00 93.06 356 ALA A CA 1
ATOM 2963 C C . ALA A 1 356 ? -14.679 -15.551 11.537 1.00 93.06 356 ALA A C 1
ATOM 2965 O O . ALA A 1 356 ? -15.090 -16.404 12.324 1.00 93.06 356 ALA A O 1
ATOM 2966 N N . ALA A 1 357 ? -15.000 -14.261 11.659 1.00 95.75 357 ALA A N 1
ATOM 2967 C CA . ALA A 1 357 ? -15.866 -13.729 12.709 1.00 95.75 357 ALA A CA 1
ATOM 2968 C C . ALA A 1 357 ? -17.282 -14.326 12.641 1.00 95.75 357 ALA A C 1
ATOM 2970 O O . ALA A 1 357 ? -17.787 -14.819 13.652 1.00 95.75 357 ALA A O 1
ATOM 2971 N N . ARG A 1 358 ? -17.884 -14.396 11.443 1.00 95.12 358 ARG A N 1
ATOM 2972 C CA . ARG A 1 358 ? -19.191 -15.043 11.225 1.00 95.12 358 ARG A CA 1
ATOM 2973 C C . ARG A 1 358 ? -19.167 -16.516 11.629 1.00 95.12 358 ARG A C 1
ATOM 2975 O O . ARG A 1 358 ? -20.057 -16.974 12.338 1.00 95.12 358 ARG A O 1
ATOM 2982 N N . LYS A 1 359 ? -18.108 -17.257 11.274 1.00 93.88 359 LYS A N 1
ATOM 2983 C CA . LYS A 1 359 ? -17.924 -18.664 11.698 1.00 93.88 359 LYS A CA 1
ATOM 2984 C C . LYS A 1 359 ? -17.834 -18.838 13.217 1.00 93.88 359 LYS A C 1
ATOM 2986 O O . LYS A 1 359 ? -18.144 -19.915 13.717 1.00 93.88 359 LYS A O 1
ATOM 2991 N N . LYS A 1 360 ? -17.408 -17.805 13.948 1.00 94.06 360 LYS A N 1
ATOM 2992 C CA . LYS A 1 360 ? -17.382 -17.771 15.419 1.00 94.06 360 LYS A CA 1
ATOM 2993 C C . LYS A 1 360 ? -18.695 -17.269 16.034 1.00 94.06 360 LYS A C 1
ATOM 2995 O O . LYS A 1 360 ? -18.784 -17.186 17.253 1.00 94.06 360 LYS A O 1
ATOM 3000 N N . GLY A 1 361 ? -19.705 -16.967 15.218 1.00 95.81 361 GLY A N 1
ATOM 3001 C CA . GLY A 1 361 ? -21.008 -16.477 15.670 1.00 95.81 361 GLY A CA 1
ATOM 3002 C C . GLY A 1 361 ? -21.024 -14.995 16.047 1.00 95.81 361 GLY A C 1
ATOM 3003 O O . GLY A 1 361 ? -21.970 -14.551 16.691 1.00 95.81 361 GLY A O 1
ATOM 3004 N N . LEU A 1 362 ? -19.997 -14.226 15.671 1.00 97.31 362 LEU A N 1
ATOM 3005 C CA . LEU A 1 362 ? -19.976 -12.784 15.902 1.00 97.31 362 LEU A CA 1
ATOM 3006 C C . LEU A 1 362 ? -20.892 -12.075 14.905 1.00 97.31 362 LEU A C 1
ATOM 3008 O O . LEU A 1 362 ? -20.851 -12.352 13.704 1.00 97.31 362 LEU A O 1
ATOM 3012 N N . LYS A 1 363 ? -21.664 -11.102 15.394 1.00 97.38 363 LYS A N 1
ATOM 3013 C CA . LYS A 1 363 ? -22.385 -10.163 14.527 1.00 97.38 363 LYS A CA 1
ATOM 3014 C C . LYS A 1 363 ? -21.381 -9.242 13.831 1.00 97.38 363 LYS A C 1
ATOM 3016 O O . LYS A 1 363 ? -20.479 -8.725 14.492 1.00 97.38 363 LYS A O 1
ATOM 3021 N N . ILE A 1 364 ? -21.546 -9.008 12.531 1.00 97.50 364 ILE A N 1
ATOM 3022 C CA . ILE A 1 364 ? -20.730 -8.036 11.794 1.00 97.50 364 ILE A CA 1
ATOM 3023 C C . ILE A 1 364 ? -21.487 -6.715 11.699 1.00 97.50 364 ILE A C 1
ATOM 3025 O O . ILE A 1 364 ? -22.662 -6.681 11.326 1.00 97.50 364 ILE A O 1
ATOM 3029 N N . ILE A 1 365 ? -20.805 -5.630 12.056 1.00 97.12 365 ILE A N 1
ATOM 3030 C CA . ILE A 1 365 ? -21.338 -4.270 12.002 1.00 97.12 365 ILE A CA 1
ATOM 3031 C C . ILE A 1 365 ? -20.374 -3.425 11.184 1.00 97.12 365 ILE A C 1
ATOM 3033 O O . ILE A 1 365 ? -19.228 -3.235 11.582 1.00 97.12 365 ILE A O 1
ATOM 3037 N N . TYR A 1 366 ? -20.833 -2.906 10.056 1.00 96.62 366 TYR A N 1
ATOM 3038 C CA . TYR A 1 366 ? -20.062 -2.031 9.190 1.00 96.62 366 TYR A CA 1
ATOM 3039 C C . TYR A 1 366 ? -20.309 -0.566 9.533 1.00 96.62 366 TYR A C 1
ATOM 3041 O O . TYR A 1 366 ? -21.448 -0.146 9.721 1.00 96.62 366 TYR A O 1
ATOM 3049 N N . ILE A 1 367 ? -19.231 0.209 9.553 1.00 95.88 367 ILE A N 1
ATOM 3050 C CA . ILE A 1 367 ? -19.237 1.669 9.580 1.00 95.88 367 ILE A CA 1
ATOM 3051 C C . ILE A 1 367 ? -18.449 2.123 8.355 1.00 95.88 367 ILE A C 1
ATOM 3053 O O . ILE A 1 367 ? -17.216 2.046 8.330 1.00 95.88 367 ILE A O 1
ATOM 3057 N N . ASP A 1 368 ? -19.165 2.521 7.312 1.00 94.38 368 ASP A N 1
ATOM 3058 C CA . ASP A 1 368 ? -18.571 2.916 6.040 1.00 94.38 368 ASP A CA 1
ATOM 3059 C C . ASP A 1 368 ? -19.555 3.806 5.267 1.00 94.38 368 ASP A C 1
ATOM 3061 O O . ASP A 1 368 ? -20.724 3.433 5.143 1.00 94.38 368 ASP A O 1
ATOM 3065 N N . PRO A 1 369 ? -19.122 4.952 4.716 1.00 92.94 369 PRO A N 1
ATOM 3066 C CA . PRO A 1 369 ? -19.988 5.789 3.887 1.00 92.94 369 PRO A CA 1
ATOM 3067 C C . PRO A 1 369 ? -20.373 5.134 2.546 1.00 92.94 369 PRO A C 1
ATOM 3069 O O . PRO A 1 369 ? -21.241 5.654 1.851 1.00 92.94 369 PRO A O 1
ATOM 3072 N N . GLU A 1 370 ? -19.754 4.008 2.175 1.00 91.94 370 GLU A N 1
ATOM 3073 C CA . GLU A 1 370 ? -19.904 3.316 0.890 1.00 91.94 370 GLU A CA 1
ATOM 3074 C C . GLU A 1 370 ? -19.498 4.177 -0.311 1.00 91.94 370 GLU A C 1
ATOM 3076 O O . GLU A 1 370 ? -20.132 4.155 -1.369 1.00 91.94 370 GLU A O 1
ATOM 3081 N N . GLY A 1 371 ? -18.426 4.947 -0.148 1.00 88.25 371 GLY A N 1
ATOM 3082 C CA . GLY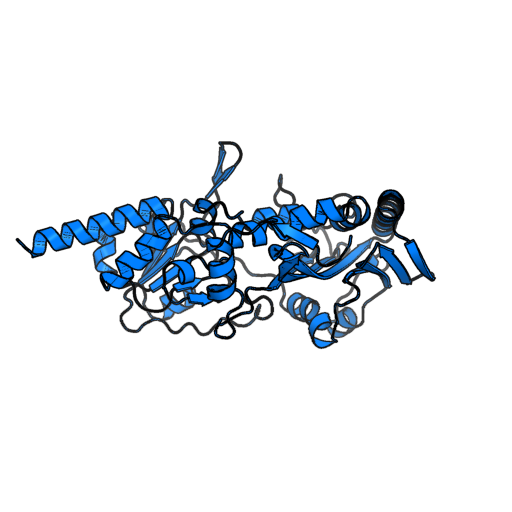 A 1 371 ? -17.888 5.820 -1.181 1.00 88.25 371 GLY A CA 1
ATOM 3083 C C . GLY A 1 371 ? -16.867 6.803 -0.635 1.00 88.25 371 GLY A C 1
ATOM 3084 O O . GLY A 1 371 ? -16.488 6.759 0.536 1.00 88.25 371 GLY A O 1
ATOM 3085 N N . TYR A 1 372 ? -16.398 7.687 -1.503 1.00 84.69 372 TYR A N 1
ATOM 3086 C CA . TYR A 1 372 ? -15.443 8.728 -1.147 1.00 84.69 372 TYR A CA 1
ATOM 3087 C C . TYR A 1 372 ? -15.725 10.005 -1.930 1.00 84.69 372 TYR A C 1
ATOM 3089 O O . TYR A 1 372 ? -16.256 9.960 -3.037 1.00 84.69 372 TYR A O 1
ATOM 3097 N N . SER A 1 373 ? -15.365 11.147 -1.349 1.00 81.94 373 SER A N 1
ATOM 3098 C CA . SER A 1 373 ? -15.440 12.431 -2.042 1.00 81.94 373 SER A CA 1
ATOM 3099 C C . SER A 1 373 ? -14.165 12.684 -2.845 1.00 81.94 373 SER A C 1
ATOM 3101 O O . SER A 1 373 ? -13.063 12.568 -2.308 1.00 81.94 373 SER A O 1
ATOM 3103 N N . GLU A 1 374 ? -14.314 13.061 -4.108 1.00 76.62 374 GLU A N 1
ATOM 3104 C CA . GLU A 1 374 ? -13.245 13.501 -5.000 1.00 76.62 374 GLU A CA 1
ATOM 3105 C C . GLU A 1 374 ? -13.727 14.737 -5.771 1.00 76.62 374 GLU A C 1
ATOM 3107 O O . GLU A 1 374 ? -14.811 14.712 -6.338 1.00 76.62 374 GLU A O 1
ATOM 3112 N N . ASP A 1 375 ? -12.955 15.830 -5.753 1.00 77.38 375 ASP A N 1
ATOM 3113 C CA . ASP A 1 375 ? -13.278 17.085 -6.456 1.00 77.38 375 ASP A CA 1
ATOM 3114 C C . ASP A 1 375 ? -14.729 17.586 -6.228 1.00 77.38 375 ASP A C 1
ATOM 3116 O O . ASP A 1 375 ? -15.419 17.988 -7.159 1.00 77.38 375 ASP A O 1
ATOM 3120 N N . GLU A 1 376 ? -15.184 17.559 -4.965 1.00 81.12 376 GLU A N 1
ATOM 3121 C CA . GLU A 1 376 ? -16.550 17.907 -4.503 1.00 81.12 376 GLU A CA 1
ATOM 3122 C C . GLU A 1 376 ? -17.671 16.928 -4.909 1.00 81.12 376 GLU A C 1
ATOM 3124 O O . GLU A 1 376 ? -18.805 17.069 -4.449 1.00 81.12 376 GLU A O 1
ATOM 3129 N N . GLU A 1 377 ? -17.367 15.884 -5.681 1.00 87.81 377 GLU A N 1
ATOM 3130 C CA . GLU A 1 377 ? -18.304 14.824 -6.053 1.00 87.81 377 GLU A CA 1
ATOM 3131 C C . GLU A 1 377 ? -18.162 13.610 -5.124 1.00 87.81 377 GLU A C 1
ATOM 3133 O O . GLU A 1 377 ? -17.059 13.213 -4.751 1.00 87.81 377 GLU A O 1
ATOM 3138 N N . PHE A 1 378 ? -19.279 12.995 -4.731 1.00 88.62 378 PHE A N 1
ATOM 3139 C CA . PHE A 1 378 ? -19.251 11.717 -4.019 1.00 88.62 378 PHE A CA 1
ATOM 3140 C C . PHE A 1 378 ? -19.296 10.563 -5.018 1.00 88.62 378 PHE A C 1
ATOM 3142 O O . PHE A 1 378 ? -20.291 10.385 -5.718 1.00 88.62 378 PHE A O 1
ATOM 3149 N N . ILE A 1 379 ? -18.239 9.756 -5.038 1.00 87.50 379 ILE A N 1
ATOM 3150 C CA . ILE A 1 379 ? -18.120 8.574 -5.887 1.00 87.50 379 ILE A CA 1
ATOM 3151 C C . ILE A 1 379 ? -18.566 7.347 -5.078 1.00 87.50 379 ILE A C 1
ATOM 3153 O O . ILE A 1 379 ? -17.906 6.998 -4.089 1.00 87.50 379 ILE A O 1
ATOM 3157 N N . PRO A 1 380 ? -19.660 6.666 -5.476 1.00 89.88 380 PRO A N 1
ATOM 3158 C CA . PRO A 1 380 ? -20.107 5.449 -4.812 1.00 89.88 380 PRO A CA 1
ATOM 3159 C C . PRO A 1 380 ? -19.066 4.334 -4.913 1.00 89.88 380 PRO A C 1
ATOM 3161 O O . PRO A 1 380 ? -18.548 4.027 -5.987 1.00 89.88 380 PRO A O 1
ATOM 3164 N N . TYR A 1 381 ? -18.802 3.682 -3.788 1.00 88.56 381 TYR A N 1
ATOM 3165 C CA . TYR A 1 381 ? -17.900 2.542 -3.690 1.00 88.56 381 TYR A CA 1
ATOM 3166 C C . TYR A 1 381 ? -18.436 1.544 -2.646 1.00 88.56 381 TYR A C 1
ATOM 3168 O O . TYR A 1 381 ? -17.976 1.517 -1.498 1.00 88.56 381 TYR A O 1
ATOM 3176 N N . PRO A 1 382 ? -19.462 0.752 -3.014 1.00 90.88 382 PRO A N 1
ATOM 3177 C CA . PRO A 1 382 ? -20.173 -0.114 -2.079 1.00 90.88 382 PRO A CA 1
ATOM 3178 C C . PRO A 1 382 ? -19.275 -1.206 -1.489 1.00 90.88 382 PRO A C 1
ATOM 3180 O O . PRO A 1 382 ? -18.357 -1.712 -2.139 1.00 90.88 382 PRO A O 1
ATOM 3183 N N . LEU A 1 383 ? -19.567 -1.599 -0.247 1.00 91.81 383 LEU A N 1
ATOM 3184 C CA . LEU A 1 383 ? -18.907 -2.713 0.435 1.00 91.81 383 LEU A CA 1
ATOM 3185 C C . LEU A 1 383 ? -19.078 -4.023 -0.347 1.00 91.81 383 LEU A C 1
ATOM 3187 O O . LEU A 1 383 ? -20.172 -4.370 -0.792 1.00 91.81 383 LEU A O 1
ATOM 3191 N N . GLU A 1 384 ? -18.001 -4.793 -0.457 1.00 90.69 384 GLU A N 1
ATOM 3192 C CA . GLU A 1 384 ? -17.985 -6.020 -1.258 1.00 90.69 384 GLU A CA 1
ATOM 3193 C C . GLU A 1 384 ? -18.516 -7.239 -0.492 1.00 90.69 384 GLU A C 1
ATOM 3195 O O . GLU A 1 384 ? -19.126 -8.124 -1.080 1.00 90.69 384 GLU A O 1
ATOM 3200 N N . SER A 1 385 ? -18.277 -7.301 0.822 1.00 89.81 385 SER A N 1
ATOM 3201 C CA . SER A 1 385 ? -18.496 -8.510 1.634 1.00 89.81 385 SER A CA 1
ATOM 3202 C C . SER A 1 385 ? -19.682 -8.439 2.600 1.00 89.81 385 SER A C 1
ATOM 3204 O O . SER A 1 385 ? -19.703 -9.180 3.586 1.00 89.81 385 SER A O 1
ATOM 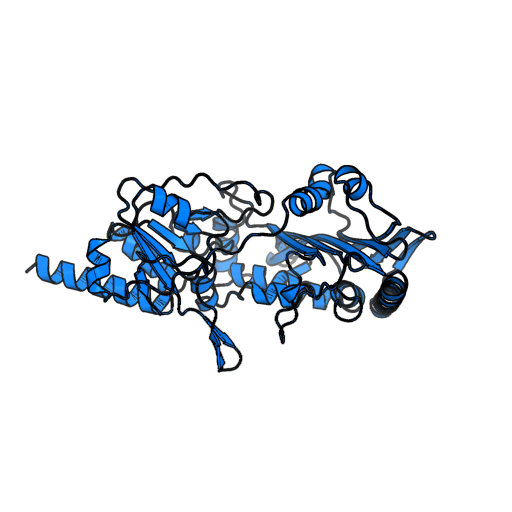3206 N N . LEU A 1 386 ? -20.626 -7.530 2.343 1.00 92.44 386 LEU A N 1
ATOM 3207 C CA . LEU A 1 386 ? -21.846 -7.357 3.134 1.00 92.44 386 LEU A CA 1
ATOM 3208 C C . LEU A 1 386 ? -22.801 -8.541 2.902 1.00 92.44 386 LEU A C 1
ATOM 3210 O O . LEU A 1 386 ? -23.093 -8.874 1.756 1.00 92.44 386 LEU A O 1
ATOM 3214 N N . GLU A 1 387 ? -23.291 -9.165 3.969 1.00 93.69 387 GLU A N 1
ATOM 3215 C CA . GLU A 1 387 ? -24.224 -10.297 3.963 1.00 93.69 387 GLU A CA 1
ATOM 3216 C C . GLU A 1 387 ? -25.601 -9.917 4.543 1.00 93.69 387 GLU A C 1
ATOM 3218 O O . GLU A 1 387 ? -25.761 -8.884 5.189 1.00 93.69 387 GLU A O 1
ATOM 3223 N N . ALA A 1 388 ? -26.604 -10.778 4.314 1.00 92.50 388 ALA A N 1
ATOM 3224 C CA . ALA A 1 388 ? -28.010 -10.559 4.682 1.00 92.50 388 ALA A CA 1
ATOM 3225 C C . ALA A 1 388 ? -28.232 -10.167 6.149 1.00 92.50 388 ALA A C 1
ATOM 3227 O O . ALA A 1 388 ? -29.068 -9.314 6.446 1.00 92.50 388 ALA A O 1
ATOM 3228 N N . ASP A 1 389 ? -27.474 -10.800 7.040 1.00 91.94 389 ASP A N 1
ATOM 3229 C CA . ASP A 1 389 ? -27.606 -10.653 8.484 1.00 91.94 389 ASP A CA 1
ATOM 3230 C C . ASP A 1 389 ? -26.620 -9.634 9.067 1.00 91.94 389 ASP A C 1
ATOM 3232 O O . ASP A 1 389 ? -26.507 -9.525 10.289 1.00 91.94 389 ASP A O 1
ATOM 3236 N N . ASP A 1 390 ? -25.891 -8.885 8.244 1.00 95.12 390 ASP A N 1
ATOM 3237 C CA . ASP A 1 390 ? -24.989 -7.848 8.734 1.00 95.12 390 ASP A CA 1
ATOM 3238 C C . ASP A 1 390 ? -25.729 -6.533 9.005 1.00 95.12 390 ASP A C 1
ATOM 3240 O O . ASP A 1 390 ? -26.836 -6.285 8.518 1.00 95.12 390 ASP A O 1
ATOM 3244 N N . ILE A 1 391 ? -25.085 -5.672 9.791 1.00 95.38 391 ILE A N 1
ATOM 3245 C CA . ILE A 1 391 ? -25.541 -4.305 10.039 1.00 95.38 391 ILE A CA 1
ATOM 3246 C C . ILE A 1 391 ? -24.664 -3.323 9.268 1.00 95.38 391 ILE A C 1
ATOM 3248 O O . ILE A 1 391 ? -23.442 -3.469 9.275 1.00 95.38 391 ILE A O 1
ATOM 3252 N N . LEU A 1 392 ? -25.264 -2.288 8.684 1.00 94.62 392 LEU A N 1
ATOM 3253 C CA . LEU A 1 392 ? -24.552 -1.175 8.057 1.00 94.62 392 LEU A CA 1
ATOM 3254 C C . LEU A 1 392 ? -24.935 0.167 8.690 1.00 94.62 392 LEU A C 1
ATOM 3256 O O . LEU A 1 392 ? -26.108 0.479 8.876 1.00 94.62 392 LEU A O 1
ATOM 3260 N N . ILE A 1 393 ? -23.918 0.977 8.975 1.00 94.25 393 ILE A N 1
ATOM 3261 C CA . ILE A 1 393 ? -24.019 2.379 9.375 1.00 94.25 393 ILE A CA 1
ATOM 3262 C C . ILE A 1 393 ? -23.294 3.205 8.310 1.00 94.25 393 ILE A C 1
ATOM 3264 O O . ILE A 1 393 ? -22.066 3.153 8.198 1.00 94.25 393 ILE A O 1
ATOM 3268 N N . ARG A 1 394 ? -24.067 3.957 7.518 1.00 92.75 394 ARG A N 1
ATOM 3269 C CA . ARG A 1 394 ? -23.580 4.767 6.388 1.00 92.75 394 ARG A CA 1
ATOM 3270 C C . ARG A 1 394 ? -23.050 6.128 6.837 1.00 92.75 394 ARG A C 1
ATOM 3272 O O . ARG A 1 394 ? -23.592 7.167 6.473 1.00 92.75 394 ARG A O 1
ATOM 3279 N N . GLU A 1 395 ? -22.006 6.128 7.652 1.00 93.06 395 GLU A N 1
ATOM 3280 C CA . GLU A 1 395 ? -21.383 7.355 8.153 1.00 93.06 395 GLU A CA 1
ATOM 3281 C C . GLU A 1 395 ? -19.857 7.276 8.089 1.00 93.06 395 GLU A C 1
ATOM 3283 O O . GLU A 1 395 ? -19.263 6.202 7.965 1.00 93.06 395 GLU A O 1
ATOM 3288 N N . SER A 1 396 ? -19.214 8.441 8.178 1.00 93.94 396 SER A N 1
ATOM 3289 C CA . SER A 1 396 ? -17.766 8.514 8.336 1.00 93.94 396 SER A CA 1
ATOM 3290 C C . SER A 1 396 ? -17.338 8.006 9.716 1.00 93.94 396 SER A C 1
ATOM 3292 O O . SER A 1 396 ? -18.124 7.955 10.669 1.00 93.94 396 SER A O 1
ATOM 3294 N N . ALA A 1 397 ? -16.069 7.623 9.835 1.00 95.94 397 ALA A N 1
ATOM 3295 C CA . ALA A 1 397 ? -15.558 6.941 11.013 1.00 95.94 397 ALA A CA 1
ATOM 3296 C C . ALA A 1 397 ? -15.652 7.819 12.269 1.00 95.94 397 ALA A C 1
ATOM 3298 O O . ALA A 1 397 ? -16.113 7.351 13.314 1.00 95.94 397 ALA A O 1
ATOM 3299 N N . SER A 1 398 ? -15.243 9.091 12.180 1.00 96.56 398 SER A N 1
ATOM 3300 C CA . SER A 1 398 ? -15.285 9.994 13.339 1.00 96.56 398 SER A CA 1
ATOM 3301 C C . SER A 1 398 ? -16.712 10.311 13.789 1.00 96.56 398 SER A C 1
ATOM 3303 O O . SER A 1 398 ? -16.973 10.261 14.990 1.00 96.56 398 SER A O 1
ATOM 3305 N N . ILE A 1 399 ? -17.643 10.561 12.859 1.00 96.12 399 ILE A N 1
ATOM 3306 C CA . ILE A 1 399 ? -19.040 10.881 13.205 1.00 96.12 399 ILE A CA 1
ATOM 3307 C C . ILE A 1 399 ? -19.697 9.680 13.896 1.00 96.12 399 ILE A C 1
ATOM 3309 O O . ILE A 1 399 ? -20.263 9.813 14.984 1.00 96.12 399 ILE A O 1
ATOM 3313 N N . ALA A 1 400 ? -19.539 8.484 13.326 1.00 95.69 400 ALA A N 1
ATOM 3314 C CA . ALA A 1 400 ? -20.095 7.277 13.919 1.00 95.69 400 ALA A CA 1
ATOM 3315 C C . ALA A 1 400 ? -19.521 6.995 15.314 1.00 95.69 400 ALA A C 1
ATOM 3317 O O . ALA A 1 400 ? -20.256 6.628 16.231 1.00 95.69 400 ALA A O 1
ATOM 3318 N N . MET A 1 401 ? -18.216 7.207 15.508 1.00 96.94 401 MET A N 1
ATOM 3319 C CA . MET A 1 401 ? -17.570 7.022 16.808 1.00 96.94 401 MET A CA 1
ATOM 3320 C C . MET A 1 401 ? -18.110 7.984 17.874 1.00 96.94 401 MET A C 1
ATOM 3322 O O . MET A 1 401 ? -18.384 7.563 19.001 1.00 96.94 401 MET A O 1
ATOM 3326 N N . GLU A 1 402 ? -18.297 9.260 17.532 1.00 96.50 402 GLU A N 1
ATOM 3327 C CA . GLU A 1 402 ? -18.887 10.250 18.439 1.00 96.50 402 GLU A CA 1
ATOM 3328 C C . GLU A 1 402 ? -20.300 9.839 18.871 1.00 96.50 402 GLU A C 1
ATOM 3330 O O . GLU A 1 402 ? -20.611 9.838 20.068 1.00 96.50 402 GLU A O 1
ATOM 3335 N N . ASN A 1 403 ? -21.121 9.394 17.918 1.00 96.12 403 ASN A N 1
ATOM 3336 C CA . ASN A 1 403 ? -22.486 8.940 18.170 1.00 96.12 403 ASN A CA 1
ATOM 3337 C C . ASN A 1 403 ? -22.543 7.661 19.026 1.00 96.12 403 ASN A C 1
ATOM 3339 O O . ASN A 1 403 ? -23.358 7.571 19.950 1.00 96.12 403 ASN A O 1
ATOM 3343 N N . ILE A 1 404 ? -21.643 6.697 18.795 1.00 95.56 404 ILE A N 1
ATOM 3344 C CA . ILE A 1 404 ? -21.514 5.488 19.627 1.00 95.56 404 ILE A CA 1
ATOM 3345 C C . ILE A 1 404 ? -21.174 5.866 21.074 1.00 95.56 404 ILE A C 1
ATOM 3347 O O . ILE A 1 404 ? -21.825 5.400 22.013 1.00 95.56 404 ILE A O 1
ATOM 3351 N N . ILE A 1 405 ? -20.183 6.738 21.276 1.00 96.38 405 ILE A N 1
ATOM 3352 C CA . ILE A 1 405 ? -19.771 7.175 22.617 1.00 96.38 405 ILE A CA 1
ATOM 3353 C C . ILE A 1 405 ? -20.910 7.923 23.319 1.00 96.38 405 ILE A C 1
ATOM 3355 O O . ILE A 1 405 ? -21.143 7.707 24.514 1.00 96.38 405 ILE A O 1
ATOM 3359 N N . ALA A 1 406 ? -21.637 8.780 22.598 1.00 95.06 406 ALA A N 1
ATOM 3360 C CA . ALA A 1 406 ? -22.795 9.487 23.133 1.00 95.06 406 ALA A CA 1
ATOM 3361 C C . ALA A 1 406 ? -23.893 8.512 23.593 1.00 95.06 406 ALA A C 1
ATOM 3363 O O . ALA A 1 406 ? -24.386 8.640 24.717 1.00 95.06 406 ALA A O 1
ATOM 3364 N N . ALA A 1 407 ? -24.212 7.492 22.790 1.00 93.88 407 ALA A N 1
AT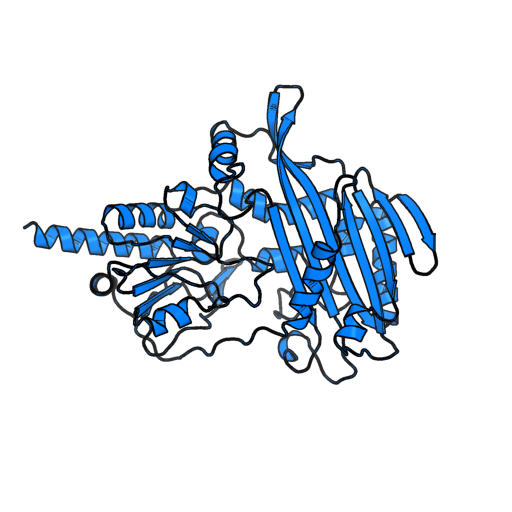OM 3365 C CA . ALA A 1 407 ? -25.196 6.465 23.140 1.00 93.88 407 ALA A CA 1
ATOM 3366 C C . ALA A 1 407 ? -24.794 5.677 24.403 1.00 93.88 407 ALA A C 1
ATOM 3368 O O . ALA A 1 407 ? -25.616 5.470 25.303 1.00 93.88 407 ALA A O 1
ATOM 3369 N N . ILE A 1 408 ? -23.514 5.299 24.530 1.00 93.31 408 ILE A N 1
ATOM 3370 C CA . ILE A 1 408 ? -22.992 4.604 25.721 1.00 93.31 408 ILE A CA 1
ATOM 3371 C C . ILE A 1 408 ? -23.138 5.481 26.970 1.00 93.31 408 ILE A C 1
ATOM 3373 O O . ILE A 1 408 ? -23.638 5.020 28.002 1.00 93.31 408 ILE A O 1
ATOM 3377 N N . LYS A 1 409 ? -22.717 6.750 26.889 1.00 91.69 409 LYS A N 1
ATOM 3378 C CA . LYS A 1 409 ? -22.803 7.695 28.013 1.00 91.69 409 LYS A CA 1
ATOM 3379 C C . LYS A 1 409 ? -24.252 7.951 28.425 1.00 91.69 409 LYS A C 1
ATOM 3381 O O . LYS A 1 409 ? -24.541 7.926 29.619 1.00 91.69 409 LYS A O 1
ATOM 3386 N N . GLY A 1 410 ? -25.156 8.122 27.459 1.00 89.50 410 GLY A N 1
ATOM 3387 C CA . GLY A 1 410 ? -26.588 8.287 27.709 1.00 89.50 410 GLY A CA 1
ATOM 3388 C C . GLY A 1 410 ? -27.196 7.093 28.450 1.00 89.50 410 GLY A C 1
ATOM 3389 O O . GLY A 1 410 ? -27.856 7.274 29.471 1.00 89.50 410 GLY A O 1
ATOM 3390 N N . LYS A 1 411 ? -26.899 5.859 28.013 1.00 83.31 411 LYS A N 1
ATOM 3391 C CA . LYS A 1 411 ? -27.370 4.638 28.694 1.00 83.31 411 LYS A CA 1
ATOM 3392 C C . LYS A 1 411 ? -26.825 4.523 30.119 1.00 83.31 411 LYS A C 1
ATOM 3394 O O . LYS A 1 411 ? -27.571 4.166 31.022 1.00 83.31 411 LYS A O 1
ATOM 3399 N N . ARG A 1 412 ? -25.545 4.843 30.345 1.00 83.00 412 ARG A N 1
ATOM 3400 C CA . ARG A 1 412 ? -24.938 4.802 31.690 1.00 83.00 412 ARG A CA 1
ATOM 3401 C C . ARG A 1 412 ? -25.515 5.857 32.631 1.00 83.00 412 ARG A C 1
ATOM 3403 O O . ARG A 1 412 ? -25.710 5.561 33.803 1.00 83.00 412 ARG A O 1
ATOM 3410 N N . ALA A 1 413 ? -25.809 7.054 32.128 1.00 75.69 413 ALA A N 1
ATOM 3411 C CA . ALA A 1 413 ? -26.464 8.091 32.918 1.00 75.69 413 ALA A CA 1
ATOM 3412 C C . ALA A 1 413 ? -27.857 7.644 33.390 1.00 75.69 413 ALA A C 1
ATOM 3414 O O . ALA A 1 413 ? -28.189 7.864 34.544 1.00 75.69 413 ALA A O 1
ATOM 3415 N N . LEU A 1 414 ? -28.625 6.951 32.540 1.00 68.50 414 LEU A N 1
ATOM 3416 C CA . LEU A 1 414 ? -29.954 6.428 32.887 1.00 68.50 414 LEU A CA 1
ATOM 3417 C C . LEU A 1 414 ? -29.942 5.271 33.901 1.00 68.50 414 LEU A C 1
ATOM 3419 O O . LEU A 1 414 ? -30.962 5.028 34.527 1.00 68.50 414 LEU A O 1
ATOM 3423 N N . ILE A 1 415 ? -28.830 4.541 34.038 1.00 69.38 415 ILE A N 1
ATOM 3424 C CA . ILE A 1 415 ? -28.693 3.421 34.993 1.00 69.38 415 ILE A CA 1
ATOM 3425 C C . ILE A 1 415 ? -28.213 3.909 36.373 1.00 69.38 415 ILE A C 1
ATOM 3427 O O . ILE A 1 415 ? -28.443 3.242 37.376 1.00 69.38 415 ILE A O 1
ATOM 3431 N N . ASN A 1 416 ? -27.536 5.062 36.424 1.00 55.47 416 ASN A N 1
ATOM 3432 C CA . ASN A 1 416 ? -27.004 5.660 37.655 1.00 55.47 416 ASN A CA 1
ATOM 3433 C C . ASN A 1 416 ? -27.963 6.678 38.312 1.00 55.47 416 ASN A C 1
ATOM 3435 O O . ASN A 1 416 ? -27.562 7.359 39.258 1.00 55.47 416 ASN A O 1
ATOM 3439 N N . VAL A 1 417 ? -29.189 6.797 37.797 1.00 45.25 417 VAL A N 1
ATOM 3440 C CA . VAL A 1 417 ? -30.332 7.501 38.407 1.00 45.25 417 VAL A CA 1
ATOM 3441 C C . VAL A 1 417 ? -31.282 6.443 38.939 1.00 45.25 417 VAL A C 1
ATOM 3443 O O . VAL A 1 417 ? -31.785 6.634 40.067 1.00 45.25 417 VAL A O 1
#